Protein AF-A0A357F029-F1 (afdb_monomer_lite)

Sequence (571 aa):
MIVSGANAVKAGKRVIILIFTFCTLTFNIIPQITDLTTQAQLWRLRAETITDNLIKETVKLSELDRALLFAELGDSWWKADPRQSDIWFEKSVDAIFFFSSDDTESGLSDLFQTSRKILRLIGSRNRKLASRLVGILSDMKKPSESDKDANANALVEYALLIVKQEPTRSLQMGELALSVGLPRELYRLVWELNRNNPKLAILLFNAALAKARNHPSYNTLQVIQISAFPEILDSNFPANLILGQGERVAALSFFAEFIIQAQVSLERQNTKCSNEASLVDALKNQFTAMLPTQAGIVQRAVNICLSGQSLQQQSLQATIKASTVEELLKLADEQNDESPLRTAYLYRAALLAYEEKRFALAIVILDGMDEKEKHDDLEFWEDIRASAAGFLAFGLYKEGDHQGWRKVLQDTPSPIRPFAQYGFIKQIPIEDISSYSSRVEILRDASKNLVNSEKSYSRKSGYWFRLIKLLAAHELYGDASDVLKDIATAFNNEAAEKSNSNLEISGAIISDSFTPELLNAQDSRLFEIVNLISKPRSRININLEFLKVVLQKYEKLNIDFSEPISAGNRS

pLDDT: mean 87.69, std 13.8, range [38.19, 98.56]

Radius of gyration: 31.07 Å; chains: 1; bounding box: 120×78×69 Å

Structure (mmCIF, N/CA/C/O backbone):
data_AF-A0A357F029-F1
#
_entry.id   AF-A0A357F029-F1
#
loop_
_atom_site.group_PDB
_atom_site.id
_atom_site.type_symbol
_atom_site.label_atom_id
_atom_site.label_alt_id
_atom_site.label_comp_id
_atom_site.label_asym_id
_atom_site.label_entity_id
_atom_site.label_seq_id
_atom_site.pdbx_PDB_ins_code
_atom_site.Cartn_x
_atom_site.Cartn_y
_atom_site.Cartn_z
_atom_site.occupancy
_atom_site.B_iso_or_equiv
_atom_site.auth_seq_id
_atom_site.auth_comp_id
_atom_site.auth_asym_id
_atom_site.auth_atom_id
_atom_site.pdbx_PDB_model_num
ATOM 1 N N . MET A 1 1 ? 82.568 -46.032 6.767 1.00 40.47 1 MET A N 1
ATOM 2 C CA . MET A 1 1 ? 82.619 -44.855 5.877 1.00 40.47 1 MET A CA 1
ATOM 3 C C . MET A 1 1 ? 81.651 -45.073 4.731 1.00 40.47 1 MET A C 1
ATOM 5 O O . MET A 1 1 ? 81.767 -46.088 4.065 1.00 40.47 1 MET A O 1
ATOM 9 N N . ILE A 1 2 ? 80.742 -44.114 4.560 1.00 38.19 2 ILE A N 1
ATOM 10 C CA . ILE A 1 2 ? 80.023 -43.668 3.351 1.00 38.19 2 ILE A CA 1
ATOM 11 C C . ILE A 1 2 ? 78.553 -43.436 3.714 1.00 38.19 2 ILE A C 1
ATOM 13 O O . ILE A 1 2 ? 77.776 -44.351 3.965 1.00 38.19 2 ILE A O 1
ATOM 17 N N . VAL A 1 3 ? 78.253 -42.144 3.804 1.00 43.50 3 VAL A N 1
ATOM 18 C CA . VAL A 1 3 ? 76.957 -41.499 4.000 1.00 43.50 3 VAL A CA 1
ATOM 19 C C . VAL A 1 3 ? 76.477 -41.008 2.630 1.00 43.50 3 VAL A C 1
ATOM 21 O O . VAL A 1 3 ? 77.305 -40.668 1.788 1.00 43.50 3 VAL A O 1
ATOM 24 N N . SER A 1 4 ? 75.157 -40.837 2.508 1.00 42.25 4 SER A N 1
ATOM 25 C CA . SER A 1 4 ? 74.458 -39.857 1.653 1.00 42.25 4 SER A CA 1
ATOM 26 C C . SER A 1 4 ? 73.818 -40.376 0.366 1.00 42.25 4 SER A C 1
ATOM 28 O O . SER A 1 4 ? 74.463 -41.022 -0.452 1.00 42.25 4 SER A O 1
ATOM 30 N N . GLY A 1 5 ? 72.560 -39.957 0.155 1.00 43.62 5 GLY A N 1
ATOM 31 C CA . GLY A 1 5 ? 72.055 -39.714 -1.197 1.00 43.62 5 GLY A CA 1
ATOM 32 C C . GLY A 1 5 ? 70.639 -40.181 -1.541 1.00 43.62 5 GLY A C 1
ATOM 33 O O . GLY A 1 5 ? 70.466 -40.729 -2.621 1.00 43.62 5 GLY A O 1
ATOM 34 N N . ALA A 1 6 ? 69.610 -39.970 -0.709 1.00 43.72 6 ALA A N 1
ATOM 35 C CA . ALA A 1 6 ? 68.229 -40.248 -1.142 1.00 43.72 6 ALA A CA 1
ATOM 36 C C . ALA A 1 6 ? 67.166 -39.376 -0.448 1.00 43.72 6 ALA A C 1
ATOM 38 O O . ALA A 1 6 ? 66.348 -39.892 0.300 1.00 43.72 6 ALA A O 1
ATOM 39 N N . ASN A 1 7 ? 67.149 -38.056 -0.686 1.00 46.25 7 ASN A N 1
ATOM 40 C CA . ASN A 1 7 ? 66.026 -37.200 -0.248 1.00 46.25 7 ASN A CA 1
ATOM 41 C C . ASN A 1 7 ? 65.617 -36.066 -1.218 1.00 46.25 7 ASN A C 1
ATOM 43 O O . ASN A 1 7 ? 64.769 -35.252 -0.873 1.00 46.25 7 ASN A O 1
ATOM 47 N N . ALA A 1 8 ? 66.125 -36.019 -2.457 1.00 46.84 8 ALA A N 1
ATOM 48 C CA . ALA A 1 8 ? 65.849 -34.892 -3.365 1.00 46.84 8 ALA A CA 1
ATOM 49 C C . ALA A 1 8 ? 64.664 -35.085 -4.345 1.00 46.84 8 ALA A C 1
ATOM 51 O O . ALA A 1 8 ? 64.169 -34.112 -4.903 1.00 46.84 8 ALA A O 1
ATOM 52 N N . VAL A 1 9 ? 64.152 -36.306 -4.562 1.00 49.03 9 VAL A N 1
ATOM 53 C CA . VAL A 1 9 ? 63.227 -36.571 -5.695 1.00 49.03 9 VAL A CA 1
ATOM 54 C C . VAL A 1 9 ? 61.732 -36.490 -5.325 1.00 49.03 9 VAL A C 1
ATOM 56 O O . VAL A 1 9 ? 60.882 -36.301 -6.195 1.00 49.03 9 VAL A O 1
ATOM 59 N N . LYS A 1 10 ? 61.363 -36.550 -4.036 1.00 46.75 10 LYS A N 1
ATOM 60 C CA . LYS A 1 10 ? 59.946 -36.488 -3.606 1.00 46.75 10 LYS A CA 1
ATOM 61 C C . LYS A 1 10 ? 59.370 -35.068 -3.493 1.00 46.75 10 LYS A C 1
ATOM 63 O O . LYS A 1 10 ? 58.149 -34.926 -3.514 1.00 46.75 10 LYS A O 1
ATOM 68 N N . ALA A 1 11 ? 60.209 -34.031 -3.437 1.00 46.12 11 ALA A N 1
ATOM 69 C CA . ALA A 1 11 ? 59.757 -32.637 -3.386 1.00 46.12 11 ALA A CA 1
ATOM 70 C C . ALA A 1 11 ? 59.294 -32.114 -4.763 1.00 46.12 11 ALA A C 1
ATOM 72 O O . ALA A 1 11 ? 58.274 -31.435 -4.849 1.00 46.12 11 ALA A O 1
ATOM 73 N N . GLY A 1 12 ? 59.956 -32.510 -5.859 1.00 44.69 12 GLY A N 1
ATOM 74 C CA . GLY A 1 12 ? 59.639 -32.018 -7.210 1.00 44.69 12 GLY A CA 1
ATOM 75 C C . GLY A 1 12 ? 58.268 -32.450 -7.752 1.00 44.69 12 GLY A C 1
ATOM 76 O O . GLY A 1 12 ? 57.574 -31.654 -8.379 1.00 44.69 12 GLY A O 1
ATOM 77 N N . LYS A 1 13 ? 57.812 -33.677 -7.457 1.00 46.00 13 LYS A N 1
ATOM 78 C CA . LYS A 1 13 ? 56.496 -34.165 -7.925 1.00 46.00 13 LYS A CA 1
ATOM 79 C C . LYS A 1 13 ? 55.305 -33.505 -7.220 1.00 46.00 13 LYS A C 1
ATOM 81 O O . LYS A 1 13 ? 54.256 -33.363 -7.837 1.00 46.00 13 LYS A O 1
ATOM 86 N N . ARG A 1 14 ? 55.451 -33.073 -5.959 1.00 48.12 14 ARG A N 1
ATOM 87 C CA . ARG A 1 14 ? 54.382 -32.352 -5.238 1.00 48.12 14 ARG A CA 1
ATOM 88 C C . ARG A 1 14 ? 54.259 -30.895 -5.691 1.00 48.12 14 ARG A C 1
ATOM 90 O O . ARG A 1 14 ? 53.146 -30.392 -5.770 1.00 48.12 14 ARG A O 1
ATOM 97 N N . VAL A 1 15 ? 55.371 -30.257 -6.063 1.00 52.41 15 VAL A N 1
ATOM 98 C CA . VAL A 1 15 ? 55.381 -28.881 -6.590 1.00 52.41 15 VAL A CA 1
ATOM 99 C C . VAL A 1 15 ? 54.768 -28.808 -7.993 1.00 52.41 15 VAL A C 1
ATOM 101 O O . VAL A 1 15 ? 53.983 -27.907 -8.259 1.00 52.41 15 VAL A O 1
ATOM 104 N N . ILE A 1 16 ? 55.031 -29.785 -8.867 1.00 54.03 16 ILE A N 1
ATOM 105 C CA . ILE A 1 16 ? 54.458 -29.798 -10.226 1.00 54.03 16 ILE A CA 1
ATOM 106 C C . ILE A 1 16 ? 52.939 -30.021 -10.201 1.00 54.03 16 ILE A C 1
ATOM 108 O O . ILE A 1 16 ? 52.228 -29.357 -10.946 1.00 54.03 16 ILE A O 1
ATOM 112 N N . ILE A 1 17 ? 52.422 -30.884 -9.316 1.00 54.75 17 ILE A N 1
ATOM 113 C CA . ILE A 1 17 ? 50.969 -31.079 -9.164 1.00 54.75 17 ILE A CA 1
ATOM 114 C C . ILE A 1 17 ? 50.311 -29.817 -8.587 1.00 54.75 17 ILE A C 1
ATOM 116 O O . ILE A 1 17 ? 49.279 -29.402 -9.094 1.00 54.75 17 ILE A O 1
ATOM 120 N N . LEU A 1 18 ? 50.924 -29.148 -7.603 1.00 52.22 18 LEU A N 1
ATOM 121 C CA . LEU A 1 18 ? 50.410 -27.875 -7.078 1.00 52.22 18 LEU A CA 1
ATOM 122 C C . LEU A 1 18 ? 50.396 -26.762 -8.135 1.00 52.22 18 LEU A C 1
ATOM 124 O O . LEU A 1 18 ? 49.409 -26.042 -8.217 1.00 52.22 18 LEU A O 1
ATOM 128 N N . ILE A 1 19 ? 51.429 -26.650 -8.975 1.00 55.50 19 ILE A N 1
ATOM 129 C CA . ILE A 1 19 ? 51.473 -25.662 -10.066 1.00 55.50 19 ILE A CA 1
ATOM 130 C C . ILE A 1 19 ? 50.432 -25.987 -11.145 1.00 55.50 19 ILE A C 1
ATOM 132 O O . ILE A 1 19 ? 49.762 -25.078 -11.624 1.00 55.50 19 ILE A O 1
ATOM 136 N N . PHE A 1 20 ? 50.234 -27.264 -11.494 1.00 50.28 20 PHE A N 1
ATOM 137 C CA . PHE A 1 20 ? 49.232 -27.651 -12.491 1.00 50.28 20 PHE A CA 1
ATOM 138 C C . PHE A 1 20 ? 47.803 -27.407 -11.988 1.00 50.28 20 PHE A C 1
ATOM 140 O O . PHE A 1 20 ? 47.001 -26.831 -12.716 1.00 50.28 20 PHE A O 1
ATOM 147 N N . THR A 1 21 ? 47.507 -27.741 -10.728 1.00 53.47 21 THR A N 1
ATOM 148 C CA . THR A 1 21 ? 46.200 -27.470 -10.111 1.00 53.47 21 THR A CA 1
ATOM 149 C C . THR A 1 21 ? 45.956 -25.964 -9.957 1.00 53.47 21 THR A C 1
ATOM 151 O O . THR A 1 21 ? 44.859 -25.494 -10.255 1.00 53.47 21 THR A O 1
ATOM 154 N N . PHE A 1 22 ? 46.981 -25.186 -9.581 1.00 49.62 22 PHE A N 1
ATOM 155 C CA . PHE A 1 22 ? 46.901 -23.724 -9.484 1.00 49.62 22 PHE A CA 1
ATOM 156 C C . PHE A 1 22 ? 46.698 -23.068 -10.859 1.00 49.62 22 PHE A C 1
ATOM 158 O O . PHE A 1 22 ? 45.872 -22.171 -10.979 1.00 49.62 22 PHE A O 1
ATOM 165 N N . CYS A 1 23 ? 47.352 -23.562 -11.918 1.00 49.16 23 CYS A N 1
ATOM 166 C CA . CYS A 1 23 ? 47.114 -23.105 -13.290 1.00 49.16 23 CYS A CA 1
ATOM 167 C C . CYS A 1 23 ? 45.718 -23.490 -13.809 1.00 49.16 23 CYS A C 1
ATOM 169 O O . CYS A 1 23 ? 45.066 -22.671 -14.444 1.00 49.16 23 CYS A O 1
ATOM 171 N N . THR A 1 24 ? 45.194 -24.687 -13.527 1.00 48.69 24 THR A N 1
ATOM 172 C CA . THR A 1 24 ? 43.831 -25.051 -13.969 1.00 48.69 24 THR A CA 1
ATOM 173 C C . THR A 1 24 ? 42.726 -24.317 -13.202 1.00 48.69 24 THR A C 1
ATOM 175 O O . THR A 1 24 ? 41.654 -24.080 -13.758 1.00 48.69 24 THR A O 1
ATOM 178 N N . LEU A 1 25 ? 42.975 -23.926 -11.947 1.00 48.34 25 LEU A N 1
ATOM 179 C CA . LEU A 1 25 ? 42.065 -23.076 -11.172 1.00 48.34 25 LEU A CA 1
ATOM 180 C C . LEU A 1 25 ? 42.081 -21.631 -11.686 1.00 48.34 25 LEU A C 1
ATOM 182 O O . LEU A 1 25 ? 41.014 -21.062 -11.899 1.00 48.34 25 LEU A O 1
ATOM 186 N N . THR A 1 26 ? 43.249 -21.047 -11.977 1.00 49.59 26 THR A N 1
ATOM 187 C CA . THR A 1 26 ? 43.310 -19.683 -12.529 1.00 49.59 26 THR A CA 1
ATOM 188 C C . THR A 1 26 ? 42.721 -19.592 -13.940 1.00 49.59 26 THR A C 1
ATOM 190 O O . THR A 1 26 ? 42.013 -18.630 -14.230 1.00 49.59 26 THR A O 1
ATOM 193 N N . PHE A 1 27 ? 42.907 -20.605 -14.796 1.00 49.25 27 PHE A N 1
ATOM 194 C CA . PHE A 1 27 ? 42.355 -20.601 -16.160 1.00 49.25 27 PHE A CA 1
ATOM 195 C C . PHE A 1 27 ? 40.826 -20.749 -16.241 1.00 49.25 27 PHE A C 1
ATOM 197 O O . PHE A 1 27 ? 40.251 -20.291 -17.221 1.00 49.25 27 PHE A O 1
ATOM 204 N N . ASN A 1 28 ? 40.157 -21.333 -15.239 1.00 49.38 28 ASN A N 1
ATOM 205 C CA . ASN A 1 28 ? 38.687 -21.401 -15.211 1.00 49.38 28 ASN A CA 1
ATOM 206 C C . ASN A 1 28 ? 38.040 -20.201 -14.500 1.00 49.38 28 ASN A C 1
ATOM 208 O O . ASN A 1 28 ? 36.922 -19.821 -14.840 1.00 49.38 28 ASN A O 1
ATOM 212 N N . ILE A 1 29 ? 38.744 -19.573 -13.553 1.00 53.53 29 ILE A N 1
ATOM 213 C CA . ILE A 1 29 ? 38.227 -18.433 -12.781 1.00 53.53 29 ILE A CA 1
ATOM 214 C C . ILE A 1 29 ? 38.334 -17.117 -13.576 1.00 53.53 29 ILE A C 1
ATOM 216 O O . ILE A 1 29 ? 37.422 -16.295 -13.534 1.00 53.53 29 ILE A O 1
ATOM 220 N N . ILE A 1 30 ? 39.408 -16.914 -14.350 1.00 51.94 30 ILE A N 1
ATOM 221 C CA . ILE A 1 30 ? 39.621 -15.664 -15.107 1.00 51.94 30 ILE A CA 1
ATOM 222 C C . ILE A 1 30 ? 38.521 -15.401 -16.166 1.00 51.94 30 ILE A C 1
ATOM 224 O O . ILE A 1 30 ? 38.012 -14.279 -16.184 1.00 51.94 30 ILE A O 1
ATOM 228 N N . PRO A 1 31 ? 38.082 -16.376 -16.995 1.00 56.84 31 PRO A N 1
ATOM 229 C CA . PRO A 1 31 ? 37.019 -16.157 -17.983 1.00 56.84 31 PRO A CA 1
ATOM 230 C C . PRO A 1 31 ? 35.666 -15.809 -17.347 1.00 56.84 31 PRO A C 1
ATOM 232 O O . PRO A 1 31 ? 34.953 -14.940 -17.847 1.00 56.84 31 PRO A O 1
ATOM 235 N N . GLN A 1 32 ? 35.334 -16.443 -16.217 1.00 58.41 32 GLN A N 1
ATOM 236 C CA . GLN A 1 32 ? 34.095 -16.179 -15.478 1.00 58.41 32 GLN A CA 1
ATOM 237 C C . GLN A 1 32 ? 34.078 -14.764 -14.878 1.00 58.41 32 GLN A C 1
ATOM 239 O O . GLN A 1 32 ? 33.066 -14.074 -14.960 1.00 58.41 32 GLN A O 1
ATOM 244 N N . ILE A 1 33 ? 35.211 -14.287 -14.346 1.00 59.78 33 ILE A N 1
ATOM 245 C CA . ILE A 1 33 ? 35.334 -12.918 -13.816 1.00 59.78 33 ILE A CA 1
ATOM 246 C C . ILE A 1 33 ? 35.223 -11.869 -14.937 1.00 59.78 33 ILE A C 1
ATOM 248 O O . ILE A 1 33 ? 34.578 -10.831 -14.752 1.00 59.78 33 ILE A O 1
ATOM 252 N N . THR A 1 34 ? 35.810 -12.127 -16.113 1.00 63.38 34 THR A N 1
ATOM 253 C CA . THR A 1 34 ? 35.687 -11.219 -17.268 1.00 63.38 34 THR A CA 1
ATOM 254 C C . THR A 1 34 ? 34.260 -11.151 -17.814 1.00 63.38 34 THR A C 1
ATOM 256 O O . THR A 1 34 ? 33.811 -10.071 -18.200 1.00 63.38 34 THR A O 1
ATOM 259 N N . ASP A 1 35 ? 33.523 -12.264 -17.793 1.00 74.06 35 ASP A N 1
ATOM 260 C CA . ASP A 1 35 ? 32.123 -12.319 -18.223 1.00 74.06 35 ASP A CA 1
ATOM 261 C C . ASP A 1 35 ? 31.208 -11.535 -17.263 1.00 74.06 35 ASP A C 1
ATOM 263 O O . ASP A 1 35 ? 30.483 -10.637 -17.690 1.00 74.06 35 ASP A O 1
ATOM 267 N N . LEU A 1 36 ? 31.335 -11.749 -15.947 1.00 73.75 36 LEU A N 1
ATOM 268 C CA . LEU A 1 36 ? 30.534 -11.038 -14.938 1.00 73.75 36 LEU A CA 1
ATOM 269 C C . LEU A 1 36 ? 30.763 -9.519 -14.948 1.00 73.75 36 LEU A C 1
ATOM 271 O O . LEU A 1 36 ? 29.804 -8.750 -14.866 1.00 73.75 36 LEU A O 1
ATOM 275 N N . THR A 1 37 ? 32.014 -9.075 -15.104 1.00 76.31 37 THR A N 1
ATOM 276 C CA . THR A 1 37 ? 32.345 -7.639 -15.186 1.00 76.31 37 THR A CA 1
ATOM 277 C C . THR A 1 37 ? 31.717 -6.997 -16.424 1.00 76.31 37 THR A C 1
ATOM 279 O O . THR A 1 37 ? 31.144 -5.909 -16.348 1.00 76.31 37 THR A O 1
ATOM 282 N N . THR A 1 38 ? 31.776 -7.694 -17.561 1.00 85.38 38 THR A N 1
ATOM 283 C CA . THR A 1 38 ? 31.184 -7.232 -18.824 1.00 85.38 38 THR A CA 1
ATOM 284 C C . THR A 1 38 ? 29.660 -7.160 -18.719 1.00 85.38 38 THR A C 1
ATOM 286 O O . THR A 1 38 ? 29.048 -6.181 -19.149 1.00 85.38 38 THR A O 1
ATOM 289 N N . GLN A 1 39 ? 29.034 -8.154 -18.082 1.00 87.88 39 GLN A N 1
ATOM 290 C CA . GLN A 1 39 ? 27.593 -8.160 -17.837 1.00 87.88 39 GLN A CA 1
ATOM 291 C C . GLN A 1 39 ? 27.171 -7.025 -16.897 1.00 87.88 39 GLN A C 1
ATOM 293 O O . GLN A 1 39 ? 26.223 -6.307 -17.208 1.00 87.88 39 GLN A O 1
ATOM 298 N N . ALA A 1 40 ? 27.874 -6.806 -15.781 1.00 89.94 40 ALA A N 1
ATOM 299 C CA . ALA A 1 40 ? 27.572 -5.704 -14.867 1.00 89.94 40 ALA A CA 1
ATOM 300 C C . ALA A 1 40 ? 27.651 -4.341 -15.580 1.00 89.94 40 ALA A C 1
ATOM 302 O O . ALA A 1 40 ? 26.745 -3.518 -15.449 1.00 89.94 40 ALA A O 1
ATOM 303 N N . GLN A 1 41 ? 28.678 -4.120 -16.407 1.00 90.94 41 GLN A N 1
ATOM 304 C CA . GLN A 1 41 ? 28.802 -2.899 -17.211 1.00 90.94 41 GLN A CA 1
ATOM 305 C C . GLN A 1 41 ? 27.654 -2.728 -18.214 1.00 90.94 41 GLN A C 1
ATOM 307 O O . GLN A 1 41 ? 27.141 -1.619 -18.360 1.00 90.94 41 GLN A O 1
ATOM 312 N N . LEU A 1 42 ? 27.202 -3.809 -18.857 1.00 91.50 42 LEU A N 1
ATOM 313 C CA . LEU A 1 42 ? 26.046 -3.771 -19.755 1.00 91.50 42 LEU A CA 1
ATOM 314 C C . LEU A 1 42 ? 24.770 -3.330 -19.021 1.00 91.50 42 LEU A C 1
ATOM 316 O O . LEU A 1 42 ? 24.049 -2.459 -19.507 1.00 91.50 42 LEU A O 1
ATOM 320 N N . TRP A 1 43 ? 24.492 -3.897 -17.842 1.00 94.38 43 TRP A N 1
ATOM 321 C CA . TRP A 1 43 ? 23.321 -3.518 -17.041 1.00 94.38 43 TRP A CA 1
ATOM 322 C C . TRP A 1 43 ? 23.413 -2.077 -16.531 1.00 94.38 43 TRP A C 1
ATOM 324 O O . TRP A 1 43 ? 22.413 -1.362 -16.554 1.00 94.38 43 TRP A O 1
ATOM 334 N N . ARG A 1 44 ? 24.608 -1.603 -16.167 1.00 95.00 44 ARG A N 1
ATOM 335 C CA . ARG A 1 44 ? 24.824 -0.188 -15.840 1.00 95.00 44 ARG A CA 1
ATOM 336 C C . ARG A 1 44 ? 24.530 0.729 -17.030 1.00 95.00 44 ARG A C 1
ATOM 338 O O . ARG A 1 44 ? 23.781 1.688 -16.874 1.00 95.00 44 ARG A O 1
ATOM 345 N N . LEU A 1 45 ? 25.055 0.418 -18.217 1.00 94.00 45 LEU A N 1
ATOM 346 C CA . LEU A 1 45 ? 24.817 1.212 -19.427 1.00 94.00 45 LEU A CA 1
ATOM 347 C C . LEU A 1 45 ? 23.325 1.261 -19.791 1.00 94.00 45 LEU A C 1
ATOM 349 O O . LEU A 1 45 ? 22.809 2.308 -20.189 1.00 94.00 45 LEU A O 1
ATOM 353 N N . ARG A 1 46 ? 22.604 0.145 -19.612 1.00 94.69 46 ARG A N 1
ATOM 354 C CA . ARG A 1 46 ? 21.140 0.109 -19.746 1.00 94.69 46 ARG A CA 1
ATOM 355 C C . ARG A 1 46 ? 20.470 1.062 -18.752 1.00 94.69 46 ARG A C 1
ATOM 357 O O . ARG A 1 46 ? 19.610 1.837 -19.158 1.00 94.69 46 ARG A O 1
ATOM 364 N N . ALA A 1 47 ? 20.882 1.061 -17.482 1.00 96.81 47 ALA A N 1
ATOM 365 C CA . ALA A 1 47 ? 20.316 1.952 -16.463 1.00 96.81 47 ALA A CA 1
ATOM 366 C C . ALA A 1 47 ? 20.543 3.432 -16.803 1.00 96.81 47 ALA A C 1
ATOM 368 O O . ALA A 1 47 ? 19.628 4.249 -16.679 1.00 96.81 47 ALA A O 1
ATOM 369 N N . GLU A 1 48 ? 21.745 3.772 -17.269 1.00 96.12 48 GLU A N 1
ATOM 370 C CA . GLU A 1 48 ? 22.104 5.120 -17.725 1.00 96.12 48 GLU A CA 1
ATOM 371 C C . GLU A 1 48 ? 21.246 5.531 -18.933 1.00 96.12 48 GLU A C 1
ATOM 373 O O . GLU A 1 48 ? 20.622 6.589 -18.913 1.00 96.12 48 GLU A O 1
ATOM 378 N N . THR A 1 49 ? 21.081 4.644 -19.920 1.00 95.06 49 THR A N 1
ATOM 379 C CA . THR A 1 49 ? 20.238 4.891 -21.105 1.00 95.06 49 THR A CA 1
ATOM 380 C C . THR A 1 49 ? 18.770 5.140 -20.737 1.00 95.06 49 THR A C 1
ATOM 382 O O . THR A 1 49 ? 18.135 6.058 -21.262 1.00 95.06 49 THR A O 1
ATOM 385 N N . ILE A 1 50 ? 18.212 4.347 -19.816 1.00 95.94 50 ILE A N 1
ATOM 386 C CA . ILE A 1 50 ? 16.835 4.531 -19.330 1.00 95.94 50 ILE A CA 1
ATOM 387 C C . ILE A 1 50 ? 16.707 5.856 -18.580 1.00 95.94 50 ILE A C 1
ATOM 389 O O . ILE A 1 50 ? 15.742 6.592 -18.790 1.00 95.94 50 ILE A O 1
ATOM 393 N N . THR A 1 51 ? 17.692 6.181 -17.742 1.00 97.38 51 THR A N 1
ATOM 394 C CA . THR A 1 51 ? 17.744 7.448 -17.004 1.00 97.38 51 THR A CA 1
ATOM 395 C C . THR A 1 51 ? 17.757 8.638 -17.965 1.00 97.38 51 THR A C 1
ATOM 397 O O . THR A 1 51 ? 16.961 9.561 -17.803 1.00 97.38 51 THR A O 1
ATOM 400 N N . ASP A 1 52 ? 18.568 8.594 -19.022 1.00 95.56 52 ASP A N 1
ATOM 401 C CA . ASP A 1 52 ? 18.618 9.641 -20.048 1.00 95.56 52 ASP A CA 1
ATOM 402 C C . ASP A 1 52 ? 17.288 9.794 -20.794 1.00 95.56 52 ASP A C 1
ATOM 404 O O . ASP A 1 52 ? 16.845 10.912 -21.074 1.00 95.56 52 ASP A O 1
ATOM 408 N N . ASN A 1 53 ? 16.611 8.685 -21.097 1.00 92.94 53 ASN A N 1
ATOM 409 C CA . ASN A 1 53 ? 15.292 8.715 -21.728 1.00 92.94 53 ASN A CA 1
ATOM 410 C C . ASN A 1 53 ? 14.223 9.311 -20.798 1.00 92.94 53 ASN A C 1
ATOM 412 O O . ASN A 1 53 ? 13.421 10.134 -21.241 1.00 92.94 53 ASN A O 1
ATOM 416 N N . LEU A 1 54 ? 14.251 8.973 -19.506 1.00 95.62 54 LEU A N 1
ATOM 417 C CA . LEU A 1 54 ? 13.393 9.588 -18.489 1.00 95.62 54 LEU A CA 1
ATOM 418 C C . LEU A 1 54 ? 13.645 11.098 -18.378 1.00 95.62 54 LEU A C 1
ATOM 420 O O . LEU A 1 54 ? 12.694 11.878 -18.333 1.00 95.62 54 LEU A O 1
ATOM 424 N N . ILE A 1 55 ? 14.909 11.531 -18.405 1.00 95.00 55 ILE A N 1
ATOM 425 C CA . ILE A 1 55 ? 15.269 12.955 -18.377 1.00 95.00 55 ILE A CA 1
ATOM 426 C C . ILE A 1 55 ? 14.722 13.680 -19.610 1.00 95.00 55 ILE A C 1
ATOM 428 O O . ILE A 1 55 ? 14.183 14.775 -19.473 1.00 95.00 55 ILE A O 1
ATOM 432 N N . LYS A 1 56 ? 14.786 13.088 -20.807 1.00 92.75 56 LYS A N 1
ATOM 433 C CA . LYS A 1 56 ? 14.211 13.695 -22.024 1.00 92.75 56 LYS A CA 1
ATOM 434 C C . LYS A 1 56 ? 12.693 13.889 -21.926 1.00 92.75 56 LYS A C 1
ATOM 436 O O . LYS A 1 56 ? 12.172 14.874 -22.446 1.00 92.75 56 LYS A O 1
ATOM 441 N N . GLU A 1 57 ? 11.980 13.001 -21.232 1.00 89.62 57 GLU A N 1
ATOM 442 C CA . GLU A 1 57 ? 10.531 13.130 -21.014 1.00 89.62 57 GLU A CA 1
ATOM 443 C C . GLU A 1 57 ? 10.163 14.274 -20.049 1.00 89.62 57 GLU A C 1
ATOM 445 O O . GLU A 1 57 ? 9.033 14.762 -20.096 1.00 89.62 57 GLU A O 1
ATOM 450 N N . THR A 1 58 ? 11.105 14.781 -19.238 1.00 91.06 58 THR A N 1
ATOM 451 C CA . THR A 1 58 ? 10.850 15.883 -18.282 1.00 91.06 58 THR A CA 1
ATOM 452 C C . THR A 1 58 ? 10.352 17.175 -18.933 1.00 91.06 58 THR A C 1
ATOM 454 O O . THR A 1 58 ? 9.686 17.972 -18.270 1.00 91.06 58 THR A O 1
ATOM 457 N N . VAL A 1 59 ? 10.640 17.384 -20.223 1.00 91.44 59 VAL A N 1
ATOM 458 C CA . VAL A 1 59 ? 10.193 18.557 -20.995 1.00 91.44 59 VAL A CA 1
ATOM 459 C C . VAL A 1 59 ? 8.666 18.598 -21.124 1.00 91.44 59 VAL A C 1
ATOM 461 O O . VAL A 1 59 ? 8.089 19.670 -21.263 1.00 91.44 59 VAL A O 1
ATOM 464 N N . LYS A 1 60 ? 8.000 17.439 -21.044 1.00 90.81 60 LYS A N 1
ATOM 465 C CA . LYS A 1 60 ? 6.538 17.313 -21.138 1.00 90.81 60 LYS A CA 1
ATOM 466 C C . LYS A 1 60 ? 5.840 17.352 -19.774 1.00 90.81 60 LYS A C 1
ATOM 468 O O . LYS A 1 60 ? 4.629 17.155 -19.717 1.00 90.81 60 LYS A O 1
ATOM 473 N N . LEU A 1 61 ? 6.594 17.531 -18.689 1.00 91.19 61 LEU A N 1
ATOM 474 C CA . LEU A 1 61 ? 6.090 17.517 -17.317 1.00 91.19 61 LEU A CA 1
ATOM 475 C C . LEU A 1 61 ? 5.966 18.926 -16.746 1.00 91.19 61 LEU A C 1
ATOM 477 O O . LEU A 1 61 ? 6.761 19.811 -17.081 1.00 91.19 61 LEU A O 1
ATOM 481 N N . SER A 1 62 ? 5.023 19.081 -15.812 1.00 91.38 62 SER A N 1
ATOM 482 C CA . SER A 1 62 ? 4.994 20.231 -14.911 1.00 91.38 62 SER A CA 1
ATOM 483 C C . SER A 1 62 ? 6.274 20.290 -14.066 1.00 91.38 62 SER A C 1
ATOM 485 O O . SER A 1 62 ? 7.010 19.304 -13.940 1.00 91.38 62 SER A O 1
ATOM 487 N N . GLU A 1 63 ? 6.561 21.445 -13.470 1.00 91.62 63 GLU A N 1
ATOM 488 C CA . GLU A 1 63 ? 7.747 21.608 -12.620 1.00 91.62 63 GLU A CA 1
ATOM 489 C C . GLU A 1 63 ? 7.708 20.694 -11.391 1.00 91.62 63 GLU A C 1
ATOM 491 O O . GLU A 1 63 ? 8.715 20.071 -11.052 1.00 91.62 63 GLU A O 1
ATOM 496 N N . LEU A 1 64 ? 6.530 20.534 -10.780 1.00 93.19 64 LEU A N 1
ATOM 497 C CA . LEU A 1 64 ? 6.326 19.643 -9.639 1.00 93.19 64 LEU A CA 1
ATOM 498 C C . LEU A 1 64 ? 6.469 18.164 -10.030 1.00 93.19 64 LEU A C 1
ATOM 500 O O . LEU A 1 64 ? 7.145 17.407 -9.332 1.00 93.19 64 LEU A O 1
ATOM 504 N N . ASP A 1 65 ? 5.928 17.750 -11.179 1.00 93.12 65 ASP A N 1
ATOM 505 C CA . ASP A 1 65 ? 6.105 16.380 -11.685 1.00 93.12 65 ASP A CA 1
ATOM 506 C C . ASP A 1 65 ? 7.567 16.082 -12.028 1.00 93.12 65 ASP A C 1
ATOM 508 O O . ASP A 1 65 ? 8.056 14.970 -11.812 1.00 93.12 65 ASP A O 1
ATOM 512 N N . ARG A 1 66 ? 8.289 17.080 -12.544 1.00 95.25 66 ARG A N 1
ATOM 513 C CA . ARG A 1 66 ? 9.726 16.986 -12.803 1.00 95.25 66 ARG A CA 1
ATOM 514 C C . ARG A 1 66 ? 10.516 16.848 -11.504 1.00 95.25 66 ARG A C 1
ATOM 516 O O . ARG A 1 66 ? 11.409 16.005 -11.431 1.00 95.25 66 ARG A O 1
ATOM 523 N N . ALA A 1 67 ? 10.176 17.630 -10.480 1.00 96.44 67 ALA A N 1
ATOM 524 C CA . ALA A 1 67 ? 10.780 17.513 -9.158 1.00 96.44 67 ALA A CA 1
ATOM 525 C C . ALA A 1 67 ? 10.552 16.115 -8.564 1.00 96.44 67 ALA A C 1
ATOM 527 O O . ALA A 1 67 ? 11.494 15.502 -8.057 1.00 96.44 67 ALA A O 1
ATOM 528 N N . LEU A 1 68 ? 9.334 15.578 -8.680 1.00 96.31 68 LEU A N 1
ATOM 529 C CA . LEU A 1 68 ? 9.019 14.224 -8.230 1.00 96.31 68 LEU A CA 1
ATOM 530 C C . LEU A 1 68 ? 9.818 13.165 -8.997 1.00 96.31 68 LEU A C 1
ATOM 532 O O . LEU A 1 68 ? 10.406 12.293 -8.365 1.00 96.31 68 LEU A O 1
ATOM 536 N N . LEU A 1 69 ? 9.915 13.273 -10.326 1.00 96.62 69 LEU A N 1
ATOM 537 C CA . LEU A 1 69 ? 10.718 12.353 -11.136 1.00 96.62 69 LEU A CA 1
ATOM 538 C C . LEU A 1 69 ? 12.193 12.357 -10.713 1.00 96.62 69 LEU A C 1
ATOM 540 O O . LEU A 1 69 ? 12.802 11.297 -10.605 1.00 96.62 69 LEU A O 1
ATOM 544 N N . PHE A 1 70 ? 12.780 13.518 -10.415 1.00 98.00 70 PHE A N 1
ATOM 545 C CA . PHE A 1 70 ? 14.149 13.556 -9.895 1.00 98.00 70 PHE A CA 1
ATOM 546 C C . PHE A 1 70 ? 14.280 12.854 -8.537 1.00 98.00 70 PHE A C 1
ATOM 548 O O . PHE A 1 70 ? 15.263 12.149 -8.318 1.00 98.00 70 PHE A O 1
ATOM 555 N N . ALA A 1 71 ? 13.287 12.956 -7.650 1.00 97.75 71 ALA A N 1
ATOM 556 C CA . ALA A 1 71 ? 13.297 12.171 -6.418 1.00 97.75 71 ALA A CA 1
ATOM 557 C C . ALA A 1 71 ? 13.172 10.666 -6.693 1.00 97.75 71 ALA A C 1
ATOM 559 O O . ALA A 1 71 ? 13.881 9.886 -6.072 1.00 97.75 71 ALA A O 1
ATOM 560 N N . GLU A 1 72 ? 12.322 10.249 -7.633 1.00 96.94 72 GLU A N 1
ATOM 561 C CA . GLU A 1 72 ? 12.150 8.840 -8.026 1.00 96.94 72 GLU A CA 1
ATOM 562 C C . GLU A 1 72 ? 13.427 8.258 -8.666 1.00 96.94 72 GLU A C 1
ATOM 564 O O . GLU A 1 72 ? 13.794 7.109 -8.400 1.00 96.94 72 GLU A O 1
ATOM 569 N N . LEU A 1 73 ? 14.149 9.058 -9.459 1.00 97.56 73 LEU A N 1
ATOM 570 C CA . LEU A 1 73 ? 15.463 8.704 -10.004 1.00 97.56 73 LEU A CA 1
ATOM 571 C C . LEU A 1 73 ? 16.508 8.562 -8.898 1.00 97.56 73 LEU A C 1
ATOM 573 O O . LEU A 1 73 ? 17.219 7.559 -8.860 1.00 97.56 73 LEU A O 1
ATOM 577 N N . GLY A 1 74 ? 16.582 9.528 -7.978 1.00 97.31 74 GLY A N 1
ATOM 578 C CA . GLY A 1 74 ? 17.453 9.420 -6.810 1.00 97.31 74 GLY A CA 1
ATOM 579 C C . GLY A 1 74 ? 17.123 8.177 -5.987 1.00 97.31 74 GLY A C 1
ATOM 580 O O . GLY A 1 74 ? 18.014 7.415 -5.622 1.00 97.31 74 GLY A O 1
ATOM 581 N N . ASP A 1 75 ? 15.834 7.904 -5.780 1.00 96.06 75 ASP A N 1
ATOM 582 C CA . ASP A 1 75 ? 15.384 6.745 -5.021 1.00 96.06 75 ASP A CA 1
ATOM 583 C C . ASP A 1 75 ? 15.863 5.427 -5.646 1.00 96.06 75 ASP A C 1
ATOM 585 O O . ASP A 1 75 ? 16.395 4.563 -4.942 1.00 96.06 75 ASP A O 1
ATOM 589 N N . SER A 1 76 ? 15.744 5.330 -6.972 1.00 95.81 76 SER A N 1
ATOM 590 C CA . SER A 1 76 ? 16.135 4.158 -7.756 1.00 95.81 76 SER A CA 1
ATOM 591 C C . SER A 1 76 ? 17.650 3.934 -7.739 1.00 95.81 76 SER A C 1
ATOM 593 O O . SER A 1 76 ? 18.097 2.809 -7.539 1.00 95.81 76 SER A O 1
ATOM 595 N N . TRP A 1 77 ? 18.447 4.997 -7.894 1.00 96.75 77 TRP A N 1
ATOM 596 C CA . TRP A 1 77 ? 19.911 4.910 -7.972 1.00 96.75 77 TRP A CA 1
ATOM 597 C C . TRP A 1 77 ? 20.615 4.721 -6.625 1.00 96.75 77 TRP A C 1
ATOM 599 O O . TRP A 1 77 ? 21.767 4.306 -6.608 1.00 96.75 77 TRP A O 1
ATOM 609 N N . TRP A 1 78 ? 19.959 4.996 -5.497 1.00 95.31 78 TRP A N 1
ATOM 610 C CA . TRP A 1 78 ? 20.600 5.073 -4.176 1.00 95.31 78 TRP A CA 1
ATOM 611 C C . TRP A 1 78 ? 21.486 3.889 -3.788 1.00 95.31 78 TRP A C 1
ATOM 613 O O . TRP A 1 78 ? 22.565 4.095 -3.241 1.00 95.31 78 TRP A O 1
ATOM 623 N N . LYS A 1 79 ? 21.039 2.655 -4.034 1.00 93.38 79 LYS A N 1
ATOM 624 C CA . LYS A 1 79 ? 21.810 1.458 -3.672 1.00 93.38 79 LYS A CA 1
ATOM 625 C C . LYS A 1 79 ? 22.967 1.206 -4.646 1.00 93.38 79 LYS A C 1
ATOM 627 O O . LYS A 1 79 ? 24.055 0.847 -4.203 1.00 93.38 79 LYS A O 1
ATOM 632 N N . ALA A 1 80 ? 22.742 1.428 -5.940 1.00 93.81 80 ALA A N 1
ATOM 633 C CA . ALA A 1 80 ? 23.723 1.219 -7.001 1.00 93.81 80 ALA A CA 1
ATOM 634 C C . ALA A 1 80 ? 24.819 2.302 -7.054 1.00 93.81 80 ALA A C 1
ATOM 636 O O . ALA A 1 80 ? 25.991 1.979 -7.252 1.00 93.81 80 ALA A O 1
ATOM 637 N N . ASP A 1 81 ? 24.448 3.575 -6.893 1.00 94.75 81 ASP A N 1
ATOM 638 C CA . ASP A 1 81 ? 25.343 4.737 -6.883 1.00 94.75 81 ASP A CA 1
ATOM 639 C C . ASP A 1 81 ? 24.768 5.867 -5.992 1.00 94.75 81 ASP A C 1
ATOM 641 O O . ASP A 1 81 ? 24.018 6.735 -6.461 1.00 94.75 81 ASP A O 1
ATOM 645 N N . PRO A 1 82 ? 25.133 5.901 -4.693 1.00 94.50 82 PRO A N 1
ATOM 646 C CA . PRO A 1 82 ? 24.676 6.938 -3.768 1.00 94.50 82 PRO A CA 1
ATOM 647 C C . PRO A 1 82 ? 25.041 8.364 -4.203 1.00 94.50 82 PRO A C 1
ATOM 649 O O . PRO A 1 82 ? 24.288 9.298 -3.939 1.00 94.50 82 PRO A O 1
ATOM 652 N N . ARG A 1 83 ? 26.176 8.554 -4.896 1.00 95.19 83 ARG A N 1
ATOM 653 C CA . ARG A 1 83 ? 26.615 9.890 -5.335 1.00 95.19 83 ARG A CA 1
ATOM 654 C C . ARG A 1 83 ? 25.715 10.412 -6.444 1.00 95.19 83 ARG A C 1
ATOM 656 O O . ARG A 1 83 ? 25.304 11.569 -6.408 1.00 95.19 83 ARG A O 1
ATOM 663 N N . GLN A 1 84 ? 25.395 9.563 -7.417 1.00 94.12 84 GLN A N 1
ATOM 664 C CA . GLN A 1 84 ? 24.444 9.911 -8.468 1.00 94.12 84 GLN A CA 1
ATOM 665 C C . GLN A 1 84 ? 23.043 10.148 -7.893 1.00 94.12 84 GLN A C 1
ATOM 667 O O . GLN A 1 84 ? 22.363 11.094 -8.293 1.00 94.12 84 GLN A O 1
ATOM 672 N N . SER A 1 85 ? 22.632 9.337 -6.917 1.00 96.00 85 SER A N 1
ATOM 673 C CA . SER A 1 85 ? 21.375 9.530 -6.195 1.00 96.00 85 SER A CA 1
ATOM 674 C C . SER A 1 85 ? 21.284 10.892 -5.505 1.00 96.00 8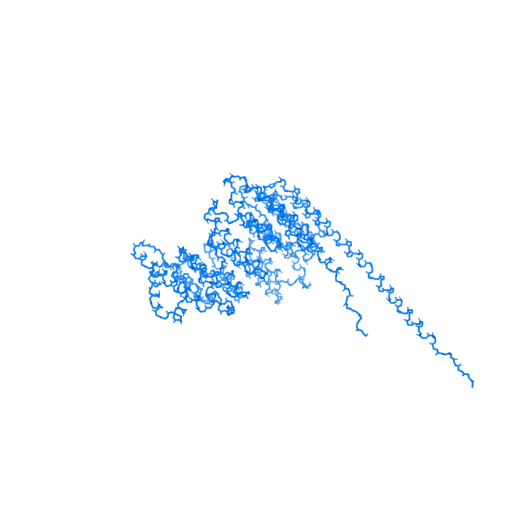5 SER A C 1
ATOM 676 O O . SER A 1 85 ? 20.248 11.547 -5.626 1.00 96.00 85 SER A O 1
ATOM 678 N N . ASP A 1 86 ? 22.344 11.340 -4.827 1.00 96.31 86 ASP A N 1
ATOM 679 C CA . ASP A 1 86 ? 22.369 12.645 -4.158 1.00 96.31 86 ASP A CA 1
ATOM 680 C C . ASP A 1 86 ? 22.197 13.808 -5.147 1.00 96.31 86 ASP A C 1
ATOM 682 O O . ASP A 1 86 ? 21.452 14.744 -4.860 1.00 96.31 86 ASP A O 1
ATOM 686 N N . ILE A 1 87 ? 22.798 13.723 -6.341 1.00 97.12 87 ILE A N 1
ATOM 687 C CA . ILE A 1 87 ? 22.631 14.735 -7.402 1.00 97.12 87 ILE A CA 1
ATOM 688 C C . ILE A 1 87 ? 21.158 14.846 -7.824 1.00 97.12 87 ILE A C 1
ATOM 690 O O . ILE A 1 87 ? 20.645 15.948 -8.032 1.00 97.12 87 ILE A O 1
ATOM 694 N N . TRP A 1 88 ? 20.460 13.717 -7.965 1.00 97.75 88 TRP A N 1
ATOM 695 C CA . TRP A 1 88 ? 19.042 13.719 -8.331 1.00 97.75 88 TRP A CA 1
ATOM 696 C C . TRP A 1 88 ? 18.150 14.237 -7.204 1.00 97.75 88 TRP A C 1
ATOM 698 O O . TRP A 1 88 ? 17.241 15.031 -7.452 1.00 97.75 88 TRP A O 1
ATOM 708 N N . PHE A 1 89 ? 18.442 13.866 -5.959 1.00 97.94 89 PHE A N 1
ATOM 709 C CA . PHE A 1 89 ? 17.739 14.405 -4.799 1.00 97.94 89 PHE A CA 1
ATOM 710 C C . PHE A 1 89 ? 17.922 15.917 -4.651 1.00 97.94 89 PHE A C 1
ATOM 712 O O . PHE A 1 89 ? 16.950 16.616 -4.365 1.00 97.94 89 PHE A O 1
ATOM 719 N N . GLU A 1 90 ? 19.126 16.441 -4.881 1.00 97.88 90 GLU A N 1
ATOM 720 C CA . GLU A 1 90 ? 19.390 17.881 -4.835 1.00 97.88 90 GLU A CA 1
ATOM 721 C C . GLU A 1 90 ? 18.573 18.625 -5.898 1.00 97.88 90 GLU A C 1
ATOM 723 O O . GLU A 1 90 ? 17.820 19.536 -5.552 1.00 97.88 90 GLU A O 1
ATOM 728 N N . LYS A 1 91 ? 18.590 18.152 -7.154 1.00 97.06 91 LYS A N 1
ATOM 729 C CA . LYS A 1 91 ? 17.757 18.708 -8.238 1.00 97.06 91 LYS A CA 1
ATOM 730 C C . LYS A 1 91 ? 16.264 18.699 -7.909 1.00 97.06 91 LYS A C 1
ATOM 732 O O . LYS A 1 91 ? 15.561 19.653 -8.231 1.00 97.06 91 LYS A O 1
ATOM 737 N N . SER A 1 92 ? 15.778 17.626 -7.285 1.00 97.50 92 SER A N 1
ATOM 738 C CA . SER A 1 92 ? 14.381 17.506 -6.862 1.00 97.50 92 SER A CA 1
ATOM 739 C C . SER A 1 92 ? 14.002 18.584 -5.845 1.00 97.50 92 SER A C 1
ATOM 741 O O . SER A 1 92 ? 13.032 19.316 -6.039 1.00 97.50 92 SER A O 1
ATOM 743 N N . VAL A 1 93 ? 14.788 18.717 -4.773 1.00 96.50 93 VAL A N 1
ATOM 744 C CA . VAL A 1 93 ? 14.493 19.677 -3.704 1.00 96.50 93 VAL A CA 1
ATOM 745 C C . VAL A 1 93 ? 14.693 21.113 -4.175 1.00 96.50 93 VAL A C 1
ATOM 747 O O . VAL A 1 93 ? 13.892 21.971 -3.820 1.00 96.50 93 VAL A O 1
ATOM 750 N N . ASP A 1 94 ? 15.697 21.394 -5.002 1.00 95.25 94 ASP A N 1
ATOM 751 C CA . ASP A 1 94 ? 15.896 22.737 -5.552 1.00 95.25 94 ASP A CA 1
ATOM 752 C C . ASP A 1 94 ? 14.729 23.181 -6.437 1.00 95.25 94 ASP A C 1
ATOM 754 O O . ASP A 1 94 ? 14.290 24.324 -6.318 1.00 95.25 94 ASP A O 1
ATOM 758 N N . ALA A 1 95 ? 14.157 22.273 -7.236 1.00 92.94 95 ALA A N 1
ATOM 759 C CA . ALA A 1 95 ? 12.962 22.562 -8.026 1.00 92.94 95 ALA A CA 1
ATOM 760 C C . ALA A 1 95 ? 11.747 22.902 -7.142 1.00 92.94 95 ALA A C 1
ATOM 762 O O . ALA A 1 95 ? 11.052 23.880 -7.406 1.00 92.94 95 ALA A O 1
ATOM 763 N N . ILE A 1 96 ? 11.526 22.154 -6.053 1.00 93.50 96 ILE A N 1
ATOM 764 C CA . ILE A 1 96 ? 10.467 22.461 -5.075 1.00 93.50 96 ILE A CA 1
ATOM 765 C C . ILE A 1 96 ? 10.682 23.828 -4.424 1.00 93.50 96 ILE A C 1
ATOM 767 O O . ILE A 1 96 ? 9.732 24.589 -4.255 1.00 93.50 96 ILE A O 1
ATOM 771 N N . PHE A 1 97 ? 11.922 24.148 -4.050 1.00 88.81 97 PHE A N 1
ATOM 772 C CA . PHE A 1 97 ? 12.237 25.422 -3.411 1.00 88.81 97 PHE A CA 1
ATOM 773 C C . PHE A 1 97 ? 12.014 26.606 -4.346 1.00 88.81 97 PHE A C 1
ATOM 775 O O . PHE A 1 97 ? 11.420 27.594 -3.922 1.00 88.81 97 PHE A O 1
ATOM 782 N N . PHE A 1 98 ? 12.446 26.485 -5.600 1.00 87.00 98 PHE A N 1
ATOM 783 C CA . PHE A 1 98 ? 12.212 27.500 -6.618 1.00 87.00 98 PHE A CA 1
ATOM 784 C C . PHE A 1 98 ? 10.710 27.726 -6.844 1.00 87.00 98 PHE A C 1
ATOM 786 O O . PHE A 1 98 ? 10.241 28.857 -6.765 1.00 87.00 98 PHE A O 1
ATOM 793 N N . PHE A 1 99 ? 9.930 26.649 -6.979 1.00 85.38 99 PHE A N 1
ATOM 794 C CA . PHE A 1 99 ? 8.475 26.752 -7.109 1.00 85.38 99 PHE A CA 1
ATOM 795 C C . PHE A 1 99 ? 7.823 27.392 -5.871 1.00 85.38 99 PHE A C 1
ATOM 797 O O . PHE A 1 99 ? 6.914 28.202 -5.983 1.00 85.38 99 PHE A O 1
ATOM 804 N N . SER A 1 100 ? 8.299 27.067 -4.663 1.00 79.88 100 SER A N 1
ATOM 805 C CA . SER A 1 100 ? 7.739 27.613 -3.416 1.00 79.88 100 SER A CA 1
ATOM 806 C C . SER A 1 100 ? 7.976 29.116 -3.218 1.00 79.88 100 SER A C 1
ATOM 808 O O . SER A 1 100 ? 7.273 29.734 -2.412 1.00 79.88 100 SER A O 1
ATOM 810 N N . SER A 1 101 ? 8.968 29.692 -3.911 1.00 74.88 101 SER A N 1
ATOM 811 C CA . SER A 1 101 ? 9.243 31.134 -3.892 1.00 74.88 101 SER A CA 1
ATOM 812 C C . SER A 1 101 ? 8.370 31.940 -4.850 1.00 74.88 101 SER A C 1
ATOM 814 O O . SER A 1 101 ? 8.260 33.152 -4.672 1.00 74.88 101 SER A O 1
ATOM 816 N N . ASP A 1 102 ? 7.724 31.289 -5.815 1.00 69.31 102 ASP A N 1
ATOM 817 C CA . ASP A 1 102 ? 6.744 31.934 -6.677 1.00 69.31 102 ASP A CA 1
ATOM 818 C C . ASP A 1 102 ? 5.417 32.023 -5.903 1.00 69.31 102 ASP A C 1
ATOM 820 O O . ASP A 1 102 ? 4.719 31.027 -5.722 1.00 69.31 102 ASP A O 1
ATOM 824 N N . ASP A 1 103 ? 5.086 33.213 -5.381 1.00 59.47 103 ASP A N 1
ATOM 825 C CA . ASP A 1 103 ? 3.905 33.506 -4.539 1.00 59.47 103 ASP A CA 1
ATOM 826 C C . ASP A 1 103 ? 2.566 33.398 -5.311 1.00 59.47 103 ASP A C 1
ATOM 828 O O . ASP A 1 103 ? 1.757 34.326 -5.371 1.00 59.47 103 ASP A O 1
ATOM 832 N N . THR A 1 104 ? 2.305 32.245 -5.919 1.00 64.50 104 THR A N 1
ATOM 833 C CA . THR A 1 104 ? 1.033 31.916 -6.562 1.00 64.50 104 THR A CA 1
ATOM 834 C C . THR A 1 104 ? 0.199 31.046 -5.623 1.00 64.50 104 THR A C 1
ATOM 836 O O . THR A 1 104 ? 0.573 29.932 -5.269 1.00 64.50 104 THR A O 1
ATOM 839 N N . GLU A 1 105 ? -0.956 31.557 -5.180 1.00 66.50 105 GLU A N 1
ATOM 840 C CA . GLU A 1 105 ? -1.893 30.785 -4.344 1.00 66.50 105 GLU A CA 1
ATOM 841 C C . GLU A 1 105 ? -2.434 29.551 -5.092 1.00 66.50 105 GLU A C 1
ATOM 843 O O . GLU A 1 105 ? -2.721 28.513 -4.490 1.00 66.50 105 GLU A O 1
ATOM 848 N N . SER A 1 106 ? -2.522 29.635 -6.424 1.00 65.25 106 SER A N 1
ATOM 849 C CA . SER A 1 106 ? -2.854 28.513 -7.298 1.00 65.25 106 SER A CA 1
ATOM 850 C C . SER A 1 106 ? -1.683 27.526 -7.381 1.00 65.25 106 SER A C 1
ATOM 852 O O . SER A 1 106 ? -0.666 27.835 -7.992 1.00 65.25 106 SER A O 1
ATOM 854 N N . GLY A 1 107 ? -1.835 26.330 -6.807 1.00 78.38 107 GLY A N 1
ATOM 855 C CA . GLY A 1 107 ? -0.832 25.253 -6.871 1.00 78.38 107 GLY A CA 1
ATOM 856 C C . GLY A 1 107 ? -0.179 24.899 -5.532 1.00 78.38 107 GLY A C 1
ATOM 857 O O . GLY A 1 107 ? 0.588 23.941 -5.461 1.00 78.38 107 GLY A O 1
ATOM 858 N N . LEU A 1 108 ? -0.522 25.598 -4.441 1.00 85.44 108 LEU A N 1
ATOM 859 C CA . LEU A 1 108 ? -0.006 25.287 -3.099 1.00 85.44 108 LEU A CA 1
ATOM 860 C C . LEU A 1 108 ? -0.342 23.859 -2.642 1.00 85.44 108 LEU A C 1
ATOM 862 O O . LEU A 1 108 ? 0.499 23.192 -2.041 1.00 85.44 108 LEU A O 1
ATOM 866 N N . SER A 1 109 ? -1.545 23.362 -2.944 1.00 88.12 109 SER A N 1
ATOM 867 C CA . SER A 1 109 ? -1.931 21.993 -2.574 1.00 88.12 109 SER A CA 1
ATOM 868 C C . SER A 1 109 ? -1.082 20.946 -3.309 1.00 88.12 109 SER A C 1
ATOM 870 O O . SER A 1 109 ? -0.574 20.015 -2.680 1.00 88.12 109 SER A O 1
ATOM 872 N N . ASP A 1 110 ? -0.825 21.150 -4.607 1.00 89.62 110 ASP A N 1
ATOM 873 C CA . ASP A 1 110 ? 0.040 20.278 -5.411 1.00 89.62 110 ASP A CA 1
ATOM 874 C C . ASP A 1 110 ? 1.499 20.348 -4.943 1.00 89.62 110 ASP A C 1
ATOM 876 O O . ASP A 1 110 ? 2.177 19.319 -4.854 1.00 89.62 110 ASP A O 1
ATOM 880 N N . LEU A 1 111 ? 1.979 21.541 -4.571 1.00 91.81 111 LEU A N 1
ATOM 881 C CA . LEU A 1 111 ? 3.298 21.743 -3.971 1.00 91.81 111 LEU A CA 1
ATOM 882 C C . LEU A 1 111 ? 3.435 20.945 -2.671 1.00 91.81 111 LEU A C 1
ATOM 884 O O . LEU A 1 111 ? 4.412 20.208 -2.503 1.00 91.81 111 LEU A O 1
ATOM 888 N N . PHE A 1 112 ? 2.461 21.045 -1.760 1.00 93.00 112 PHE A N 1
ATOM 889 C CA . PHE A 1 112 ? 2.474 20.273 -0.519 1.00 93.00 112 PHE A CA 1
ATOM 890 C C . PHE A 1 112 ? 2.383 18.775 -0.804 1.00 93.00 112 PHE A C 1
ATOM 892 O O . PHE A 1 112 ? 3.177 18.004 -0.268 1.00 93.00 112 PHE A O 1
ATOM 899 N N . GLN A 1 113 ? 1.488 18.339 -1.693 1.00 93.25 113 GLN A N 1
ATOM 900 C CA . GLN A 1 113 ? 1.370 16.930 -2.067 1.00 93.25 113 GLN A CA 1
ATOM 901 C C . GLN A 1 113 ? 2.683 16.372 -2.623 1.00 93.25 113 GLN A C 1
ATOM 903 O O . GLN A 1 113 ? 3.106 15.283 -2.226 1.00 93.25 113 GLN A O 1
ATOM 908 N N . THR A 1 114 ? 3.341 17.119 -3.502 1.00 95.19 114 THR A N 1
ATOM 909 C CA . THR A 1 114 ? 4.613 16.732 -4.113 1.00 95.19 114 THR A CA 1
ATOM 910 C C . THR A 1 114 ? 5.735 16.721 -3.077 1.00 95.19 114 THR A C 1
ATOM 912 O O . THR A 1 114 ? 6.470 15.739 -2.982 1.00 95.19 114 THR A O 1
ATOM 915 N N . SER A 1 115 ? 5.804 17.732 -2.210 1.00 96.25 115 SER A N 1
ATOM 916 C CA . SER A 1 115 ? 6.775 17.802 -1.110 1.00 96.25 115 SER A CA 1
ATOM 917 C C . SER A 1 115 ? 6.634 16.626 -0.136 1.00 96.25 115 SER A C 1
ATOM 919 O O . SER A 1 115 ? 7.638 16.031 0.255 1.00 96.25 115 SER A O 1
ATOM 921 N N . ARG A 1 116 ? 5.397 16.228 0.204 1.00 96.50 116 ARG A N 1
ATOM 922 C CA . ARG A 1 116 ? 5.109 15.037 1.025 1.00 96.50 116 ARG A CA 1
ATOM 923 C C . ARG A 1 116 ? 5.643 13.762 0.361 1.00 96.50 116 ARG A C 1
ATOM 925 O O . ARG A 1 116 ? 6.308 12.964 1.019 1.00 96.50 116 ARG A O 1
ATOM 932 N N . LYS A 1 117 ? 5.396 13.577 -0.944 1.00 96.00 117 LYS A N 1
ATOM 933 C CA . LYS A 1 117 ? 5.906 12.423 -1.712 1.00 96.00 117 LYS A CA 1
ATOM 934 C C . LYS A 1 117 ? 7.438 12.393 -1.739 1.00 96.00 117 LYS A C 1
ATOM 936 O O . LYS A 1 117 ? 8.023 11.354 -1.453 1.00 96.00 117 LYS A O 1
ATOM 941 N N . ILE A 1 118 ? 8.084 13.525 -2.019 1.00 97.56 118 ILE A N 1
ATOM 942 C CA . ILE A 1 118 ? 9.549 13.629 -2.075 1.00 97.56 118 ILE A CA 1
ATOM 943 C C . ILE A 1 118 ? 10.172 13.364 -0.696 1.00 97.56 118 ILE A C 1
ATOM 945 O O . ILE A 1 118 ? 11.157 12.630 -0.600 1.00 97.56 118 ILE A O 1
ATOM 949 N N . LEU A 1 119 ? 9.589 13.890 0.387 1.00 97.25 119 LEU A N 1
ATOM 950 C CA . LEU A 1 119 ? 10.099 13.665 1.743 1.00 97.25 119 LEU A CA 1
ATOM 951 C C . LEU A 1 119 ? 10.120 12.174 2.113 1.00 97.25 119 LEU A C 1
ATOM 953 O O . LEU A 1 119 ? 11.076 11.727 2.745 1.00 97.25 119 LEU A O 1
ATOM 957 N N . ARG A 1 120 ? 9.124 11.390 1.677 1.00 95.50 120 ARG A N 1
ATOM 958 C CA . ARG A 1 120 ? 9.103 9.930 1.885 1.00 95.50 120 ARG A CA 1
ATOM 959 C C . ARG A 1 120 ? 10.275 9.216 1.204 1.00 95.50 120 ARG A C 1
ATOM 961 O O . ARG A 1 120 ? 10.787 8.253 1.763 1.00 95.50 120 ARG A O 1
ATOM 968 N N . LEU A 1 121 ? 10.700 9.685 0.029 1.00 95.25 121 LEU A N 1
ATOM 969 C CA . LEU A 1 121 ? 11.804 9.091 -0.739 1.00 95.25 121 LEU A CA 1
ATOM 970 C C . LEU A 1 121 ? 13.175 9.485 -0.161 1.00 95.25 121 LEU A C 1
ATOM 972 O O . LEU A 1 121 ? 14.069 8.652 -0.016 1.00 95.25 121 LEU A O 1
ATOM 976 N N . ILE A 1 122 ? 13.336 10.758 0.216 1.00 95.31 122 ILE A N 1
ATOM 977 C CA . ILE A 1 122 ? 14.630 11.331 0.629 1.00 95.31 122 ILE A CA 1
ATOM 978 C C . ILE A 1 122 ? 14.897 11.170 2.131 1.00 95.31 122 ILE A C 1
ATOM 980 O O . ILE A 1 122 ? 16.055 11.139 2.553 1.00 95.31 122 ILE A O 1
ATOM 984 N N . GLY A 1 123 ? 13.844 11.070 2.948 1.00 92.00 123 GLY A N 1
ATOM 985 C CA . GLY A 1 123 ? 13.888 11.256 4.400 1.00 92.00 123 GLY A CA 1
ATOM 986 C C . GLY A 1 123 ? 15.008 10.497 5.114 1.00 92.00 123 GLY A C 1
ATOM 987 O O . GLY A 1 123 ? 15.796 11.097 5.844 1.00 92.00 123 GLY A O 1
ATOM 988 N N . SER A 1 124 ? 15.122 9.191 4.875 1.00 90.94 124 SER A N 1
ATOM 989 C CA . SER A 1 124 ? 16.129 8.339 5.525 1.00 90.94 124 SER A CA 1
ATOM 990 C C . SER A 1 124 ? 17.521 8.394 4.882 1.00 90.94 124 SER A C 1
ATOM 992 O O . SER A 1 124 ? 18.456 7.801 5.416 1.00 90.94 124 SER A O 1
ATOM 994 N N . ARG A 1 125 ? 17.673 9.086 3.746 1.00 92.38 125 ARG A N 1
ATOM 995 C CA . ARG A 1 125 ? 18.871 9.039 2.888 1.00 92.38 125 ARG A CA 1
ATOM 996 C C . ARG A 1 125 ? 19.684 10.323 2.967 1.00 92.38 125 ARG A C 1
ATOM 998 O O . ARG A 1 125 ? 20.898 10.271 3.131 1.00 92.38 125 ARG A O 1
ATOM 1005 N N . ASN A 1 126 ? 19.017 11.479 2.921 1.00 93.81 126 ASN A N 1
ATOM 1006 C CA . ASN A 1 126 ? 19.687 12.777 2.940 1.00 93.81 126 ASN A CA 1
ATOM 1007 C C . ASN A 1 126 ? 19.038 13.744 3.941 1.00 93.81 126 ASN A C 1
ATOM 1009 O O . ASN A 1 126 ? 18.070 14.452 3.656 1.00 93.81 126 ASN A O 1
ATOM 1013 N N . ARG A 1 127 ? 19.632 13.817 5.139 1.00 92.88 127 ARG A N 1
ATOM 1014 C CA . ARG A 1 127 ? 19.157 14.646 6.259 1.00 92.88 127 ARG A CA 1
ATOM 1015 C C . ARG A 1 127 ? 19.036 16.131 5.912 1.00 92.88 127 ARG A C 1
ATOM 1017 O O . ARG A 1 127 ? 18.105 16.790 6.389 1.00 92.88 127 ARG A O 1
ATOM 1024 N N . LYS A 1 128 ? 19.990 16.674 5.151 1.00 95.44 128 LYS A N 1
ATOM 1025 C CA . LYS A 1 128 ? 20.042 18.106 4.818 1.00 95.44 128 LYS A CA 1
ATOM 1026 C C . LYS A 1 128 ? 18.873 18.477 3.907 1.00 95.44 128 LYS A C 1
ATOM 1028 O O . LYS A 1 128 ? 18.150 19.426 4.203 1.00 95.44 128 LYS A O 1
ATOM 1033 N N . LEU A 1 129 ? 18.652 17.689 2.858 1.00 95.94 129 LEU A N 1
ATOM 1034 C CA . LEU A 1 129 ? 17.553 17.877 1.913 1.00 95.94 129 LEU A CA 1
ATOM 1035 C C . LEU A 1 129 ? 16.181 17.599 2.549 1.00 95.94 129 LEU A C 1
ATOM 1037 O O . LEU A 1 129 ? 15.251 18.378 2.361 1.00 95.94 129 LEU A O 1
ATOM 1041 N N . ALA A 1 130 ? 16.064 16.573 3.396 1.00 95.94 130 ALA A N 1
ATOM 1042 C CA . ALA A 1 130 ? 14.828 16.304 4.132 1.00 95.94 130 ALA A CA 1
ATOM 1043 C C . ALA A 1 130 ? 14.431 17.472 5.054 1.00 95.94 130 ALA A C 1
ATOM 1045 O O . ALA A 1 130 ? 13.269 17.862 5.104 1.00 95.94 130 ALA A O 1
ATOM 1046 N N . SER A 1 131 ? 15.400 18.088 5.744 1.00 95.44 131 SER A N 1
ATOM 1047 C CA . SER A 1 131 ? 15.136 19.226 6.645 1.00 95.44 131 SER A CA 1
ATOM 1048 C C . SER A 1 131 ? 14.614 20.456 5.899 1.00 95.44 131 SER A C 1
ATOM 1050 O O . SER A 1 131 ? 13.777 21.186 6.421 1.00 95.44 131 SER A O 1
ATOM 1052 N N . ARG A 1 132 ? 15.083 20.662 4.664 1.00 95.06 132 ARG A N 1
ATOM 1053 C CA . ARG A 1 132 ? 14.575 21.701 3.765 1.00 95.06 132 ARG A CA 1
ATOM 1054 C C . ARG A 1 132 ? 13.085 21.479 3.455 1.00 95.06 132 ARG A C 1
ATOM 1056 O O . ARG A 1 132 ? 12.289 22.393 3.639 1.00 95.06 132 ARG A O 1
ATOM 1063 N N . LEU A 1 133 ? 12.689 20.260 3.084 1.00 95.56 133 LEU A N 1
ATOM 1064 C CA . LEU A 1 133 ? 11.282 19.918 2.814 1.00 95.56 133 LEU A CA 1
ATOM 1065 C C . LEU A 1 133 ? 10.392 20.010 4.060 1.00 95.56 133 LEU A C 1
ATOM 1067 O O . LEU A 1 133 ? 9.263 20.482 3.966 1.00 95.56 133 LEU A O 1
ATOM 1071 N N . VAL A 1 134 ? 10.899 19.611 5.231 1.00 96.06 134 VAL A N 1
ATOM 1072 C CA . VAL A 1 134 ? 10.186 19.782 6.510 1.00 96.06 134 VAL A CA 1
ATOM 1073 C C . VAL A 1 134 ? 9.825 21.249 6.739 1.00 96.06 134 VAL A C 1
ATOM 1075 O O . VAL A 1 134 ? 8.694 21.524 7.123 1.00 96.06 134 VAL A O 1
ATOM 1078 N N . GLY A 1 135 ? 10.740 22.178 6.440 1.00 93.50 135 GLY A N 1
ATOM 1079 C CA . GLY A 1 135 ? 10.482 23.615 6.560 1.00 93.50 135 GLY A CA 1
ATOM 1080 C C . GLY A 1 135 ? 9.319 24.103 5.690 1.00 93.50 135 GLY A C 1
ATOM 1081 O O . GLY A 1 135 ? 8.557 24.954 6.135 1.00 93.50 135 GLY A O 1
ATOM 1082 N N . ILE A 1 136 ? 9.140 23.524 4.496 1.00 91.38 136 ILE A N 1
ATOM 1083 C CA . ILE A 1 136 ? 7.996 23.819 3.618 1.00 91.38 136 ILE A CA 1
ATOM 1084 C C . ILE A 1 136 ? 6.706 23.252 4.220 1.00 91.38 136 ILE A C 1
ATOM 1086 O O . ILE A 1 136 ? 5.711 23.960 4.334 1.00 91.38 136 ILE A O 1
ATOM 1090 N N . LEU A 1 137 ? 6.713 21.981 4.636 1.00 93.12 137 LEU A N 1
ATOM 1091 C CA . LEU A 1 137 ? 5.513 21.305 5.148 1.00 93.12 137 LEU A CA 1
ATOM 1092 C C . LEU A 1 137 ? 5.018 21.862 6.491 1.00 93.12 137 LEU A C 1
ATOM 1094 O O . LEU A 1 137 ? 3.836 21.720 6.806 1.00 93.12 137 LEU A O 1
ATOM 1098 N N . SER A 1 138 ? 5.907 22.468 7.278 1.00 92.12 138 SER A N 1
ATOM 1099 C CA . SER A 1 138 ? 5.580 23.076 8.566 1.00 92.12 138 SER A CA 1
ATOM 1100 C C . SER A 1 138 ? 5.238 24.565 8.491 1.00 92.12 138 SER A C 1
ATOM 1102 O O . SER A 1 138 ? 4.997 25.170 9.536 1.00 92.12 138 SER A O 1
ATOM 1104 N N . ASP A 1 139 ? 5.252 25.188 7.308 1.00 86.44 139 ASP A N 1
ATOM 1105 C CA . ASP A 1 139 ? 4.840 26.587 7.184 1.00 86.44 139 ASP A CA 1
ATOM 1106 C C . ASP A 1 139 ? 3.320 26.698 7.367 1.00 86.44 139 ASP A C 1
ATOM 1108 O O . ASP A 1 139 ? 2.529 26.309 6.511 1.00 86.44 139 ASP A O 1
ATOM 1112 N N . MET A 1 140 ? 2.911 27.244 8.512 1.00 69.69 140 MET A N 1
ATOM 1113 C CA . MET A 1 140 ? 1.511 27.355 8.926 1.00 69.69 140 MET A CA 1
ATOM 1114 C C . MET A 1 140 ? 0.762 28.524 8.283 1.00 69.69 140 MET A C 1
ATOM 1116 O O . MET A 1 140 ? -0.445 28.650 8.491 1.00 69.69 140 MET A O 1
ATOM 1120 N N . LYS A 1 141 ? 1.446 29.398 7.533 1.00 72.94 141 LYS A N 1
ATOM 1121 C CA . LYS A 1 141 ? 0.835 30.617 6.977 1.00 72.94 141 LYS A CA 1
ATOM 1122 C C . LYS A 1 141 ? 0.045 30.380 5.691 1.00 72.94 141 LYS A C 1
ATOM 1124 O O . LYS A 1 141 ? -0.778 31.217 5.340 1.00 72.94 141 LYS A O 1
ATOM 1129 N N . LYS A 1 142 ? 0.308 29.272 4.996 1.00 70.56 142 LYS A N 1
ATOM 1130 C CA . LYS A 1 142 ? -0.173 28.997 3.633 1.00 70.56 142 LYS A CA 1
ATOM 1131 C C . LYS A 1 142 ? -1.168 27.812 3.461 1.00 70.56 142 LYS A C 1
ATOM 1133 O O . LYS A 1 142 ? -1.869 27.823 2.454 1.00 70.56 142 LYS A O 1
ATOM 1138 N N . PRO A 1 143 ? -1.284 26.793 4.348 1.00 78.19 143 PRO A N 1
ATOM 1139 C CA . PRO A 1 143 ? -2.054 25.579 4.045 1.00 78.19 143 PRO A CA 1
ATOM 1140 C C . PRO A 1 143 ? -3.539 25.643 4.438 1.00 78.19 143 PRO A C 1
ATOM 1142 O O . PRO A 1 143 ? -3.911 26.198 5.476 1.00 78.19 143 PRO A O 1
ATOM 1145 N N . SER A 1 144 ? -4.378 24.966 3.644 1.00 83.25 144 SER A N 1
ATOM 1146 C CA . SER A 1 144 ? -5.756 24.608 4.013 1.00 83.25 144 SER A CA 1
ATOM 1147 C C . SER A 1 144 ? -5.779 23.660 5.226 1.00 83.25 144 SER A C 1
ATOM 1149 O O . SER A 1 144 ? -4.791 22.978 5.493 1.00 83.25 144 SER A O 1
ATOM 1151 N N . GLU A 1 145 ? -6.900 23.548 5.952 1.00 83.25 145 GLU A N 1
ATOM 1152 C CA . GLU A 1 145 ? -7.011 22.577 7.066 1.00 83.25 145 GLU A CA 1
ATOM 1153 C C . GLU A 1 145 ? -6.757 21.128 6.612 1.00 83.25 145 GLU A C 1
ATOM 1155 O O . GLU A 1 145 ? -6.064 20.371 7.288 1.00 83.25 145 GLU A O 1
ATOM 1160 N N . SER A 1 146 ? -7.229 20.756 5.416 1.00 85.25 146 SER A N 1
ATOM 1161 C CA . SER A 1 146 ? -6.950 19.433 4.841 1.00 85.25 146 SER A CA 1
ATOM 1162 C C . SER A 1 146 ? -5.454 19.220 4.582 1.00 85.25 146 SER A C 1
ATOM 1164 O O . SER A 1 146 ? -4.936 18.123 4.799 1.00 85.25 146 SER A O 1
ATOM 1166 N N . ASP A 1 147 ? -4.745 20.253 4.119 1.00 89.25 147 ASP A N 1
ATOM 1167 C CA . ASP A 1 147 ? -3.302 20.175 3.895 1.00 89.25 147 ASP A CA 1
ATOM 1168 C C . ASP A 1 147 ? -2.511 20.140 5.199 1.00 89.25 147 ASP A C 1
ATOM 1170 O O . ASP A 1 147 ? -1.500 19.444 5.255 1.00 89.25 147 ASP A O 1
ATOM 1174 N N . LYS A 1 148 ? -2.976 20.813 6.259 1.00 91.50 148 LYS A N 1
ATOM 1175 C CA . LYS A 1 148 ? -2.360 20.743 7.592 1.00 91.50 148 LYS A CA 1
ATOM 1176 C C . LYS A 1 148 ? -2.332 19.312 8.117 1.00 91.50 148 LYS A C 1
ATOM 1178 O O . LYS A 1 148 ? -1.265 18.815 8.475 1.00 91.50 148 LYS A O 1
ATOM 1183 N N . ASP A 1 149 ? -3.464 18.612 8.092 1.00 91.12 149 ASP A N 1
ATOM 1184 C CA . ASP A 1 149 ? -3.527 17.219 8.548 1.00 91.12 149 ASP A CA 1
ATOM 1185 C C . ASP A 1 149 ? -2.684 16.286 7.666 1.00 91.12 149 ASP A C 1
ATOM 1187 O O . ASP A 1 149 ? -1.972 15.412 8.168 1.00 91.12 149 ASP A O 1
ATOM 1191 N N . ALA A 1 150 ? -2.705 16.478 6.344 1.00 92.88 150 ALA A N 1
ATOM 1192 C CA . ALA A 1 150 ? -1.875 15.698 5.428 1.00 92.88 150 ALA A CA 1
ATOM 1193 C C . ALA A 1 150 ? -0.368 15.962 5.624 1.00 92.88 150 ALA A C 1
ATOM 1195 O O . ALA A 1 150 ? 0.431 15.022 5.583 1.00 92.88 150 ALA A O 1
ATOM 1196 N N . ASN A 1 151 ? 0.032 17.210 5.880 1.00 95.50 151 ASN A N 1
ATOM 1197 C CA . ASN A 1 151 ? 1.411 17.587 6.198 1.00 95.50 151 ASN A CA 1
ATOM 1198 C C . ASN A 1 151 ? 1.844 16.990 7.539 1.00 95.50 151 ASN A C 1
ATOM 1200 O O . ASN A 1 151 ? 2.915 16.390 7.616 1.00 95.50 151 ASN A O 1
ATOM 1204 N N . ALA A 1 152 ? 0.997 17.072 8.567 1.00 95.94 152 ALA A N 1
ATOM 1205 C CA . ALA A 1 152 ? 1.250 16.453 9.862 1.00 95.94 152 ALA A CA 1
ATOM 1206 C C . ALA A 1 152 ? 1.459 14.934 9.734 1.00 95.94 152 ALA A C 1
ATOM 1208 O O . ALA A 1 152 ? 2.410 14.392 10.297 1.00 95.94 152 ALA A O 1
ATOM 1209 N N . ASN A 1 153 ? 0.634 14.243 8.941 1.00 96.00 153 ASN A N 1
ATOM 1210 C CA . ASN A 1 153 ? 0.817 12.814 8.673 1.00 96.00 153 ASN A CA 1
ATOM 1211 C C . ASN A 1 153 ? 2.155 12.518 7.976 1.00 96.00 153 ASN A C 1
ATOM 1213 O O . ASN A 1 153 ? 2.862 11.603 8.390 1.00 96.00 153 ASN A O 1
ATOM 1217 N N . ALA A 1 154 ? 2.546 13.308 6.972 1.00 96.62 154 ALA A N 1
ATOM 1218 C CA . ALA A 1 154 ? 3.833 13.128 6.296 1.00 96.62 154 ALA A CA 1
ATOM 1219 C C . ALA A 1 154 ? 5.035 13.358 7.233 1.00 96.62 154 ALA A C 1
ATOM 1221 O O . ALA A 1 154 ? 6.042 12.658 7.129 1.00 96.62 154 ALA A O 1
ATOM 1222 N N . LEU A 1 155 ? 4.930 14.299 8.178 1.00 98.00 155 LEU A N 1
ATOM 1223 C CA . LEU A 1 155 ? 5.945 14.508 9.215 1.00 98.00 155 LEU A CA 1
ATOM 1224 C C . LEU A 1 155 ? 6.046 13.307 10.169 1.00 98.00 155 LEU A C 1
ATOM 1226 O O . LEU A 1 155 ? 7.155 12.912 10.529 1.00 98.00 155 LEU A O 1
ATOM 1230 N N . VAL A 1 156 ? 4.918 12.687 10.533 1.00 98.06 156 VAL A N 1
ATOM 1231 C CA . VAL A 1 156 ? 4.902 11.446 11.329 1.00 98.06 156 VAL A CA 1
ATOM 1232 C C . VAL A 1 156 ? 5.508 10.273 10.558 1.00 98.06 156 VAL A C 1
ATOM 1234 O O . VAL A 1 156 ? 6.314 9.530 11.113 1.00 98.06 156 VAL A O 1
ATOM 1237 N N . GLU A 1 157 ? 5.181 10.107 9.278 1.00 97.25 157 GLU A N 1
ATOM 1238 C CA . GLU A 1 157 ? 5.788 9.070 8.433 1.00 97.25 157 GLU A CA 1
ATOM 1239 C C . GLU A 1 157 ? 7.300 9.260 8.301 1.00 97.25 157 GLU A C 1
ATOM 1241 O O . GLU A 1 157 ? 8.060 8.300 8.420 1.00 97.25 157 GLU A O 1
ATOM 1246 N N . TYR A 1 158 ? 7.758 10.500 8.125 1.00 97.56 158 TYR A N 1
ATOM 1247 C CA . TYR A 1 158 ? 9.183 10.805 8.126 1.00 97.56 158 TYR A CA 1
ATOM 1248 C C . TYR A 1 158 ? 9.839 10.479 9.475 1.00 97.56 158 TYR A C 1
ATOM 1250 O O . TYR A 1 158 ? 10.907 9.867 9.502 1.00 97.56 158 TYR A O 1
ATOM 1258 N N . ALA A 1 159 ? 9.191 10.819 10.592 1.00 97.88 159 ALA A N 1
ATOM 1259 C CA . ALA A 1 159 ? 9.660 10.457 11.927 1.00 97.88 159 ALA A CA 1
ATOM 1260 C C . ALA A 1 159 ? 9.835 8.932 12.064 1.00 97.88 159 ALA A C 1
ATOM 1262 O O . ALA A 1 159 ? 10.893 8.460 12.478 1.00 97.88 159 ALA A O 1
ATOM 1263 N N . LEU A 1 160 ? 8.841 8.155 11.620 1.00 97.44 160 LEU A N 1
ATOM 1264 C CA . LEU A 1 160 ? 8.884 6.690 11.617 1.00 97.44 160 LEU A CA 1
ATOM 1265 C C . LEU A 1 160 ? 10.062 6.127 10.806 1.00 97.44 160 LEU A C 1
ATOM 1267 O O . LEU A 1 160 ? 10.651 5.128 11.215 1.00 97.44 160 LEU A O 1
ATOM 1271 N N . LEU A 1 161 ? 10.446 6.766 9.695 1.00 95.69 161 LEU A N 1
ATOM 1272 C CA . LEU A 1 161 ? 11.592 6.334 8.883 1.00 95.69 161 LEU A CA 1
ATOM 1273 C C . LEU A 1 161 ? 12.939 6.488 9.603 1.00 95.69 161 LEU A C 1
ATOM 1275 O O . LEU A 1 161 ? 13.869 5.742 9.298 1.00 95.69 161 LEU A O 1
ATOM 1279 N N . ILE A 1 162 ? 13.052 7.439 10.536 1.00 96.38 162 ILE A N 1
ATOM 1280 C CA . ILE A 1 162 ? 14.312 7.765 11.225 1.00 96.38 162 ILE A CA 1
ATOM 1281 C C . ILE A 1 162 ? 14.337 7.329 12.694 1.00 96.38 162 ILE A C 1
ATOM 1283 O O . ILE A 1 162 ? 15.377 7.442 13.335 1.00 96.38 162 ILE A O 1
ATOM 1287 N N . VAL A 1 163 ? 13.228 6.833 13.253 1.00 97.12 163 VAL A N 1
ATOM 1288 C CA . VAL A 1 163 ? 13.076 6.555 14.695 1.00 97.12 163 VAL A CA 1
ATOM 1289 C C . VAL A 1 163 ? 14.132 5.601 15.257 1.00 97.12 163 VAL A C 1
ATOM 1291 O O . VAL A 1 163 ? 14.574 5.775 16.390 1.00 97.12 163 VAL A O 1
ATOM 1294 N N . LYS A 1 164 ? 14.576 4.619 14.462 1.00 95.81 164 LYS A N 1
ATOM 1295 C CA . LYS A 1 164 ? 15.590 3.642 14.886 1.00 95.81 164 LYS A CA 1
ATOM 1296 C C . LYS A 1 164 ? 16.984 4.265 14.983 1.00 95.81 164 LYS A C 1
ATOM 1298 O O . LYS A 1 164 ? 17.746 3.908 15.873 1.00 95.81 164 LYS A O 1
ATOM 1303 N N . GLN A 1 165 ? 17.325 5.171 14.067 1.00 95.44 165 GLN A N 1
ATOM 1304 C CA . GLN A 1 165 ? 18.650 5.792 13.981 1.00 95.44 165 GLN A CA 1
ATOM 1305 C C . GLN A 1 165 ? 18.739 7.098 14.788 1.00 95.44 165 GLN A C 1
ATOM 1307 O O . GLN A 1 165 ? 19.778 7.396 15.370 1.00 95.44 165 GLN A O 1
ATOM 1312 N N . GLU A 1 166 ? 17.658 7.879 14.834 1.00 96.31 166 GLU A N 1
ATOM 1313 C CA . GLU A 1 166 ? 17.587 9.212 15.439 1.00 96.31 166 GLU A CA 1
ATOM 1314 C C . GLU A 1 166 ? 16.291 9.402 16.274 1.00 96.31 166 GLU A C 1
ATOM 1316 O O . GLU A 1 166 ? 15.468 10.269 15.957 1.00 96.31 166 GLU A O 1
ATOM 1321 N N . PRO A 1 167 ? 16.078 8.651 17.373 1.00 97.44 167 PRO A N 1
ATOM 1322 C CA . PRO A 1 167 ? 14.814 8.671 18.123 1.00 97.44 167 PRO A CA 1
ATOM 1323 C C . PRO A 1 167 ? 14.459 10.054 18.701 1.00 97.44 167 PRO A C 1
ATOM 1325 O O . PRO A 1 167 ? 13.298 10.454 18.685 1.00 97.44 167 PRO A O 1
ATOM 1328 N N . THR A 1 168 ? 15.446 10.841 19.142 1.00 98.00 168 THR A N 1
ATOM 1329 C CA . THR A 1 168 ? 15.216 12.221 19.616 1.00 98.00 168 THR A CA 1
ATOM 1330 C C . THR A 1 168 ? 14.707 13.132 18.501 1.00 98.00 168 THR A C 1
ATOM 1332 O O . THR A 1 168 ? 13.806 13.938 18.713 1.00 98.00 168 THR A O 1
ATOM 1335 N N . ARG A 1 169 ? 15.256 12.999 17.291 1.00 96.50 169 ARG A N 1
ATOM 1336 C CA . ARG A 1 169 ? 14.808 13.779 16.133 1.00 96.50 169 ARG A CA 1
ATOM 1337 C C . ARG A 1 169 ? 13.426 13.328 15.671 1.00 96.50 169 ARG A C 1
ATOM 1339 O O . ARG A 1 169 ? 12.608 14.153 15.284 1.00 96.50 169 ARG A O 1
ATOM 1346 N N . SER A 1 170 ? 13.150 12.032 15.766 1.00 97.75 170 SER A N 1
ATOM 1347 C CA . SER A 1 170 ? 11.825 11.470 15.525 1.00 97.75 170 SER A CA 1
ATOM 1348 C C . SER A 1 170 ? 10.769 12.050 16.475 1.00 97.75 170 SER A C 1
ATOM 1350 O O . SER A 1 170 ? 9.684 12.399 16.018 1.00 97.75 170 SER A O 1
ATOM 1352 N N . LEU A 1 171 ? 11.085 12.217 17.768 1.00 98.38 171 LEU A N 1
ATOM 1353 C CA . LEU A 1 171 ? 10.212 12.929 18.713 1.00 98.38 171 LEU A CA 1
ATOM 1354 C C . LEU A 1 171 ? 9.942 14.366 18.243 1.00 98.38 171 LEU A C 1
ATOM 1356 O O . LEU A 1 171 ? 8.783 14.753 18.142 1.00 98.38 171 LEU A O 1
ATOM 1360 N N . GLN A 1 172 ? 10.988 15.120 17.885 1.00 97.94 172 GLN A N 1
ATOM 1361 C CA . GLN A 1 172 ? 10.848 16.505 17.407 1.00 97.94 172 GLN A CA 1
ATOM 1362 C C . GLN A 1 172 ? 9.932 16.609 16.181 1.00 97.94 172 GLN A C 1
ATOM 1364 O O . GLN A 1 172 ? 9.142 17.541 16.079 1.00 97.94 172 GLN A O 1
ATOM 1369 N N . MET A 1 173 ? 10.013 15.653 15.248 1.00 98.06 173 MET A N 1
ATOM 1370 C CA . MET A 1 173 ? 9.116 15.610 14.088 1.00 98.06 173 MET A CA 1
ATOM 1371 C C . MET A 1 173 ? 7.670 15.281 14.486 1.00 98.06 173 MET A C 1
ATOM 1373 O O . MET A 1 173 ? 6.746 15.852 13.914 1.00 98.06 173 MET A O 1
ATOM 1377 N N . GLY A 1 174 ? 7.460 14.415 15.483 1.00 98.06 174 GLY A N 1
ATOM 1378 C CA . GLY A 1 174 ? 6.134 14.132 16.041 1.00 98.06 174 GLY A CA 1
ATOM 1379 C C . GLY A 1 174 ? 5.506 15.341 16.745 1.00 98.06 174 GLY A C 1
ATOM 1380 O O . GLY A 1 174 ? 4.333 15.643 16.534 1.00 98.06 174 GLY A O 1
ATOM 1381 N N . GLU A 1 175 ? 6.290 16.079 17.532 1.00 98.06 175 GLU A N 1
ATOM 1382 C CA . GLU A 1 175 ? 5.855 17.331 18.165 1.00 98.06 175 GLU A CA 1
ATOM 1383 C C . GLU A 1 175 ? 5.557 18.414 17.121 1.00 98.06 175 GLU A C 1
ATOM 1385 O O . GLU A 1 175 ? 4.529 19.091 17.196 1.00 98.06 175 GLU A O 1
ATOM 1390 N N . LEU A 1 176 ? 6.407 18.531 16.095 1.00 97.56 176 LEU A N 1
ATOM 1391 C CA . LEU A 1 176 ? 6.165 19.424 14.967 1.00 97.56 176 LEU A CA 1
ATOM 1392 C C . LEU A 1 176 ? 4.864 19.050 14.245 1.00 97.56 176 LEU A C 1
ATOM 1394 O O . LEU A 1 176 ? 4.043 19.927 13.988 1.00 97.56 176 LEU A O 1
ATOM 1398 N N . ALA A 1 177 ? 4.617 17.764 13.992 1.00 97.44 177 ALA A N 1
ATOM 1399 C CA . ALA A 1 177 ? 3.377 17.298 13.376 1.00 97.44 177 ALA A CA 1
ATOM 1400 C C . ALA A 1 177 ? 2.127 17.695 14.183 1.00 97.44 177 ALA A C 1
ATOM 1402 O O . ALA A 1 177 ? 1.159 18.174 13.599 1.00 97.44 177 ALA A O 1
ATOM 1403 N N . LEU A 1 178 ? 2.165 17.573 15.516 1.00 96.38 178 LEU A N 1
ATOM 1404 C CA . LEU A 1 178 ? 1.089 18.013 16.421 1.00 96.38 178 LEU A CA 1
ATOM 1405 C C . LEU A 1 178 ? 0.867 19.536 16.415 1.00 96.38 178 LEU A C 1
ATOM 1407 O O . LEU A 1 178 ? -0.239 20.021 16.696 1.00 96.38 178 LEU A O 1
ATOM 1411 N N . SER A 1 179 ? 1.918 20.308 16.132 1.00 94.50 179 SER A N 1
ATOM 1412 C CA . SER A 1 179 ? 1.803 21.757 15.958 1.00 94.50 179 SER A CA 1
ATOM 1413 C C . SER A 1 179 ? 1.169 22.125 14.613 1.00 94.50 179 SER A C 1
ATOM 1415 O O . SER A 1 179 ? 0.425 23.102 14.551 1.00 94.50 179 SER A O 1
ATOM 1417 N N . VAL A 1 180 ? 1.407 21.308 13.578 1.00 94.44 180 VAL A N 1
ATOM 1418 C CA . VAL A 1 180 ? 0.891 21.516 12.220 1.00 94.44 180 VAL A CA 1
ATOM 1419 C C . VAL A 1 180 ? -0.576 21.103 12.088 1.00 94.44 180 VAL A C 1
ATOM 1421 O O . VAL A 1 180 ? -1.371 21.861 11.543 1.00 94.44 180 VAL A O 1
ATOM 1424 N N . GLY A 1 181 ? -0.959 19.937 12.610 1.00 92.69 181 GLY A N 1
ATOM 1425 C CA . GLY A 1 181 ? -2.308 19.386 12.456 1.00 92.69 181 GLY A CA 1
ATOM 1426 C C . GLY A 1 181 ? -2.608 18.253 13.437 1.00 92.69 181 GLY A C 1
ATOM 1427 O O . GLY A 1 181 ? -1.994 18.156 14.503 1.00 92.69 181 GLY A O 1
ATOM 1428 N N . LEU A 1 182 ? -3.568 17.396 13.087 1.00 89.94 182 LEU A N 1
ATOM 1429 C CA . LEU A 1 182 ? -3.999 16.242 13.880 1.00 89.94 182 LEU A CA 1
ATOM 1430 C C . LEU A 1 182 ? -3.639 14.930 13.153 1.00 89.94 182 LEU A C 1
ATOM 1432 O O . LEU A 1 182 ? -4.489 14.319 12.498 1.00 89.94 182 LEU A O 1
ATOM 1436 N N . PRO A 1 183 ? -2.372 14.477 13.237 1.00 93.94 183 PRO A N 1
ATOM 1437 C CA . PRO A 1 183 ? -1.913 13.310 12.494 1.00 93.94 183 PRO A CA 1
ATOM 1438 C C . PRO A 1 183 ? -2.586 12.021 12.984 1.00 93.94 183 PRO A C 1
ATOM 1440 O O . PRO A 1 183 ? -2.492 11.658 14.158 1.00 93.94 183 PRO A O 1
ATOM 1443 N N . ARG A 1 184 ? -3.219 11.288 12.064 1.00 92.31 184 ARG A N 1
ATOM 1444 C CA . ARG A 1 184 ? -3.947 10.039 12.346 1.00 92.31 184 ARG A CA 1
ATOM 1445 C C . ARG A 1 184 ? -3.011 8.890 12.701 1.00 92.31 184 ARG A C 1
ATOM 1447 O O . ARG A 1 184 ? -3.369 8.044 13.505 1.00 92.31 184 ARG A O 1
ATOM 1454 N N . GLU A 1 185 ? -1.803 8.878 12.143 1.00 92.62 185 GLU A N 1
ATOM 1455 C CA . GLU A 1 185 ? -0.829 7.791 12.331 1.00 92.62 185 GLU A CA 1
ATOM 1456 C C . GLU A 1 185 ? 0.116 8.009 13.524 1.00 92.62 185 GLU A C 1
ATOM 1458 O O . GLU A 1 185 ? 1.073 7.258 13.717 1.00 92.62 185 GLU A O 1
ATOM 1463 N N . LEU A 1 186 ? -0.133 9.027 14.356 1.00 97.31 186 LEU A N 1
ATOM 1464 C CA . LEU A 1 186 ? 0.747 9.377 15.474 1.00 97.31 186 LEU A CA 1
ATOM 1465 C C . LEU A 1 186 ? 0.932 8.235 16.479 1.00 97.31 186 LEU A C 1
ATOM 1467 O O . LEU A 1 186 ? 2.016 8.081 17.039 1.00 97.31 186 LEU A O 1
ATOM 1471 N N . TYR A 1 187 ? -0.097 7.407 16.676 1.00 96.31 187 TYR A N 1
ATOM 1472 C CA . TYR A 1 187 ? -0.036 6.254 17.575 1.00 96.31 187 TYR A CA 1
ATOM 1473 C C . TYR A 1 187 ? 1.081 5.275 17.184 1.00 96.31 187 TYR A C 1
ATOM 1475 O O . TYR A 1 187 ? 1.774 4.754 18.056 1.00 96.31 187 TYR A O 1
ATOM 1483 N N . ARG A 1 188 ? 1.342 5.090 15.879 1.00 96.69 188 ARG A N 1
ATOM 1484 C CA . ARG A 1 188 ? 2.445 4.242 15.399 1.00 96.69 188 ARG A CA 1
ATOM 1485 C C . ARG A 1 188 ? 3.790 4.798 15.831 1.00 96.69 188 ARG A C 1
ATOM 1487 O O . ARG A 1 188 ? 4.665 4.042 16.245 1.00 96.69 188 ARG A O 1
ATOM 1494 N N . LEU A 1 189 ? 3.950 6.119 15.759 1.00 98.12 189 LEU A N 1
ATOM 1495 C CA . LEU A 1 189 ? 5.172 6.782 16.194 1.00 98.12 189 LEU A CA 1
ATOM 1496 C C . LEU A 1 189 ? 5.359 6.672 17.709 1.00 98.12 189 LEU A C 1
ATOM 1498 O O . LEU A 1 189 ? 6.478 6.429 18.152 1.00 98.12 189 LEU A O 1
ATOM 1502 N N . VAL A 1 190 ? 4.285 6.775 18.497 1.00 98.12 190 VAL A N 1
ATOM 1503 C CA . VAL A 1 190 ? 4.335 6.515 19.945 1.00 98.12 190 VAL A CA 1
ATOM 1504 C C . VAL A 1 190 ? 4.822 5.089 20.216 1.00 98.12 190 VAL A C 1
ATOM 1506 O O . VAL A 1 190 ? 5.736 4.909 21.017 1.00 98.12 190 VAL A O 1
ATOM 1509 N N . TRP A 1 191 ? 4.289 4.079 19.524 1.00 97.00 191 TRP A N 1
ATOM 1510 C CA . TRP A 1 191 ? 4.709 2.686 19.713 1.00 97.00 191 TRP A CA 1
ATOM 1511 C C . TRP A 1 191 ? 6.154 2.423 19.282 1.00 97.00 191 TRP A C 1
ATOM 1513 O O . TRP A 1 191 ? 6.901 1.767 20.009 1.00 97.00 191 TRP A O 1
ATOM 1523 N N . GLU A 1 192 ? 6.583 2.942 18.128 1.00 97.00 192 GLU A N 1
ATOM 1524 C CA . GLU A 1 192 ? 7.968 2.783 17.671 1.00 97.00 192 GLU A CA 1
ATOM 1525 C C . GLU A 1 192 ? 8.947 3.556 18.559 1.00 97.00 192 GLU A C 1
ATOM 1527 O O . GLU A 1 192 ? 10.022 3.042 18.876 1.00 97.00 192 GLU A O 1
ATOM 1532 N N . LEU A 1 193 ? 8.583 4.746 19.046 1.00 97.81 193 LEU A N 1
ATOM 1533 C CA . LEU A 1 193 ? 9.361 5.415 20.084 1.00 97.81 193 LEU A CA 1
ATOM 1534 C C . LEU A 1 193 ? 9.390 4.576 21.356 1.00 97.81 193 LEU A C 1
ATOM 1536 O O . LEU A 1 193 ? 10.450 4.478 21.949 1.00 97.81 193 LEU A O 1
ATOM 1540 N N . ASN A 1 194 ? 8.298 3.921 21.758 1.00 96.94 194 ASN A N 1
ATOM 1541 C CA . ASN A 1 194 ? 8.285 3.127 22.988 1.00 96.94 194 ASN A CA 1
ATOM 1542 C C . ASN A 1 194 ? 9.220 1.918 22.867 1.00 96.94 194 ASN A C 1
ATOM 1544 O O . ASN A 1 194 ? 9.973 1.612 23.787 1.00 96.94 194 ASN A O 1
ATOM 1548 N N . ARG A 1 195 ? 9.259 1.300 21.679 1.00 95.75 195 ARG A N 1
ATOM 1549 C CA . ARG A 1 195 ? 10.195 0.220 21.351 1.00 95.75 195 ARG A CA 1
ATOM 1550 C C . ARG A 1 195 ? 11.660 0.640 21.489 1.00 95.75 195 ARG A C 1
ATOM 1552 O O . ARG A 1 195 ? 12.470 -0.150 21.962 1.00 95.75 195 ARG A O 1
ATOM 1559 N N . ASN A 1 196 ? 12.008 1.842 21.027 1.00 95.69 196 ASN A N 1
ATOM 1560 C CA . ASN A 1 196 ? 13.400 2.300 20.946 1.00 95.69 196 ASN A CA 1
ATOM 1561 C C . ASN A 1 196 ? 13.841 3.111 22.182 1.00 95.69 196 ASN A C 1
ATOM 1563 O O . ASN A 1 196 ? 14.997 3.049 22.592 1.00 95.69 196 ASN A O 1
ATOM 1567 N N . ASN A 1 197 ? 12.936 3.892 22.771 1.00 97.00 197 ASN A N 1
ATOM 1568 C CA . ASN A 1 197 ? 13.139 4.744 23.940 1.00 97.00 197 ASN A CA 1
ATOM 1569 C C . ASN A 1 197 ? 11.789 5.118 24.614 1.00 97.00 197 ASN A C 1
ATOM 1571 O O . ASN A 1 197 ? 11.180 6.139 24.263 1.00 97.00 197 ASN A O 1
ATOM 1575 N N . PRO A 1 198 ? 11.354 4.366 25.646 1.00 96.56 198 PRO A N 1
ATOM 1576 C CA . PRO A 1 198 ? 10.077 4.584 26.335 1.00 96.56 198 PRO A CA 1
ATOM 1577 C C . PRO A 1 198 ? 9.845 6.007 26.850 1.00 96.56 198 PRO A C 1
ATOM 1579 O O . PRO A 1 198 ? 8.727 6.515 26.815 1.00 96.56 198 PRO A O 1
ATOM 1582 N N . LYS A 1 199 ? 10.906 6.699 27.288 1.00 97.88 199 LYS A N 1
ATOM 1583 C CA . LYS A 1 199 ? 10.782 8.070 27.806 1.00 97.88 199 LYS A CA 1
ATOM 1584 C C . LYS A 1 199 ? 10.325 9.045 26.722 1.00 97.88 199 LYS A C 1
ATOM 1586 O O . LYS A 1 199 ? 9.513 9.919 27.001 1.00 97.88 199 LYS A O 1
ATOM 1591 N N . LEU A 1 200 ? 10.819 8.891 25.492 1.00 98.31 200 LEU A N 1
ATOM 1592 C CA . LEU A 1 200 ? 10.429 9.758 24.376 1.00 98.31 200 LEU A CA 1
ATOM 1593 C C . LEU A 1 200 ? 8.992 9.480 23.921 1.00 98.31 200 LEU A C 1
ATOM 1595 O O . LEU A 1 200 ? 8.279 10.412 23.562 1.00 98.31 200 LEU A O 1
ATOM 1599 N N . ALA A 1 201 ? 8.545 8.224 23.987 1.00 98.00 201 ALA A N 1
ATOM 1600 C CA . ALA A 1 201 ? 7.157 7.870 23.698 1.00 98.00 201 ALA A CA 1
ATOM 1601 C C . ALA A 1 201 ? 6.180 8.530 24.672 1.00 98.00 201 ALA A C 1
ATOM 1603 O O . ALA A 1 201 ? 5.179 9.095 24.241 1.00 98.00 201 ALA A O 1
ATOM 1604 N N . ILE A 1 202 ? 6.506 8.513 25.969 1.00 98.38 202 ILE A N 1
ATOM 1605 C CA . ILE A 1 202 ? 5.714 9.177 27.012 1.00 98.38 202 ILE A CA 1
ATOM 1606 C C . ILE A 1 202 ? 5.628 10.686 26.749 1.00 98.38 202 ILE A C 1
ATOM 1608 O O . ILE A 1 202 ? 4.547 11.264 26.854 1.00 98.38 202 ILE A O 1
ATOM 1612 N N . LEU A 1 203 ? 6.739 11.329 26.367 1.00 98.50 203 LEU A N 1
ATOM 1613 C CA . LEU A 1 203 ? 6.740 12.754 26.014 1.00 98.50 203 LEU A CA 1
ATOM 1614 C C . LEU A 1 203 ? 5.801 13.048 24.838 1.00 98.50 203 LEU A C 1
ATOM 1616 O O . LEU A 1 203 ? 4.933 13.914 24.958 1.00 98.50 203 LEU A O 1
ATOM 1620 N N . LEU A 1 204 ? 5.916 12.289 23.742 1.00 98.56 204 LEU A N 1
ATOM 1621 C CA . LEU A 1 204 ? 5.055 12.475 22.573 1.00 98.56 204 LEU A CA 1
ATOM 1622 C C . LEU A 1 204 ? 3.580 12.214 22.898 1.00 98.56 204 LEU A C 1
ATOM 1624 O O . LEU A 1 204 ? 2.708 12.981 22.492 1.00 98.56 204 LEU A O 1
ATOM 1628 N N . PHE A 1 205 ? 3.295 11.144 23.642 1.00 98.56 205 PHE A N 1
ATOM 1629 C CA . PHE A 1 205 ? 1.942 10.793 24.056 1.00 98.56 205 PHE A CA 1
ATOM 1630 C C . PHE A 1 205 ? 1.308 11.902 24.901 1.00 98.56 205 PHE A C 1
ATOM 1632 O O . PHE A 1 205 ? 0.173 12.299 24.649 1.00 98.56 205 PHE A O 1
ATOM 1639 N N . ASN A 1 206 ? 2.048 12.459 25.861 1.00 98.38 206 ASN A N 1
ATOM 1640 C CA . ASN A 1 206 ? 1.552 13.552 26.695 1.00 98.38 206 ASN A CA 1
ATOM 1641 C C . ASN A 1 206 ? 1.302 14.831 25.884 1.00 98.38 206 ASN A C 1
ATOM 1643 O O . ASN A 1 206 ? 0.302 15.512 26.119 1.00 98.38 206 ASN A O 1
ATOM 1647 N N . ALA A 1 207 ? 2.152 15.134 24.897 1.00 98.06 207 ALA A N 1
ATOM 1648 C CA . ALA A 1 207 ? 1.915 16.232 23.962 1.00 98.06 207 ALA A CA 1
ATOM 1649 C C . ALA A 1 207 ? 0.637 16.004 23.131 1.00 98.06 207 ALA A C 1
ATOM 1651 O O . ALA A 1 207 ? -0.188 16.912 22.994 1.00 98.06 207 ALA A O 1
ATOM 1652 N N . ALA A 1 208 ? 0.425 14.778 22.640 1.00 98.06 208 ALA A N 1
ATOM 1653 C CA . ALA A 1 208 ? -0.781 14.397 21.910 1.00 98.06 208 ALA A CA 1
ATOM 1654 C C . ALA A 1 208 ? -2.039 14.507 22.784 1.00 98.06 208 ALA A C 1
ATOM 1656 O O . ALA A 1 208 ? -3.048 15.062 22.352 1.00 98.06 208 ALA A O 1
ATOM 1657 N N . LEU A 1 209 ? -1.972 14.038 24.033 1.00 98.06 209 LEU A N 1
ATOM 1658 C CA . LEU A 1 209 ? -3.075 14.103 24.990 1.00 98.06 209 LEU A CA 1
ATOM 1659 C C . LEU A 1 209 ? -3.432 15.554 25.337 1.00 98.06 209 LEU A C 1
ATOM 1661 O O . LEU A 1 209 ? -4.609 15.910 25.383 1.00 98.06 209 LEU A O 1
ATOM 1665 N N . ALA A 1 210 ? -2.430 16.415 25.532 1.00 97.50 210 ALA A N 1
ATOM 1666 C CA . ALA A 1 210 ? -2.644 17.842 25.752 1.00 97.50 210 ALA A CA 1
ATOM 1667 C C . ALA A 1 210 ? -3.322 18.511 24.544 1.00 97.50 210 ALA A C 1
ATOM 1669 O O . ALA A 1 210 ? -4.271 19.278 24.714 1.00 97.50 210 ALA A O 1
ATOM 1670 N N . LYS A 1 211 ? -2.896 18.178 23.318 1.00 95.62 211 LYS A N 1
ATOM 1671 C CA . LYS A 1 211 ? -3.547 18.648 22.086 1.00 95.62 211 LYS A CA 1
ATOM 1672 C C . LYS A 1 211 ? -4.996 18.156 21.995 1.00 95.62 211 LYS A C 1
ATOM 1674 O O . LYS A 1 211 ? -5.878 18.958 21.697 1.00 95.62 211 LYS A O 1
ATOM 1679 N N . ALA A 1 212 ? -5.249 16.881 22.295 1.00 95.88 212 ALA A N 1
ATOM 1680 C CA . ALA A 1 212 ? -6.578 16.272 22.253 1.00 95.88 212 ALA A CA 1
ATOM 1681 C C . ALA A 1 212 ? -7.553 16.901 23.261 1.00 95.88 212 ALA A C 1
ATOM 1683 O O . ALA A 1 212 ? -8.721 17.083 22.934 1.00 95.88 212 ALA A O 1
ATOM 1684 N N . ARG A 1 213 ? -7.078 17.300 24.449 1.00 95.81 213 ARG A N 1
ATOM 1685 C CA . ARG A 1 213 ? -7.885 18.049 25.429 1.00 95.81 213 ARG A CA 1
ATOM 1686 C C . ARG A 1 213 ? -8.334 19.416 24.914 1.00 95.81 213 ARG A C 1
ATOM 1688 O O . ARG A 1 213 ? -9.459 19.820 25.177 1.00 95.81 213 ARG A O 1
ATOM 1695 N N . ASN A 1 214 ? -7.470 20.112 24.177 1.00 94.00 214 ASN A N 1
ATOM 1696 C CA . ASN A 1 214 ? -7.770 21.447 23.651 1.00 94.00 214 ASN A CA 1
ATOM 1697 C C . ASN A 1 214 ? -8.589 21.406 22.351 1.00 94.00 214 ASN A C 1
ATOM 1699 O O . ASN A 1 214 ? -9.349 22.328 22.070 1.00 94.00 214 ASN A O 1
ATOM 1703 N N . HIS A 1 215 ? -8.428 20.344 21.559 1.00 91.50 215 HIS A N 1
ATOM 1704 C CA . HIS A 1 215 ? -9.094 20.154 20.271 1.00 91.50 215 HIS A CA 1
ATOM 1705 C C . HIS A 1 215 ? -9.628 18.717 20.150 1.00 91.50 215 HIS A C 1
ATOM 1707 O O . HIS A 1 215 ? -9.082 17.903 19.390 1.00 91.50 215 HIS A O 1
ATOM 1713 N N . PRO A 1 216 ? -10.665 18.360 20.925 1.00 90.69 216 PRO A N 1
ATOM 1714 C CA . PRO A 1 216 ? -11.211 17.017 20.877 1.00 90.69 216 PRO A CA 1
ATOM 1715 C C . PRO A 1 216 ? -11.961 16.794 19.559 1.00 90.69 216 PRO A C 1
ATOM 1717 O O . PRO A 1 216 ? -12.732 17.630 19.096 1.00 90.69 216 PRO A O 1
ATOM 1720 N N . SER A 1 217 ? -11.716 15.644 18.945 1.00 89.19 217 SER A N 1
ATOM 1721 C CA . SER A 1 217 ? -12.351 15.175 17.717 1.00 89.19 217 SER A CA 1
ATOM 1722 C C . SER A 1 217 ? -12.360 13.650 17.736 1.00 89.19 217 SER A C 1
ATOM 1724 O O . SER A 1 217 ? -11.546 13.039 18.431 1.00 89.19 217 SER A O 1
ATOM 1726 N N . TYR A 1 218 ? -13.216 13.020 16.934 1.00 89.44 218 TYR A N 1
ATOM 1727 C CA . TYR A 1 218 ? -13.200 11.563 16.784 1.00 89.44 218 TYR A CA 1
ATOM 1728 C C . TYR A 1 218 ? -11.796 11.022 16.448 1.00 89.44 218 TYR A C 1
ATOM 1730 O O . TYR A 1 218 ? -11.340 10.056 17.056 1.00 89.44 218 TYR A O 1
ATOM 1738 N N . ASN A 1 219 ? -11.065 11.695 15.550 1.00 89.25 219 ASN A N 1
ATOM 1739 C CA . ASN A 1 219 ? -9.711 11.289 15.160 1.00 89.25 219 ASN A CA 1
ATOM 1740 C C . ASN A 1 219 ? -8.718 11.385 16.327 1.00 89.25 219 ASN A C 1
ATOM 1742 O O . ASN A 1 219 ? -7.933 10.466 16.538 1.00 89.25 219 ASN A O 1
ATOM 1746 N N . THR A 1 220 ? -8.745 12.471 17.108 1.00 92.88 220 THR A N 1
ATOM 1747 C CA . THR A 1 220 ? -7.835 12.616 18.259 1.00 92.88 220 THR A CA 1
ATOM 1748 C C . THR A 1 220 ? -8.171 11.629 19.368 1.00 92.88 220 THR A C 1
ATOM 1750 O O . THR A 1 220 ? -7.260 11.043 19.945 1.00 92.88 220 THR A O 1
ATOM 1753 N N . LEU A 1 221 ? -9.457 11.367 19.612 1.00 95.06 221 LEU A N 1
ATOM 1754 C CA . LEU A 1 221 ? -9.910 10.309 20.516 1.00 95.06 221 LEU A CA 1
ATOM 1755 C C . LEU A 1 221 ? -9.375 8.943 20.076 1.00 95.06 221 LEU A C 1
ATOM 1757 O O . LEU A 1 221 ? -8.761 8.242 20.876 1.00 95.06 221 LEU A O 1
ATOM 1761 N N . GLN A 1 222 ? -9.533 8.590 18.801 1.00 94.69 222 GLN A N 1
ATOM 1762 C CA . GLN A 1 222 ? -9.040 7.326 18.260 1.00 94.69 222 GLN A CA 1
ATOM 1763 C C . GLN A 1 222 ? -7.512 7.199 18.392 1.00 94.69 222 GLN A C 1
ATOM 1765 O O . GLN A 1 222 ? -7.022 6.167 18.849 1.00 94.69 222 GLN A O 1
ATOM 1770 N N . VAL A 1 223 ? -6.752 8.253 18.072 1.00 95.94 223 VAL A N 1
ATOM 1771 C CA . VAL A 1 223 ? -5.286 8.268 18.229 1.00 95.94 223 VAL A CA 1
ATOM 1772 C C . VAL A 1 223 ? -4.878 8.032 19.684 1.00 95.94 223 VAL A C 1
ATOM 1774 O O . VAL A 1 223 ? -3.989 7.218 19.934 1.00 95.94 223 VAL A O 1
ATOM 1777 N N . ILE A 1 224 ? -5.520 8.698 20.650 1.00 98.06 224 ILE A N 1
ATOM 1778 C CA . ILE A 1 224 ? -5.222 8.511 22.080 1.00 98.06 224 ILE A CA 1
ATOM 1779 C C . ILE A 1 224 ? -5.598 7.102 22.546 1.00 98.06 224 ILE A C 1
ATOM 1781 O O . ILE A 1 224 ? -4.807 6.473 23.251 1.00 98.06 224 ILE A O 1
ATOM 1785 N N . GLN A 1 225 ? -6.758 6.587 22.127 1.00 97.06 225 GLN A N 1
ATOM 1786 C CA . GLN A 1 225 ? -7.204 5.236 22.468 1.00 97.06 225 GLN A CA 1
ATOM 1787 C C . GLN A 1 225 ? -6.192 4.201 21.994 1.00 97.06 225 GLN A C 1
ATOM 1789 O O . GLN A 1 225 ? -5.709 3.414 22.797 1.00 97.06 225 GLN A O 1
ATOM 1794 N N . ILE A 1 226 ? -5.857 4.225 20.705 1.00 96.00 226 ILE A N 1
ATOM 1795 C CA . ILE A 1 226 ? -4.963 3.244 20.094 1.00 96.00 226 ILE A CA 1
ATOM 1796 C C . ILE A 1 226 ? -3.549 3.377 20.681 1.00 96.00 226 ILE A C 1
ATOM 1798 O O . ILE A 1 226 ? -2.908 2.373 20.975 1.00 96.00 226 ILE A O 1
ATOM 1802 N N . SER A 1 227 ? -3.072 4.599 20.939 1.00 96.56 227 SER A N 1
ATOM 1803 C CA . SER A 1 227 ? -1.753 4.811 21.556 1.00 96.56 227 SER A CA 1
ATOM 1804 C C . SER A 1 227 ? -1.646 4.181 22.950 1.00 96.56 227 SER A C 1
ATOM 1806 O O . SER A 1 227 ? -0.633 3.555 23.256 1.00 96.56 227 SER A O 1
ATOM 1808 N N . ALA A 1 228 ? -2.673 4.349 23.791 1.00 97.44 228 ALA A N 1
ATOM 1809 C CA . ALA A 1 228 ? -2.670 3.889 25.181 1.00 97.44 228 ALA A CA 1
ATOM 1810 C C . ALA A 1 228 ? -3.146 2.436 25.361 1.00 97.44 228 ALA A C 1
ATOM 1812 O O . ALA A 1 228 ? -2.686 1.760 26.284 1.00 97.44 228 ALA A O 1
ATOM 1813 N N . PHE A 1 229 ? -4.042 1.966 24.489 1.00 96.62 229 PHE A N 1
ATOM 1814 C CA . PHE A 1 229 ? -4.716 0.664 24.560 1.00 96.62 229 PHE A CA 1
ATOM 1815 C C . PHE A 1 229 ? -4.660 -0.085 23.216 1.00 96.62 229 PHE A C 1
ATOM 1817 O O . PHE A 1 229 ? -5.703 -0.397 22.630 1.00 96.62 229 PHE A O 1
ATOM 1824 N N . PRO A 1 230 ? -3.455 -0.369 22.693 1.00 94.06 230 PRO A N 1
ATOM 1825 C CA . PRO A 1 230 ? -3.289 -1.072 21.422 1.00 94.06 230 PRO A CA 1
ATOM 1826 C C . PRO A 1 230 ? -3.937 -2.465 21.403 1.00 94.06 230 PRO A C 1
ATOM 1828 O O . PRO A 1 230 ? -4.339 -2.943 20.343 1.00 94.06 230 PRO A O 1
ATOM 1831 N N . GLU A 1 231 ? -4.097 -3.097 22.568 1.00 89.56 231 GLU A N 1
ATOM 1832 C CA . GLU A 1 231 ? -4.702 -4.422 22.726 1.00 89.56 231 GLU A CA 1
ATOM 1833 C C . GLU A 1 231 ? -6.174 -4.513 22.282 1.00 89.56 231 GLU A C 1
ATOM 1835 O O . GLU A 1 231 ? -6.712 -5.607 22.141 1.00 89.56 231 GLU A O 1
ATOM 1840 N N . ILE A 1 232 ? -6.836 -3.373 22.057 1.00 86.69 232 ILE A N 1
ATOM 1841 C CA . ILE A 1 232 ? -8.198 -3.319 21.501 1.00 86.69 232 ILE A CA 1
ATOM 1842 C C . ILE A 1 232 ? -8.203 -3.715 20.023 1.00 86.69 232 ILE A C 1
ATOM 1844 O O . ILE A 1 232 ? -9.203 -4.233 19.532 1.00 86.69 232 ILE A O 1
ATOM 1848 N N . LEU A 1 233 ? -7.101 -3.463 19.312 1.00 83.19 233 LEU A N 1
ATOM 1849 C CA . LEU A 1 233 ? -6.950 -3.836 17.907 1.00 83.19 233 LEU A CA 1
ATOM 1850 C C . LEU A 1 233 ? -6.491 -5.288 17.753 1.00 83.19 233 LEU A C 1
ATOM 1852 O O . LEU A 1 233 ? -6.908 -5.966 16.819 1.00 83.19 233 LEU A O 1
ATOM 1856 N N . ASP A 1 234 ? -5.627 -5.751 18.657 1.00 82.38 234 ASP A N 1
ATOM 1857 C CA . ASP A 1 234 ? -5.063 -7.099 18.642 1.00 82.38 234 ASP A CA 1
ATOM 1858 C C . ASP A 1 234 ? -4.821 -7.582 20.075 1.00 82.38 234 ASP A C 1
ATOM 1860 O O . ASP A 1 234 ? -3.977 -7.045 20.794 1.00 82.38 234 ASP A O 1
ATOM 1864 N N . SER A 1 235 ? -5.520 -8.640 20.490 1.00 83.06 235 SER A N 1
ATOM 1865 C CA . SER A 1 235 ? -5.363 -9.225 21.826 1.00 83.06 235 SER A CA 1
ATOM 1866 C C . SER A 1 235 ? -3.949 -9.753 22.102 1.00 83.06 235 SER A C 1
ATOM 1868 O O . SER A 1 235 ? -3.587 -9.932 23.262 1.00 83.06 235 SER A O 1
ATOM 1870 N N . ASN A 1 236 ? -3.150 -10.003 21.059 1.00 85.12 236 ASN A N 1
ATOM 1871 C CA . ASN A 1 236 ? -1.768 -10.476 21.153 1.00 85.12 236 ASN A CA 1
ATOM 1872 C C . ASN A 1 236 ? -0.737 -9.343 21.017 1.00 85.12 236 ASN A C 1
ATOM 1874 O O . ASN A 1 236 ? 0.437 -9.608 20.740 1.00 85.12 236 ASN A O 1
ATOM 1878 N N . PHE A 1 237 ? -1.149 -8.083 21.203 1.00 88.88 237 PHE A N 1
ATOM 1879 C CA . PHE A 1 237 ? -0.241 -6.951 21.067 1.00 88.88 237 PHE A CA 1
ATOM 1880 C C . PHE A 1 237 ? 0.966 -7.068 22.024 1.00 88.88 237 PHE A C 1
ATOM 1882 O O . PHE A 1 237 ? 0.788 -7.367 23.210 1.00 88.88 237 PHE A O 1
ATOM 1889 N N . PRO A 1 238 ? 2.209 -6.821 21.559 1.00 90.44 238 PRO A N 1
ATOM 1890 C CA . PRO A 1 238 ? 3.398 -7.022 22.381 1.00 90.44 238 PRO A CA 1
ATOM 1891 C C . PRO A 1 238 ? 3.397 -6.160 23.650 1.00 90.44 238 PRO A C 1
ATOM 1893 O O . PRO A 1 238 ? 3.404 -4.929 23.583 1.00 90.44 238 PRO A O 1
ATOM 1896 N N . ALA A 1 239 ? 3.465 -6.807 24.818 1.00 88.62 239 ALA A N 1
ATOM 1897 C CA . ALA A 1 239 ? 3.381 -6.135 26.117 1.00 88.62 239 ALA A CA 1
ATOM 1898 C C . ALA A 1 239 ? 4.456 -5.051 26.326 1.00 88.62 239 ALA A C 1
ATOM 1900 O O . ALA A 1 239 ? 4.216 -4.058 27.005 1.00 88.62 239 ALA A O 1
ATOM 1901 N N . ASN A 1 240 ? 5.630 -5.206 25.708 1.00 86.56 240 ASN A N 1
ATOM 1902 C CA . ASN A 1 240 ? 6.730 -4.243 25.783 1.00 86.56 240 ASN A CA 1
ATOM 1903 C C . ASN A 1 240 ? 6.490 -2.945 24.989 1.00 86.56 240 ASN A C 1
ATOM 1905 O O . ASN A 1 240 ? 7.289 -2.021 25.100 1.00 86.56 240 ASN A O 1
ATOM 1909 N N . LEU A 1 241 ? 5.438 -2.883 24.169 1.00 91.06 241 LEU A N 1
ATOM 1910 C CA . LEU A 1 241 ? 5.053 -1.694 23.403 1.00 91.06 241 LEU A CA 1
ATOM 1911 C C . LEU A 1 241 ? 3.893 -0.931 24.045 1.00 91.06 241 LEU A C 1
ATOM 1913 O O . LEU A 1 241 ? 3.608 0.194 23.635 1.00 91.06 241 LEU A O 1
ATOM 1917 N N . ILE A 1 242 ? 3.263 -1.512 25.064 1.00 93.81 242 ILE A N 1
ATOM 1918 C CA . ILE A 1 242 ? 2.183 -0.894 25.824 1.00 93.81 242 ILE A CA 1
ATOM 1919 C C . ILE A 1 242 ? 2.763 0.222 26.706 1.00 93.81 242 ILE A C 1
ATOM 1921 O O . ILE A 1 242 ? 3.825 0.068 27.314 1.00 93.81 242 ILE A O 1
ATOM 1925 N N . LEU A 1 243 ? 2.076 1.366 26.758 1.00 95.50 243 LEU A N 1
ATOM 1926 C CA . LEU A 1 243 ? 2.456 2.478 27.630 1.00 95.50 243 LEU A CA 1
ATOM 1927 C C . LEU A 1 243 ? 2.279 2.127 29.116 1.00 95.50 243 LEU A C 1
ATOM 1929 O O . LEU A 1 243 ? 1.527 1.223 29.488 1.00 95.50 243 LEU A O 1
ATOM 1933 N N . GLY A 1 244 ? 2.969 2.877 29.975 1.00 95.31 244 GLY A N 1
ATOM 1934 C CA . GLY A 1 244 ? 2.890 2.715 31.420 1.00 95.31 244 GLY A CA 1
ATOM 1935 C C . GLY A 1 244 ? 1.483 2.943 31.980 1.00 95.31 244 GLY A C 1
ATOM 1936 O O . GLY A 1 244 ? 0.604 3.548 31.361 1.00 95.31 244 GLY A O 1
ATOM 1937 N N . GLN A 1 245 ? 1.263 2.460 33.206 1.00 95.69 245 GLN A N 1
ATOM 1938 C CA . GLN A 1 245 ? -0.022 2.608 33.895 1.00 95.69 245 GLN A CA 1
ATOM 1939 C C . GLN A 1 245 ? -0.430 4.083 34.057 1.00 95.69 245 GLN A C 1
ATOM 1941 O O . GLN A 1 245 ? -1.615 4.394 33.958 1.00 95.69 245 GLN A O 1
ATOM 1946 N N . GLY A 1 246 ? 0.531 4.991 34.269 1.00 97.44 246 GLY A N 1
ATOM 1947 C CA . GLY A 1 246 ? 0.265 6.424 34.422 1.00 97.44 246 GLY A CA 1
ATOM 1948 C C . GLY A 1 246 ? -0.374 7.041 33.176 1.00 97.44 246 GLY A C 1
ATOM 1949 O O . GLY A 1 246 ? -1.399 7.713 33.273 1.00 97.44 246 GLY A O 1
ATOM 1950 N N . GLU A 1 247 ? 0.177 6.752 32.000 1.00 97.94 247 GLU A N 1
ATOM 1951 C CA . GLU A 1 247 ? -0.313 7.243 30.709 1.00 97.94 247 GLU A CA 1
ATOM 1952 C C . GLU A 1 247 ? -1.691 6.658 30.371 1.00 97.94 247 GLU A C 1
ATOM 1954 O O . GLU A 1 247 ? -2.579 7.374 29.903 1.00 97.94 247 GLU A O 1
ATOM 1959 N N . ARG A 1 248 ? -1.907 5.373 30.676 1.00 98.06 248 ARG A N 1
ATOM 1960 C CA . ARG A 1 248 ? -3.204 4.699 30.497 1.00 98.06 248 ARG A CA 1
ATOM 1961 C C . ARG A 1 248 ? -4.288 5.310 31.380 1.00 98.06 248 ARG A C 1
ATOM 1963 O O . ARG A 1 248 ? -5.382 5.597 30.901 1.00 98.06 248 ARG A O 1
ATOM 1970 N N . VAL A 1 249 ? -3.981 5.568 32.651 1.00 98.38 249 VAL A N 1
ATOM 1971 C CA . VAL A 1 249 ? -4.898 6.266 33.563 1.00 98.38 249 VAL A CA 1
ATOM 1972 C C . VAL A 1 249 ? -5.187 7.683 33.061 1.00 98.38 249 VAL A C 1
ATOM 1974 O O . VAL A 1 249 ? -6.343 8.100 33.058 1.00 98.38 249 VAL A O 1
ATOM 1977 N N . ALA A 1 250 ? -4.177 8.408 32.570 1.00 98.25 250 ALA A N 1
ATOM 1978 C CA . ALA A 1 250 ? -4.365 9.746 32.013 1.00 98.25 250 ALA A CA 1
ATOM 1979 C C . ALA A 1 250 ? -5.282 9.753 30.773 1.00 98.25 250 ALA A C 1
ATOM 1981 O O . ALA A 1 250 ? -6.132 10.641 30.659 1.00 98.25 250 ALA A O 1
ATOM 1982 N N . ALA A 1 251 ? -5.158 8.758 29.884 1.00 98.19 251 ALA A N 1
ATOM 1983 C CA . ALA A 1 251 ? -6.074 8.565 28.759 1.00 98.19 251 ALA A CA 1
ATOM 1984 C C . ALA A 1 251 ? -7.505 8.271 29.216 1.00 98.19 251 ALA A C 1
ATOM 1986 O O . ALA A 1 251 ? -8.434 8.909 28.729 1.00 98.19 251 ALA A O 1
ATOM 1987 N N . LEU A 1 252 ? -7.701 7.335 30.151 1.00 98.38 252 LEU A N 1
ATOM 1988 C CA . LEU A 1 252 ? -9.044 6.993 30.638 1.00 98.38 252 LEU A CA 1
ATOM 1989 C C . LEU A 1 252 ? -9.727 8.192 31.297 1.00 98.38 252 LEU A C 1
ATOM 1991 O O . LEU A 1 252 ? -10.896 8.441 31.019 1.00 98.38 252 LEU A O 1
ATOM 1995 N N . SER A 1 253 ? -8.998 8.972 32.098 1.00 98.06 253 SER A N 1
ATOM 1996 C CA . SER A 1 253 ? -9.526 10.210 32.682 1.00 98.06 253 SER A CA 1
ATOM 1997 C C . SER A 1 253 ? -9.959 11.204 31.602 1.00 98.06 253 SER A C 1
ATOM 1999 O O . SER A 1 253 ? -11.039 11.777 31.697 1.00 98.06 253 SER A O 1
ATOM 2001 N N . PHE A 1 254 ? -9.169 11.359 30.533 1.00 97.88 254 PHE A N 1
ATOM 2002 C CA . PHE A 1 254 ? -9.552 12.188 29.387 1.00 97.88 254 PHE A CA 1
ATOM 2003 C C . PHE A 1 254 ? -10.825 11.679 28.691 1.00 97.88 254 PHE A C 1
ATOM 2005 O O . PHE A 1 254 ? -11.724 12.474 28.424 1.00 97.88 254 PHE A O 1
ATOM 2012 N N . PHE A 1 255 ? -10.951 10.371 28.440 1.00 97.88 255 PHE A N 1
ATOM 2013 C CA . PHE A 1 255 ? -12.168 9.797 27.853 1.00 97.88 255 PHE A CA 1
ATOM 2014 C C . PHE A 1 255 ? -13.395 9.975 28.750 1.00 97.88 255 PHE A C 1
ATOM 2016 O O . PHE A 1 255 ? -14.474 10.277 28.241 1.00 97.88 255 PHE A O 1
ATOM 2023 N N . ALA A 1 256 ? -13.235 9.814 30.067 1.00 97.25 256 ALA A N 1
ATOM 2024 C CA . ALA A 1 256 ? -14.306 10.032 31.032 1.00 97.25 256 ALA A CA 1
ATOM 2025 C C . ALA A 1 256 ? -14.785 11.486 31.014 1.00 97.25 256 ALA A C 1
ATOM 2027 O O . ALA A 1 256 ? -15.979 11.737 30.865 1.00 97.25 256 ALA A O 1
ATOM 2028 N N . GLU A 1 257 ? -13.857 12.441 31.112 1.00 95.69 257 GLU A N 1
ATOM 2029 C CA . GLU A 1 257 ? -14.159 13.873 31.030 1.00 95.69 257 GLU A CA 1
ATOM 2030 C C . GLU A 1 257 ? -14.873 14.212 29.716 1.00 95.69 257 GLU A C 1
ATOM 2032 O O . GLU A 1 257 ? -15.915 14.872 29.732 1.00 95.69 257 GLU A O 1
ATOM 2037 N N . PHE A 1 258 ? -14.358 13.707 28.592 1.00 95.69 258 PHE A N 1
ATOM 2038 C CA . PHE A 1 258 ? -14.920 13.959 27.272 1.00 95.69 258 PHE A CA 1
ATOM 2039 C C . PHE A 1 258 ? -16.355 13.431 27.139 1.00 95.69 258 PHE A C 1
ATOM 2041 O O . PHE A 1 258 ? -17.251 14.189 26.769 1.00 95.69 258 PHE A O 1
ATOM 2048 N N . ILE A 1 259 ? -16.607 12.152 27.450 1.00 95.19 259 ILE A N 1
ATOM 2049 C CA . ILE A 1 259 ? -17.928 11.551 27.209 1.00 95.19 259 ILE A CA 1
ATOM 2050 C C . ILE A 1 259 ? -19.004 12.120 28.139 1.00 95.19 259 ILE A C 1
ATOM 2052 O O . ILE A 1 259 ? -20.147 12.294 27.721 1.00 95.19 259 ILE A O 1
ATOM 2056 N N . ILE A 1 260 ? -18.639 12.478 29.375 1.00 94.06 260 ILE A N 1
ATOM 2057 C CA . ILE A 1 260 ? -19.549 13.136 30.319 1.00 94.06 260 ILE A CA 1
ATOM 2058 C C . ILE A 1 260 ? -19.947 14.521 29.787 1.00 94.06 260 ILE A C 1
ATOM 2060 O O . ILE A 1 260 ? -21.123 14.883 29.818 1.00 94.06 260 ILE A O 1
ATOM 2064 N N . GLN A 1 261 ? -18.997 15.290 29.244 1.00 91.75 261 GLN A N 1
ATOM 2065 C CA . GLN A 1 261 ? -19.294 16.585 28.620 1.00 91.75 261 GLN A CA 1
ATOM 2066 C C . GLN A 1 261 ? -20.113 16.440 27.328 1.00 91.75 261 GLN A C 1
ATOM 2068 O O . GLN A 1 261 ? -21.030 17.232 27.084 1.00 91.75 261 GLN A O 1
ATOM 2073 N N . ALA A 1 262 ? -19.816 15.423 26.515 1.00 89.00 262 ALA A N 1
ATOM 2074 C CA . ALA A 1 262 ? -20.553 15.129 25.290 1.00 89.00 262 ALA A CA 1
ATOM 2075 C C . ALA A 1 262 ? -22.019 14.777 25.585 1.00 89.00 262 ALA A C 1
ATOM 2077 O O . ALA A 1 262 ? -22.911 15.303 24.924 1.00 89.00 262 ALA A O 1
ATOM 2078 N N . GLN A 1 263 ? -22.280 13.982 26.629 1.00 87.38 263 GLN A N 1
ATOM 2079 C CA . GLN A 1 263 ? -23.636 13.667 27.089 1.00 87.38 263 GLN A CA 1
ATOM 2080 C C . GLN A 1 263 ? -24.415 14.935 27.476 1.00 87.38 263 GLN A C 1
ATOM 2082 O O . GLN A 1 263 ? -25.535 15.144 27.014 1.00 87.38 263 GLN A O 1
ATOM 2087 N N . VAL A 1 264 ? -23.817 15.819 28.283 1.00 86.81 264 VAL A N 1
ATOM 2088 C CA . VAL A 1 264 ? -24.461 17.087 28.680 1.00 86.81 264 VAL A CA 1
ATOM 2089 C C . VAL A 1 264 ? -24.751 17.967 27.458 1.00 86.81 264 VAL A C 1
ATOM 2091 O O . VAL A 1 264 ? -25.743 18.695 27.425 1.00 86.81 264 VAL A O 1
ATOM 2094 N N . SER A 1 265 ? -23.894 17.909 26.439 1.00 83.62 265 SER A N 1
ATOM 2095 C CA . SER A 1 265 ? -24.079 18.654 25.191 1.00 83.62 265 SER A CA 1
ATOM 2096 C C . SER A 1 265 ? -25.192 18.065 24.323 1.00 83.62 265 SER A C 1
ATOM 2098 O O . SER A 1 265 ? -25.986 18.836 23.791 1.00 83.62 265 SER A O 1
ATOM 2100 N N . LEU A 1 266 ? -25.325 16.735 24.242 1.00 79.06 266 LEU A N 1
ATOM 2101 C CA . LEU A 1 266 ? -26.451 16.060 23.582 1.00 79.06 266 LEU A CA 1
ATOM 2102 C C . LEU A 1 266 ? -27.787 16.533 24.175 1.00 79.06 266 LEU A C 1
ATOM 2104 O O . LEU A 1 266 ? -28.683 16.933 23.432 1.00 79.06 266 LEU A O 1
ATOM 2108 N N . GLU A 1 267 ? -27.887 16.573 25.506 1.00 73.25 267 GLU A N 1
ATOM 2109 C CA . GLU A 1 267 ? -29.089 17.018 26.227 1.00 73.25 267 GLU A CA 1
ATOM 2110 C C . GLU A 1 267 ? -29.440 18.495 25.962 1.00 73.25 267 GLU A C 1
ATOM 2112 O O . GLU A 1 267 ? -30.609 18.875 26.020 1.00 73.25 267 GLU A O 1
ATOM 2117 N N . ARG A 1 268 ? -28.443 19.341 25.662 1.00 74.12 268 ARG A N 1
ATOM 2118 C CA . ARG A 1 268 ? -28.618 20.796 25.485 1.00 74.12 268 ARG A CA 1
ATOM 2119 C C . ARG A 1 268 ? -28.707 21.255 24.031 1.00 74.12 268 ARG A C 1
ATOM 2121 O O . ARG A 1 268 ? -29.324 22.282 23.767 1.00 74.12 268 ARG A O 1
ATOM 2128 N N . GLN A 1 269 ? -28.038 20.562 23.114 1.00 70.38 269 GLN A N 1
ATOM 2129 C CA . GLN A 1 269 ? -27.762 21.031 21.749 1.00 70.38 269 GLN A CA 1
ATOM 2130 C C . GLN A 1 269 ? -28.138 20.011 20.664 1.00 70.38 269 GLN A C 1
ATOM 2132 O O . GLN A 1 269 ? -27.946 20.297 19.484 1.00 70.38 269 GLN A O 1
ATOM 2137 N N . ASN A 1 270 ? -28.683 18.843 21.030 1.00 66.50 270 ASN A N 1
ATOM 2138 C CA . ASN A 1 270 ? -29.064 17.777 20.095 1.00 66.50 270 ASN A CA 1
ATOM 2139 C C . ASN A 1 270 ? -27.902 17.316 19.181 1.00 66.50 270 ASN A C 1
ATOM 2141 O O . ASN A 1 270 ? -28.094 16.982 18.010 1.00 66.50 270 ASN A O 1
ATOM 2145 N N . THR A 1 271 ? -26.672 17.335 19.703 1.00 74.31 271 THR A N 1
ATOM 2146 C CA . THR A 1 271 ? -25.467 16.856 19.012 1.00 74.31 271 THR A CA 1
ATOM 2147 C C . THR A 1 271 ? -25.341 15.338 19.126 1.00 74.31 271 THR A C 1
ATOM 2149 O O . THR A 1 271 ? -25.617 14.764 20.172 1.00 74.31 271 THR A O 1
ATOM 2152 N N . LYS A 1 272 ? -24.897 14.651 18.066 1.00 82.12 272 LYS A N 1
ATOM 2153 C CA . LYS A 1 272 ? -24.664 13.195 18.112 1.00 82.12 272 LYS A CA 1
ATOM 2154 C C . LYS A 1 272 ? -23.329 12.892 18.804 1.00 82.12 272 LYS A C 1
ATOM 2156 O O . LYS A 1 272 ? -22.327 13.497 18.445 1.00 82.12 272 LYS A O 1
ATOM 2161 N N . CYS A 1 273 ? -23.320 11.934 19.733 1.00 87.25 273 CYS A N 1
ATOM 2162 C CA . CYS A 1 273 ? -22.114 11.434 20.419 1.00 87.25 273 CYS A CA 1
ATOM 2163 C C . CYS A 1 273 ? -21.939 9.906 20.310 1.00 87.25 273 CYS A C 1
ATOM 2165 O O . CYS A 1 273 ? -21.173 9.298 21.056 1.00 87.25 273 CYS A O 1
ATOM 2167 N N . SER A 1 274 ? -22.672 9.253 19.402 1.00 86.25 274 SER A N 1
ATOM 2168 C CA . SER A 1 274 ? -22.709 7.788 19.285 1.00 86.25 274 SER A CA 1
ATOM 2169 C C . SER A 1 274 ? -21.372 7.180 18.848 1.00 86.25 274 SER A C 1
ATOM 2171 O O . SER A 1 274 ? -21.029 6.073 19.269 1.00 86.25 274 SER A O 1
ATOM 2173 N N . ASN A 1 275 ? -20.619 7.884 18.000 1.00 84.88 275 ASN A N 1
ATOM 2174 C CA . ASN A 1 275 ? -19.350 7.394 17.462 1.00 84.88 275 ASN A CA 1
ATOM 2175 C C . ASN A 1 275 ? -18.269 7.424 18.543 1.00 84.88 275 ASN A C 1
ATOM 2177 O O . ASN A 1 275 ? -17.564 6.441 18.757 1.00 84.88 275 ASN A O 1
ATOM 2181 N N . GLU A 1 276 ? -18.187 8.530 19.274 1.00 90.31 276 GLU A N 1
ATOM 2182 C CA . GLU A 1 276 ? -17.279 8.713 20.396 1.00 90.31 276 GLU A CA 1
ATOM 2183 C C . GLU A 1 276 ? -17.633 7.767 21.547 1.00 90.31 276 GLU A C 1
ATOM 2185 O O . GLU A 1 276 ? -16.744 7.143 22.121 1.00 90.31 276 GLU A O 1
ATOM 2190 N N . ALA A 1 277 ? -18.925 7.577 21.834 1.00 91.50 277 ALA A N 1
ATOM 2191 C CA . ALA A 1 277 ? -19.381 6.604 22.824 1.00 91.50 277 ALA A CA 1
ATOM 2192 C C . ALA A 1 277 ? -18.969 5.171 22.471 1.00 91.50 277 ALA A C 1
ATOM 2194 O O . ALA A 1 277 ? -18.591 4.420 23.363 1.00 91.50 277 ALA A O 1
ATOM 2195 N N . SER A 1 278 ? -18.982 4.806 21.185 1.00 89.81 278 SER A N 1
ATOM 2196 C CA . SER A 1 278 ? -18.532 3.482 20.734 1.00 89.81 278 SER A CA 1
ATOM 2197 C C . SER A 1 278 ? -17.032 3.271 20.980 1.00 89.81 278 SER A C 1
ATOM 2199 O O . SER A 1 278 ? -16.629 2.181 21.383 1.00 89.81 278 SER A O 1
ATOM 2201 N N . LEU A 1 279 ? -16.205 4.314 20.808 1.00 91.12 279 LEU A N 1
ATOM 2202 C CA . LEU A 1 279 ? -14.785 4.253 21.177 1.00 91.12 279 LEU A CA 1
ATOM 2203 C C . LEU A 1 279 ? -14.626 4.054 22.690 1.00 91.12 279 LEU A C 1
ATOM 2205 O O . LEU A 1 279 ? -13.859 3.199 23.122 1.00 91.12 279 LEU A O 1
ATOM 2209 N N . VAL A 1 280 ? -15.369 4.805 23.504 1.00 95.12 280 VAL A N 1
ATOM 2210 C CA . VAL A 1 280 ? -15.275 4.715 24.969 1.00 95.12 280 VAL A CA 1
ATOM 2211 C C . VAL A 1 280 ? -15.815 3.380 25.503 1.00 95.12 280 VAL A C 1
ATOM 2213 O O . VAL A 1 280 ? -15.228 2.828 26.432 1.00 95.12 280 VAL A O 1
ATOM 2216 N N . ASP A 1 281 ? -16.865 2.807 24.906 1.00 93.38 281 ASP A N 1
ATOM 2217 C CA . ASP A 1 281 ? -17.420 1.505 25.317 1.00 93.38 281 ASP A CA 1
ATOM 2218 C C . ASP A 1 281 ? -16.406 0.362 25.154 1.00 93.38 281 ASP A C 1
ATOM 2220 O O . ASP A 1 281 ? -16.303 -0.517 26.014 1.00 93.38 281 ASP A O 1
ATOM 2224 N N . ALA A 1 282 ? -15.565 0.419 24.113 1.00 92.25 282 ALA A N 1
ATOM 2225 C CA . ALA A 1 282 ? -14.473 -0.538 23.922 1.00 92.25 282 ALA A CA 1
ATOM 2226 C C . ALA A 1 282 ? -13.459 -0.535 25.090 1.00 92.25 282 ALA A C 1
ATOM 2228 O O . ALA A 1 282 ? -12.744 -1.516 25.297 1.00 92.25 282 ALA A O 1
ATOM 2229 N N . LEU A 1 283 ? -13.423 0.534 25.899 1.00 95.50 283 LEU A N 1
ATOM 2230 C CA . LEU A 1 283 ? -12.564 0.681 27.078 1.00 95.50 283 LEU A CA 1
ATOM 2231 C C . LEU A 1 283 ? -13.237 0.275 28.397 1.00 95.50 283 LEU A C 1
ATOM 2233 O O . LEU A 1 283 ? -12.607 0.403 29.448 1.00 95.50 283 LEU A O 1
ATOM 2237 N N . LYS A 1 284 ? -14.477 -0.233 28.399 1.00 94.06 284 LYS A N 1
ATOM 2238 C CA . LYS A 1 284 ? -15.234 -0.504 29.642 1.00 94.06 284 LYS A CA 1
ATOM 2239 C C . LYS A 1 284 ? -14.471 -1.352 30.666 1.00 94.06 284 LYS A C 1
ATOM 2241 O O . LYS A 1 284 ? -14.420 -1.008 31.845 1.00 94.06 284 LYS A O 1
ATOM 2246 N N . ASN A 1 285 ? -13.790 -2.405 30.209 1.00 93.25 285 ASN A N 1
ATOM 2247 C CA . ASN A 1 285 ? -13.013 -3.288 31.082 1.00 93.25 285 ASN A CA 1
ATOM 2248 C C . ASN A 1 285 ? -11.803 -2.556 31.687 1.00 93.25 285 ASN A C 1
ATOM 2250 O O . ASN A 1 285 ? -11.437 -2.804 32.834 1.00 93.25 285 ASN A O 1
ATOM 2254 N N . GLN A 1 286 ? -11.213 -1.619 30.938 1.00 96.06 286 GLN A N 1
ATOM 2255 C CA . GLN A 1 286 ? -10.095 -0.795 31.398 1.00 96.06 286 GLN A CA 1
ATOM 2256 C C . GLN A 1 286 ? -10.550 0.214 32.456 1.00 96.06 286 GLN A C 1
ATOM 2258 O O . GLN A 1 286 ? -9.867 0.390 33.463 1.00 96.06 286 GLN A O 1
ATOM 2263 N N . PHE A 1 287 ? -11.735 0.814 32.294 1.00 97.25 287 PHE A N 1
ATOM 2264 C CA . PHE A 1 287 ? -12.336 1.660 33.327 1.00 97.25 287 PHE A CA 1
ATOM 2265 C C . PHE A 1 287 ? -12.585 0.892 34.623 1.00 97.25 287 PHE A C 1
ATOM 2267 O O . PHE A 1 287 ? -12.193 1.365 35.685 1.00 97.25 287 PHE A O 1
ATOM 2274 N N . THR A 1 288 ? -13.179 -0.301 34.559 1.00 95.56 288 THR A N 1
ATOM 2275 C CA . THR A 1 288 ? -13.405 -1.123 35.758 1.00 95.56 288 THR A CA 1
ATOM 22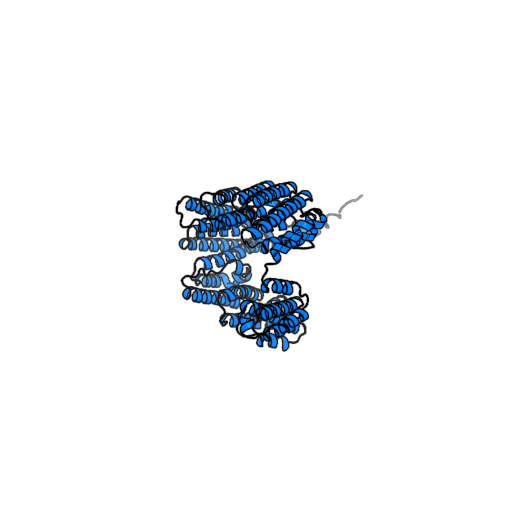76 C C . THR A 1 288 ? -12.095 -1.490 36.456 1.00 95.56 288 THR A C 1
ATOM 2278 O O . THR A 1 288 ? -12.029 -1.449 37.682 1.00 95.56 288 THR A O 1
ATOM 2281 N N . ALA A 1 289 ? -11.051 -1.818 35.691 1.00 95.25 289 ALA A N 1
ATOM 2282 C CA . ALA A 1 289 ? -9.765 -2.226 36.244 1.00 95.25 289 ALA A CA 1
ATOM 2283 C C . ALA A 1 289 ? -8.942 -1.056 36.817 1.00 95.25 289 ALA A C 1
ATOM 2285 O O . ALA A 1 289 ? -8.305 -1.215 37.856 1.00 95.25 289 ALA A O 1
ATOM 2286 N N . MET A 1 290 ? -8.926 0.105 36.150 1.00 97.06 290 MET A N 1
ATOM 2287 C CA . MET A 1 290 ? -7.982 1.195 36.449 1.00 97.06 290 MET A CA 1
ATOM 2288 C C . MET A 1 290 ? -8.631 2.441 37.066 1.00 97.06 290 MET A C 1
ATOM 2290 O O . MET A 1 290 ? -7.957 3.169 37.789 1.00 97.06 290 MET A O 1
ATOM 2294 N N . LEU A 1 291 ? -9.921 2.687 36.815 1.00 97.12 291 LEU A N 1
ATOM 2295 C CA . LEU A 1 291 ? -10.695 3.821 37.345 1.00 97.12 291 LEU A CA 1
ATOM 2296 C C . LEU A 1 291 ? -12.083 3.364 37.854 1.00 97.12 291 LEU A C 1
ATOM 2298 O O . LEU A 1 291 ? -13.117 3.860 37.388 1.00 97.12 291 LEU A O 1
ATOM 2302 N N . PRO A 1 292 ? -12.148 2.431 38.826 1.00 95.88 292 PRO A N 1
ATOM 2303 C CA . PRO A 1 292 ? -13.401 1.788 39.235 1.00 95.88 292 PRO A CA 1
ATOM 2304 C C . PRO A 1 292 ? -14.456 2.775 39.752 1.00 95.88 292 PRO A C 1
ATOM 2306 O O . PRO A 1 292 ? -15.651 2.560 39.563 1.00 95.88 292 PRO A O 1
ATOM 2309 N N . THR A 1 293 ? -14.034 3.887 40.359 1.00 95.31 293 THR A N 1
ATOM 2310 C CA . THR A 1 293 ? -14.935 4.938 40.860 1.00 95.31 293 THR A CA 1
ATOM 2311 C C . THR A 1 293 ? -15.632 5.720 39.743 1.00 95.31 293 THR A C 1
ATOM 2313 O O . THR A 1 293 ? -16.719 6.247 39.965 1.00 95.31 293 THR A O 1
ATOM 2316 N N . GLN A 1 294 ? -15.046 5.781 38.543 1.00 94.31 294 GLN A N 1
ATOM 2317 C CA . GLN A 1 294 ? -15.615 6.480 37.385 1.00 94.31 294 GLN A CA 1
ATOM 2318 C C . GLN A 1 294 ? -16.378 5.541 36.444 1.00 94.31 294 GLN A C 1
ATOM 2320 O O . GLN A 1 294 ? -17.265 6.000 35.726 1.00 94.31 294 GLN A O 1
ATOM 2325 N N . ALA A 1 295 ? -16.089 4.235 36.470 1.00 94.81 295 ALA A N 1
ATOM 2326 C CA . ALA A 1 295 ? -16.626 3.256 35.522 1.00 94.81 295 ALA A CA 1
ATOM 2327 C C . ALA A 1 295 ? -18.161 3.302 35.387 1.00 94.81 295 ALA A C 1
ATOM 2329 O O . ALA A 1 295 ? -18.686 3.348 34.276 1.00 94.81 295 ALA A O 1
ATOM 2330 N N . GLY A 1 296 ? -18.892 3.364 36.507 1.00 93.12 296 GLY A N 1
ATOM 2331 C CA . GLY A 1 296 ? -20.359 3.426 36.486 1.00 93.12 296 GLY A CA 1
ATOM 2332 C C . GLY A 1 296 ? -20.923 4.728 35.899 1.00 93.12 296 GLY A C 1
ATOM 2333 O O . GLY A 1 296 ? -21.974 4.712 35.258 1.00 93.12 296 GLY A O 1
ATOM 2334 N N . ILE A 1 297 ? -20.223 5.850 36.092 1.00 95.38 297 ILE A N 1
ATOM 2335 C CA . ILE A 1 297 ? -20.614 7.160 35.549 1.00 95.38 297 ILE A CA 1
ATOM 2336 C C . ILE A 1 297 ? -20.368 7.180 34.038 1.00 95.38 297 ILE A C 1
ATOM 2338 O O . ILE A 1 297 ? -21.258 7.550 33.275 1.00 95.38 297 ILE A O 1
ATOM 2342 N N . VAL A 1 298 ? -19.194 6.710 33.609 1.00 95.88 298 VAL A N 1
ATOM 2343 C CA . VAL A 1 298 ? -18.815 6.614 32.194 1.00 95.88 298 VAL A CA 1
ATOM 2344 C C . VAL A 1 298 ? -19.772 5.703 31.429 1.00 95.88 298 VAL A C 1
ATOM 2346 O O . VAL A 1 298 ? -20.294 6.111 30.396 1.00 95.88 298 VAL A O 1
ATOM 2349 N N . GLN A 1 299 ? -20.084 4.512 31.955 1.00 94.31 299 GLN A N 1
ATOM 2350 C CA . GLN A 1 299 ? -21.000 3.588 31.278 1.00 94.31 299 GLN A CA 1
ATOM 2351 C C . GLN A 1 299 ? -22.400 4.188 31.107 1.00 94.31 299 GLN A C 1
ATOM 2353 O O . GLN A 1 299 ? -23.050 3.974 30.086 1.00 94.31 299 GLN A O 1
ATOM 2358 N N . ARG A 1 300 ? -22.875 4.969 32.085 1.00 92.88 300 ARG A N 1
ATOM 2359 C CA . ARG A 1 300 ? -24.154 5.675 31.961 1.00 92.88 300 ARG A CA 1
ATOM 2360 C C . ARG A 1 300 ? -24.118 6.694 30.819 1.00 92.88 300 ARG A C 1
ATOM 2362 O O . ARG A 1 300 ? -25.045 6.704 30.015 1.00 92.88 300 ARG A O 1
ATOM 2369 N N . ALA A 1 301 ? -23.057 7.497 30.733 1.00 93.19 301 ALA A N 1
ATOM 2370 C CA . ALA A 1 301 ? -22.885 8.482 29.666 1.00 93.19 301 ALA A CA 1
ATOM 2371 C C . ALA A 1 301 ? -22.817 7.822 28.280 1.00 93.19 301 ALA A C 1
ATOM 2373 O O . ALA A 1 301 ? -23.513 8.242 27.356 1.00 93.19 301 ALA A O 1
ATOM 2374 N N . VAL A 1 302 ? -22.058 6.727 28.160 1.00 93.00 302 VAL A N 1
ATOM 2375 C CA . VAL A 1 302 ? -21.986 5.902 26.945 1.00 93.00 302 VAL A CA 1
ATOM 2376 C C . VAL A 1 302 ? -23.372 5.400 26.541 1.00 93.00 302 VAL A C 1
ATOM 2378 O O . VAL A 1 302 ? -23.793 5.618 25.408 1.00 93.00 302 VAL A O 1
ATOM 2381 N N . ASN A 1 303 ? -24.124 4.792 27.462 1.00 90.19 303 ASN A N 1
ATOM 2382 C CA . ASN A 1 303 ? -25.448 4.243 27.161 1.00 90.19 303 ASN A CA 1
ATOM 2383 C C . ASN A 1 303 ? -26.437 5.320 26.683 1.00 90.19 303 ASN A C 1
ATOM 2385 O O . ASN A 1 303 ? -27.241 5.053 25.793 1.00 90.19 303 ASN A O 1
ATOM 2389 N N . ILE A 1 304 ? -26.369 6.535 27.239 1.00 88.62 304 ILE A N 1
ATOM 2390 C CA . ILE A 1 304 ? -27.194 7.673 26.802 1.00 88.62 304 ILE A CA 1
ATOM 2391 C C . ILE A 1 304 ? -26.800 8.124 25.391 1.00 88.62 304 ILE A C 1
ATOM 2393 O O . ILE A 1 304 ? -27.665 8.371 24.558 1.00 88.62 304 ILE A O 1
ATOM 2397 N N . CYS A 1 305 ? -25.504 8.183 25.086 1.00 87.81 305 CYS A N 1
ATOM 2398 C CA . CYS A 1 305 ? -25.036 8.517 23.742 1.00 87.81 305 CYS A CA 1
ATOM 2399 C C . CYS A 1 305 ? -25.369 7.442 22.689 1.00 87.81 305 CYS A C 1
ATOM 2401 O O . CYS A 1 305 ? -25.506 7.760 21.507 1.00 87.81 305 CYS A O 1
ATOM 2403 N N . LEU A 1 306 ? -25.498 6.174 23.094 1.00 85.50 306 LEU A N 1
ATOM 2404 C CA . LEU A 1 306 ? -25.824 5.054 22.204 1.00 85.50 306 LEU A CA 1
ATOM 2405 C C . LEU A 1 306 ? -27.333 4.823 22.027 1.00 85.50 306 LEU A C 1
ATOM 2407 O O . LEU A 1 306 ? -27.740 4.265 21.009 1.00 85.50 306 LEU A O 1
ATOM 2411 N N . SER A 1 307 ? -28.179 5.260 22.964 1.00 76.00 307 SER A N 1
ATOM 2412 C CA . SER A 1 307 ? -29.632 5.022 22.916 1.00 76.00 307 SER A CA 1
ATOM 2413 C C . SER A 1 307 ? -30.355 5.742 21.765 1.00 76.00 307 SER A C 1
ATOM 2415 O O . SER A 1 307 ? -31.508 5.427 21.483 1.00 76.00 307 SER A O 1
ATOM 2417 N N . GLY A 1 308 ? -29.676 6.654 21.059 1.00 62.06 308 GLY A N 1
ATOM 2418 C CA . GLY A 1 308 ? -30.159 7.325 19.845 1.00 62.06 308 GLY A CA 1
ATOM 2419 C C . GLY A 1 308 ? -29.774 6.664 18.509 1.00 62.06 308 GLY A C 1
ATOM 2420 O O . GLY A 1 308 ? -29.931 7.302 17.468 1.00 62.06 308 GLY A O 1
ATOM 2421 N N . GLN A 1 309 ? -29.223 5.441 18.499 1.00 59.19 309 GLN A N 1
ATOM 2422 C CA . GLN A 1 309 ? -28.807 4.763 17.258 1.00 59.19 309 GLN A CA 1
ATOM 2423 C C . GLN A 1 309 ? -29.987 4.244 16.417 1.00 59.19 309 GLN A C 1
ATOM 2425 O O . GLN A 1 309 ? -30.981 3.742 16.936 1.00 59.19 309 GLN A O 1
ATOM 2430 N N . SER A 1 310 ? -29.850 4.326 15.089 1.00 57.06 310 SER A N 1
ATOM 2431 C CA . SER A 1 310 ? -30.823 3.774 14.129 1.00 57.06 310 SER A CA 1
ATOM 2432 C C . SER A 1 310 ? -30.781 2.236 14.072 1.00 57.06 310 SER A C 1
ATOM 2434 O O . SER A 1 310 ? -29.733 1.634 14.310 1.00 57.06 310 SER A O 1
ATOM 2436 N N . LEU A 1 311 ? -31.894 1.593 13.688 1.00 53.28 311 LEU A N 1
ATOM 2437 C CA . LEU A 1 311 ? -32.006 0.131 13.505 1.00 53.28 311 LEU A CA 1
ATOM 2438 C C . LEU A 1 311 ? -30.906 -0.456 12.593 1.00 53.28 311 LEU A C 1
ATOM 2440 O O . LEU A 1 311 ? -30.417 -1.550 12.857 1.00 53.28 311 LEU A O 1
ATOM 2444 N N . GLN A 1 312 ? -30.455 0.296 11.583 1.00 52.56 312 GLN A N 1
ATOM 2445 C CA . GLN A 1 312 ? -29.356 -0.093 10.686 1.00 52.56 312 GLN A CA 1
ATOM 2446 C C . GLN A 1 312 ? -27.991 -0.220 11.386 1.00 52.56 312 GLN A C 1
ATOM 2448 O O . GLN A 1 312 ? -27.165 -1.038 10.990 1.00 52.56 312 GLN A O 1
ATOM 2453 N N . GLN A 1 313 ? -27.723 0.572 12.428 1.00 56.34 313 GLN A N 1
ATOM 2454 C CA . GLN A 1 313 ? -26.466 0.479 13.185 1.00 56.34 313 GLN A CA 1
ATOM 2455 C C . GLN A 1 313 ? -26.480 -0.700 14.163 1.00 56.34 313 GLN A C 1
ATOM 2457 O O . GLN A 1 313 ? -25.453 -1.348 14.364 1.00 56.34 313 GLN A O 1
ATOM 2462 N N . GLN A 1 314 ? -27.650 -1.027 14.718 1.00 55.25 314 GLN A N 1
ATOM 2463 C CA . GLN A 1 314 ? -27.828 -2.206 15.569 1.00 55.25 314 GLN A CA 1
ATOM 2464 C C . GLN A 1 314 ? -27.703 -3.511 14.770 1.00 55.25 314 GLN A C 1
ATOM 2466 O O . GLN A 1 314 ? -27.088 -4.465 15.247 1.00 55.25 314 GLN A O 1
ATOM 2471 N N . SER A 1 315 ? -28.213 -3.550 13.536 1.00 53.38 315 SER A N 1
ATOM 2472 C CA . SER A 1 315 ? -28.084 -4.716 12.656 1.00 53.38 315 SER A CA 1
ATOM 2473 C C . SER A 1 315 ? -26.656 -4.910 12.133 1.00 53.38 315 SER A C 1
ATOM 2475 O O . SER A 1 315 ? -26.192 -6.046 12.089 1.00 53.38 315 SER A O 1
ATOM 2477 N N . LEU A 1 316 ? -25.910 -3.832 11.848 1.00 57.22 316 LEU A N 1
ATOM 2478 C CA . LEU A 1 316 ? -24.486 -3.917 11.487 1.00 57.22 316 LEU A CA 1
ATOM 2479 C C . LEU A 1 316 ? -23.648 -4.522 12.630 1.00 57.22 316 LEU A C 1
ATOM 2481 O O . LEU A 1 316 ? -22.763 -5.344 12.398 1.00 57.22 316 LEU A O 1
ATOM 2485 N N . GLN A 1 317 ? -23.970 -4.180 13.883 1.00 58.09 317 GLN A N 1
ATOM 2486 C CA . GLN A 1 317 ? -23.365 -4.821 15.055 1.00 58.09 317 GLN A CA 1
ATOM 2487 C C . GLN A 1 317 ? -23.764 -6.299 15.205 1.00 58.09 317 GLN A C 1
ATOM 2489 O O . GLN A 1 317 ? -22.970 -7.082 15.724 1.00 58.09 317 GLN A O 1
ATOM 2494 N N . ALA A 1 318 ? -24.960 -6.701 14.763 1.00 57.34 318 ALA A N 1
ATOM 2495 C CA . ALA A 1 318 ? -25.376 -8.105 14.753 1.00 57.34 318 ALA A CA 1
ATOM 2496 C C . ALA A 1 318 ? -24.606 -8.924 13.699 1.00 57.34 318 ALA A C 1
ATOM 2498 O O . ALA A 1 318 ? -24.163 -10.028 14.007 1.00 57.34 318 ALA A O 1
ATOM 2499 N N . THR A 1 319 ? -24.339 -8.359 12.515 1.00 58.72 319 THR A N 1
ATOM 2500 C CA . THR A 1 319 ? -23.473 -8.969 11.484 1.00 58.72 319 THR A CA 1
ATOM 2501 C C . THR A 1 319 ? -22.048 -9.209 11.991 1.00 58.72 319 THR A C 1
ATOM 2503 O O . THR A 1 319 ? -21.430 -10.209 11.642 1.00 58.72 319 THR A O 1
ATOM 2506 N N . ILE A 1 320 ? -21.534 -8.321 12.849 1.00 61.38 320 ILE A N 1
ATOM 2507 C CA . ILE A 1 320 ? -20.212 -8.463 13.485 1.00 61.38 320 ILE A CA 1
ATOM 2508 C C . ILE A 1 320 ? -20.210 -9.560 14.568 1.00 61.38 320 ILE A C 1
ATOM 2510 O O . ILE A 1 320 ? -19.165 -10.141 14.849 1.00 61.38 320 ILE A O 1
ATOM 2514 N N . LYS A 1 321 ? -21.364 -9.853 15.185 1.00 61.75 321 LYS A N 1
ATOM 2515 C CA . LYS A 1 321 ? -21.496 -10.849 16.263 1.00 61.75 321 LYS A CA 1
ATOM 2516 C C . LYS A 1 321 ? -21.784 -12.267 15.770 1.00 61.75 321 LYS A C 1
ATOM 2518 O O . LYS A 1 321 ? -21.446 -13.205 16.487 1.00 61.75 321 LYS A O 1
ATOM 2523 N N . ALA A 1 322 ? -22.416 -12.429 14.607 1.00 69.38 322 ALA A N 1
ATOM 2524 C CA . ALA A 1 322 ? -22.644 -13.745 14.014 1.00 69.38 322 ALA A CA 1
ATOM 2525 C C . ALA A 1 322 ? -21.303 -14.397 13.644 1.00 69.38 322 ALA A C 1
ATOM 2527 O O . ALA A 1 322 ? -20.443 -13.762 13.029 1.00 69.38 322 ALA A O 1
ATOM 2528 N N . SER A 1 323 ? -21.117 -15.652 14.055 1.00 75.56 323 SER A N 1
ATOM 2529 C CA . SER A 1 323 ? -19.803 -16.310 14.040 1.00 75.56 323 SER A CA 1
ATOM 2530 C C . SER A 1 323 ? -19.696 -17.464 13.046 1.00 75.56 323 SER A C 1
ATOM 2532 O O . SER A 1 323 ? -18.589 -17.936 12.799 1.00 75.56 323 SER A O 1
ATOM 2534 N N . THR A 1 324 ? -20.816 -17.901 12.460 1.00 91.06 324 THR A N 1
ATOM 2535 C CA . THR A 1 324 ? -20.862 -19.039 11.529 1.00 91.06 324 THR A CA 1
ATOM 2536 C C . THR A 1 324 ? -21.587 -18.694 10.230 1.00 91.06 324 THR A C 1
ATOM 2538 O O . THR A 1 324 ? -22.429 -17.792 10.186 1.00 91.06 324 THR A O 1
ATOM 2541 N N . VAL A 1 325 ? -21.271 -19.430 9.160 1.00 93.19 325 VAL A N 1
ATOM 2542 C CA . VAL A 1 325 ? -21.921 -19.273 7.849 1.00 93.19 325 VAL A CA 1
ATOM 2543 C C . VAL A 1 325 ? -23.420 -19.556 7.968 1.00 93.19 325 VAL A C 1
ATOM 2545 O O . VAL A 1 325 ? -24.238 -18.807 7.444 1.00 93.19 325 VAL A O 1
ATOM 2548 N N . GLU A 1 326 ? -23.793 -20.601 8.704 1.00 95.62 326 GLU A N 1
ATOM 2549 C CA . GLU A 1 326 ? -25.175 -21.045 8.870 1.00 95.62 326 GLU A CA 1
ATOM 2550 C C . GLU A 1 326 ? -26.031 -20.028 9.650 1.00 95.62 326 GLU A C 1
ATOM 2552 O O . GLU A 1 326 ? -27.184 -19.796 9.287 1.00 95.62 326 GLU A O 1
ATOM 2557 N N . GLU A 1 327 ? -25.475 -19.371 10.676 1.00 92.12 327 GLU A N 1
ATOM 2558 C CA . GLU A 1 327 ? -26.148 -18.266 11.380 1.00 92.12 327 GLU A CA 1
ATOM 2559 C C . GLU A 1 327 ? -26.428 -17.086 10.446 1.00 92.12 327 GLU A C 1
ATOM 2561 O O . GLU A 1 327 ? -27.521 -16.523 10.476 1.00 92.12 327 GLU A O 1
ATOM 2566 N N . LEU A 1 328 ? -25.458 -16.720 9.605 1.00 92.44 328 LEU A N 1
ATOM 2567 C CA . LEU A 1 328 ? -25.597 -15.608 8.664 1.00 92.44 328 LEU A CA 1
ATOM 2568 C C . LEU A 1 328 ? -26.634 -15.906 7.578 1.00 92.44 328 LEU A C 1
ATOM 2570 O O . LEU A 1 328 ? -27.452 -15.041 7.278 1.00 92.44 328 LEU A O 1
ATOM 2574 N N . LEU A 1 329 ? -26.643 -17.124 7.030 1.00 95.00 329 LEU A N 1
ATOM 2575 C CA . LEU A 1 329 ? -27.660 -17.540 6.060 1.00 95.00 329 LEU A CA 1
ATOM 2576 C C . LEU A 1 329 ? -29.058 -17.533 6.683 1.00 95.00 329 LEU A C 1
ATOM 2578 O O . LEU A 1 329 ? -29.986 -16.992 6.092 1.00 95.00 329 LEU A O 1
ATOM 2582 N N . LYS A 1 330 ? -29.196 -18.025 7.920 1.00 94.00 330 LYS A N 1
ATOM 2583 C CA . LYS A 1 330 ? -30.467 -17.960 8.647 1.00 94.00 330 LYS A CA 1
ATOM 2584 C C . LYS A 1 330 ? -30.937 -16.515 8.850 1.00 94.00 330 LYS A C 1
ATOM 2586 O O . LYS A 1 330 ? -32.105 -16.219 8.625 1.00 94.00 330 LYS A O 1
ATOM 2591 N N . LEU A 1 331 ? -30.039 -15.614 9.251 1.00 89.81 331 LEU A N 1
ATOM 2592 C CA . LEU A 1 331 ? -30.363 -14.193 9.405 1.00 89.81 331 LEU A CA 1
ATOM 2593 C C . LEU A 1 331 ? -30.772 -13.553 8.074 1.00 89.81 331 LEU A C 1
ATOM 2595 O O . LEU A 1 331 ? -31.670 -12.715 8.076 1.00 89.81 331 LEU A O 1
ATOM 2599 N N . ALA A 1 332 ? -30.147 -13.949 6.960 1.00 91.56 332 ALA A N 1
ATOM 2600 C CA . ALA A 1 332 ? -30.520 -13.505 5.619 1.00 91.56 332 ALA A CA 1
ATOM 2601 C C . ALA A 1 332 ? -31.932 -13.972 5.232 1.00 91.56 332 ALA A C 1
ATOM 2603 O O . ALA A 1 332 ? -32.704 -13.186 4.687 1.00 91.56 332 ALA A O 1
ATOM 2604 N N . ASP A 1 333 ? -32.286 -15.217 5.553 1.00 92.75 333 ASP A N 1
ATOM 2605 C CA . ASP A 1 333 ? -33.612 -15.794 5.290 1.00 92.75 333 ASP A CA 1
ATOM 2606 C C . ASP A 1 333 ? -34.719 -15.193 6.170 1.00 92.75 333 ASP A C 1
ATOM 2608 O O . ASP A 1 333 ? -35.889 -15.201 5.795 1.00 92.75 333 ASP A O 1
ATOM 2612 N N . GLU A 1 334 ? -34.365 -14.638 7.331 1.00 91.31 334 GLU A N 1
ATOM 2613 C CA . GLU A 1 334 ? -35.285 -13.887 8.196 1.00 91.31 334 GLU A CA 1
ATOM 2614 C C . GLU A 1 334 ? -35.557 -12.455 7.688 1.00 91.31 334 GLU A C 1
ATOM 2616 O O . GLU A 1 334 ? -36.442 -11.775 8.213 1.00 91.31 334 GLU A O 1
ATOM 2621 N N . GLN A 1 335 ? -34.811 -11.975 6.686 1.00 89.00 335 GLN A N 1
ATOM 2622 C CA . GLN A 1 335 ? -35.039 -10.673 6.058 1.00 89.00 335 GLN A CA 1
ATOM 2623 C C . GLN A 1 335 ? -35.931 -10.790 4.818 1.00 89.00 335 GLN A C 1
ATOM 2625 O O . GLN A 1 335 ? -35.887 -11.778 4.094 1.00 89.00 335 GLN A O 1
ATOM 2630 N N . ASN A 1 336 ? -36.685 -9.729 4.519 1.00 83.06 336 ASN A N 1
ATOM 2631 C CA . ASN A 1 336 ? -37.372 -9.607 3.230 1.00 83.06 336 ASN A CA 1
ATOM 2632 C C . ASN A 1 336 ? -36.354 -9.545 2.078 1.00 83.06 336 ASN A C 1
ATOM 2634 O O . ASN A 1 336 ? -35.309 -8.911 2.235 1.00 83.06 336 ASN A O 1
ATOM 2638 N N . ASP A 1 337 ? -36.714 -10.083 0.909 1.00 75.12 337 ASP A N 1
ATOM 2639 C CA . ASP A 1 337 ? -35.868 -10.101 -0.300 1.00 75.12 337 ASP A CA 1
ATOM 2640 C C . ASP A 1 337 ? -35.393 -8.701 -0.732 1.00 75.12 337 ASP A C 1
ATOM 2642 O O . ASP A 1 337 ? -34.316 -8.529 -1.285 1.00 75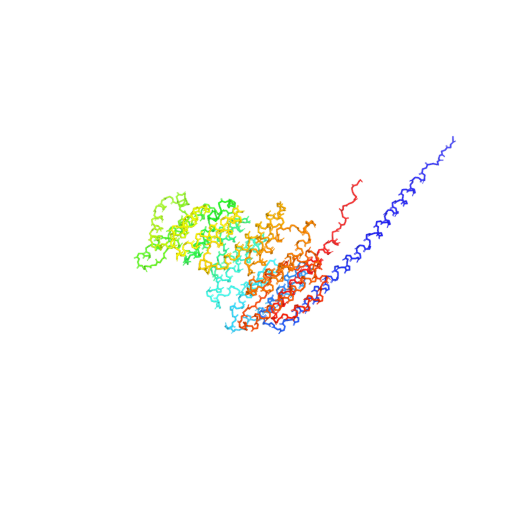.12 337 ASP A O 1
ATOM 2646 N N . GLU A 1 338 ? -36.160 -7.650 -0.424 1.00 74.75 338 GLU A N 1
ATOM 2647 C CA . GLU A 1 338 ? -35.777 -6.269 -0.745 1.00 74.75 338 GLU A CA 1
ATOM 2648 C C . GLU A 1 338 ? -34.896 -5.585 0.316 1.00 74.75 338 GLU A C 1
ATOM 2650 O O . GLU A 1 338 ? -34.551 -4.411 0.155 1.00 74.75 338 GLU A O 1
ATOM 2655 N N . SER A 1 339 ? -34.564 -6.271 1.412 1.00 78.62 339 SER A N 1
ATOM 2656 C CA . SER A 1 339 ? -33.826 -5.699 2.539 1.00 78.62 339 SER A CA 1
ATOM 2657 C C . SER A 1 339 ? -32.320 -5.642 2.258 1.00 78.62 339 SER A C 1
ATOM 2659 O O . SER A 1 339 ? -31.702 -6.693 2.103 1.00 78.62 339 SER A O 1
ATOM 2661 N N . PRO A 1 340 ? -31.664 -4.467 2.354 1.00 79.31 340 PRO A N 1
ATOM 2662 C CA . PRO A 1 340 ? -30.201 -4.364 2.256 1.00 79.31 340 PRO A CA 1
ATOM 2663 C C . PRO A 1 340 ? -29.448 -5.206 3.301 1.00 79.31 340 PRO A C 1
ATOM 2665 O O . PRO A 1 340 ? -28.268 -5.514 3.144 1.00 79.31 340 PRO A O 1
ATOM 2668 N N . LEU A 1 341 ? -30.119 -5.577 4.399 1.00 81.94 341 LEU A N 1
ATOM 2669 C CA . LEU A 1 341 ? -29.545 -6.454 5.417 1.00 81.94 341 LEU A CA 1
ATOM 2670 C C . LEU A 1 341 ? -29.398 -7.889 4.917 1.00 81.94 341 LEU A C 1
ATOM 2672 O O . LEU A 1 341 ? -28.419 -8.538 5.275 1.00 81.94 341 LEU A O 1
ATOM 2676 N N . ARG A 1 342 ? -30.321 -8.360 4.069 1.00 89.00 342 ARG A N 1
ATOM 2677 C CA . ARG A 1 342 ? -30.217 -9.671 3.427 1.00 89.00 342 ARG A CA 1
ATOM 2678 C C . ARG A 1 342 ? -28.926 -9.751 2.617 1.00 89.00 342 ARG A C 1
ATOM 2680 O O . ARG A 1 342 ? -28.096 -10.615 2.892 1.00 89.00 342 ARG A O 1
ATOM 2687 N N . THR A 1 343 ? -28.707 -8.774 1.733 1.00 89.12 343 THR A N 1
ATOM 2688 C CA . THR A 1 343 ? -27.479 -8.632 0.941 1.00 89.12 343 THR A CA 1
ATOM 2689 C C . THR A 1 343 ? -26.226 -8.645 1.825 1.00 89.12 343 THR A C 1
ATOM 2691 O O . THR A 1 343 ? -25.289 -9.405 1.578 1.00 89.12 343 THR A O 1
ATOM 2694 N N . ALA A 1 344 ? -26.212 -7.857 2.908 1.00 86.94 344 ALA A N 1
ATOM 2695 C CA . ALA A 1 344 ? -25.073 -7.790 3.826 1.00 86.94 344 ALA A CA 1
ATOM 2696 C C . ALA A 1 344 ? -24.774 -9.136 4.517 1.00 86.94 344 ALA A C 1
ATOM 2698 O O . ALA A 1 344 ? -23.606 -9.506 4.673 1.00 86.94 344 ALA A O 1
ATOM 2699 N N . TYR A 1 345 ? -25.808 -9.881 4.920 1.00 90.94 345 TYR A N 1
ATOM 2700 C CA . TYR A 1 345 ? -25.645 -11.209 5.511 1.00 90.94 345 TYR A CA 1
ATOM 2701 C C . TYR A 1 345 ? -25.136 -12.236 4.495 1.00 90.94 345 TYR A C 1
ATOM 2703 O O . TYR A 1 345 ? -24.212 -12.980 4.823 1.00 90.94 345 TYR A O 1
ATOM 2711 N N . LEU A 1 346 ? -25.657 -12.238 3.263 1.00 94.00 346 LEU A N 1
ATOM 2712 C CA . LEU A 1 346 ? -25.204 -13.134 2.191 1.00 94.00 346 LEU A CA 1
ATOM 2713 C C . LEU A 1 346 ? -23.735 -12.885 1.828 1.00 94.00 346 LEU A C 1
ATOM 2715 O O . LEU A 1 346 ? -22.947 -13.831 1.771 1.00 94.00 346 LEU A O 1
ATOM 2719 N N . TYR A 1 347 ? -23.327 -11.620 1.692 1.00 92.62 347 TYR A N 1
ATOM 2720 C CA . TYR A 1 347 ? -21.926 -11.265 1.461 1.00 92.62 347 TYR A CA 1
ATOM 2721 C C . TYR A 1 347 ? -21.011 -11.720 2.597 1.00 92.62 347 TYR A C 1
ATOM 2723 O O . TYR A 1 347 ? -19.949 -12.299 2.346 1.00 92.62 347 TYR A O 1
ATOM 2731 N N . ARG A 1 348 ? -21.414 -11.509 3.857 1.00 90.62 348 ARG A N 1
ATOM 2732 C CA . ARG A 1 348 ? -20.622 -11.965 5.005 1.00 90.62 348 ARG A CA 1
ATOM 2733 C C . ARG A 1 348 ? -20.560 -13.491 5.079 1.00 90.62 348 ARG A C 1
ATOM 2735 O O . ARG A 1 348 ? -19.494 -14.016 5.388 1.00 90.62 348 ARG A O 1
ATOM 2742 N N . ALA A 1 349 ? -21.651 -14.191 4.768 1.00 95.06 349 ALA A N 1
ATOM 2743 C CA . ALA A 1 349 ? -21.702 -15.651 4.732 1.00 95.06 349 ALA A CA 1
ATOM 2744 C C . ALA A 1 349 ? -20.768 -16.216 3.654 1.00 95.06 349 ALA A C 1
ATOM 2746 O O . ALA A 1 349 ? -19.985 -17.123 3.934 1.00 95.06 349 ALA A O 1
ATOM 2747 N N . ALA A 1 350 ? -20.791 -15.643 2.446 1.00 96.38 350 ALA A N 1
ATOM 2748 C CA . ALA A 1 350 ? -19.896 -16.023 1.358 1.00 96.38 350 ALA A CA 1
ATOM 2749 C C . ALA A 1 350 ? -18.422 -15.766 1.708 1.00 96.38 350 ALA A C 1
ATOM 2751 O O . ALA A 1 350 ? -17.576 -16.631 1.476 1.00 96.38 350 ALA A O 1
ATOM 2752 N N . LEU A 1 351 ? -18.116 -14.609 2.307 1.00 93.44 351 LEU A N 1
ATOM 2753 C CA . LEU A 1 351 ? -16.762 -14.276 2.749 1.00 93.44 351 LEU A CA 1
ATOM 2754 C C . LEU A 1 351 ? -16.277 -15.228 3.849 1.00 93.44 351 LEU A C 1
ATOM 2756 O O . LEU A 1 351 ? -15.157 -15.722 3.768 1.00 93.44 351 LEU A O 1
ATOM 2760 N N . LEU A 1 352 ? -17.116 -15.534 4.839 1.00 92.75 352 LEU A N 1
ATOM 2761 C CA . LEU A 1 352 ? -16.760 -16.464 5.909 1.00 92.75 352 LEU A CA 1
ATOM 2762 C C . LEU A 1 352 ? -16.564 -17.889 5.368 1.00 92.75 352 LEU A C 1
ATOM 2764 O O . LEU A 1 352 ? -15.575 -18.537 5.695 1.00 92.75 352 LEU A O 1
ATOM 2768 N N . ALA A 1 353 ? -17.427 -18.352 4.456 1.00 97.25 353 ALA A N 1
ATOM 2769 C CA . ALA A 1 353 ? -17.244 -19.634 3.772 1.00 97.25 353 ALA A CA 1
ATOM 2770 C C . ALA A 1 353 ? -15.928 -19.671 2.973 1.00 97.25 353 ALA A C 1
ATOM 2772 O O . ALA A 1 353 ? -15.236 -20.691 2.952 1.00 97.25 353 ALA A O 1
ATOM 2773 N N . TYR A 1 354 ? -15.554 -18.559 2.336 1.00 96.00 354 TYR A N 1
ATOM 2774 C CA . TYR A 1 354 ? -14.268 -18.410 1.659 1.00 96.00 354 TYR A CA 1
ATOM 2775 C C . TYR A 1 354 ? -13.082 -18.457 2.643 1.00 96.00 354 TYR A C 1
ATOM 2777 O O . TYR A 1 354 ? -12.120 -19.185 2.394 1.00 96.00 354 TYR A O 1
ATOM 2785 N N . GLU A 1 355 ? -13.156 -17.744 3.773 1.00 92.94 355 GLU A N 1
ATOM 2786 C CA . GLU A 1 355 ? -12.144 -17.746 4.845 1.00 92.94 355 GLU A CA 1
ATOM 2787 C C . GLU A 1 355 ? -11.959 -19.152 5.455 1.00 92.94 355 GLU A C 1
ATOM 2789 O O . GLU A 1 355 ? -10.830 -19.590 5.689 1.00 92.94 355 GLU A O 1
ATOM 2794 N N . GLU A 1 356 ? -13.050 -19.910 5.603 1.00 95.38 356 GLU A N 1
ATOM 2795 C CA . GLU A 1 356 ? -13.073 -21.321 6.022 1.00 95.38 356 GLU A CA 1
ATOM 2796 C C . GLU A 1 356 ? -12.619 -22.307 4.925 1.00 95.38 356 GLU A C 1
ATOM 2798 O O . GLU A 1 356 ? -12.612 -23.520 5.142 1.00 95.38 356 GLU A O 1
ATOM 2803 N N . LYS A 1 357 ? -12.228 -21.820 3.737 1.00 97.06 357 LYS A N 1
ATOM 2804 C CA . LYS A 1 357 ? -11.847 -22.619 2.553 1.00 97.06 357 LYS A CA 1
ATOM 2805 C C . LYS A 1 357 ? -12.966 -23.518 2.005 1.00 97.06 357 LYS A C 1
ATOM 2807 O O . LYS A 1 357 ? -12.706 -24.438 1.229 1.00 97.06 357 LYS A O 1
ATOM 2812 N N . ARG A 1 358 ? -14.228 -23.236 2.337 1.00 97.88 358 ARG A N 1
ATOM 2813 C CA . ARG A 1 358 ? -15.431 -23.885 1.784 1.00 97.88 358 ARG A CA 1
ATOM 2814 C C . ARG A 1 358 ? -15.816 -23.223 0.452 1.00 97.88 358 ARG A C 1
ATOM 2816 O O . ARG A 1 358 ? -16.928 -22.730 0.283 1.00 97.88 358 ARG A O 1
ATOM 2823 N N . PHE A 1 359 ? -14.894 -23.206 -0.516 1.00 98.12 359 PHE A N 1
ATOM 2824 C CA . PHE A 1 359 ? -15.020 -22.414 -1.753 1.00 98.12 359 PHE A CA 1
ATOM 2825 C C . PHE A 1 359 ? -16.257 -22.751 -2.596 1.00 98.12 359 PHE A C 1
ATOM 2827 O O . PHE A 1 359 ? -16.882 -21.850 -3.148 1.00 98.12 359 PHE A O 1
ATOM 2834 N N . ALA A 1 360 ? -16.647 -24.027 -2.664 1.00 98.19 360 ALA A N 1
ATOM 2835 C CA . ALA A 1 360 ? -17.868 -24.437 -3.359 1.00 98.19 360 ALA A CA 1
ATOM 2836 C C . ALA A 1 360 ? -19.130 -23.843 -2.709 1.00 98.19 360 ALA A C 1
ATOM 2838 O O . ALA A 1 360 ? -20.024 -23.394 -3.417 1.00 98.19 360 ALA A O 1
ATOM 2839 N N . LEU A 1 361 ? -19.183 -23.780 -1.373 1.00 98.31 361 LEU A N 1
ATOM 2840 C CA . LEU A 1 361 ? -20.297 -23.155 -0.661 1.00 98.31 361 LEU A CA 1
ATOM 2841 C C . LEU A 1 361 ? -20.326 -21.642 -0.893 1.00 98.31 361 LEU A C 1
ATOM 2843 O O . LEU A 1 361 ? -21.390 -21.101 -1.163 1.00 98.31 361 LEU A O 1
ATOM 2847 N N . ALA A 1 362 ? -19.169 -20.973 -0.850 1.00 98.25 362 ALA A N 1
ATOM 2848 C CA . ALA A 1 362 ? -19.086 -19.545 -1.161 1.00 98.25 362 ALA A CA 1
ATOM 2849 C C . ALA A 1 362 ? -19.644 -19.241 -2.564 1.00 98.25 362 ALA A C 1
ATOM 2851 O O . ALA A 1 362 ? -20.424 -18.308 -2.727 1.00 98.25 362 ALA A O 1
ATOM 2852 N N . ILE A 1 363 ? -19.305 -20.071 -3.558 1.00 98.38 363 ILE A N 1
ATOM 2853 C CA . ILE A 1 363 ? -19.853 -19.983 -4.919 1.00 98.38 363 ILE A CA 1
ATOM 2854 C C . ILE A 1 363 ? -21.374 -20.158 -4.926 1.00 98.38 363 ILE A C 1
ATOM 2856 O O . ILE A 1 363 ? -22.058 -19.347 -5.536 1.00 98.38 363 ILE A O 1
ATOM 2860 N N . VAL A 1 364 ? -21.904 -21.173 -4.236 1.00 98.31 364 VAL A N 1
ATOM 2861 C CA . VAL A 1 364 ? -23.354 -21.425 -4.169 1.00 98.31 364 VAL A CA 1
ATOM 2862 C C . VAL A 1 364 ? -24.105 -20.243 -3.554 1.00 98.31 364 VAL A C 1
ATOM 2864 O O . VAL A 1 364 ? -25.141 -19.856 -4.082 1.00 98.31 364 VAL A O 1
ATOM 2867 N N . ILE A 1 365 ? -23.580 -19.651 -2.476 1.00 98.06 365 ILE A N 1
ATOM 2868 C CA . ILE A 1 365 ? -24.188 -18.474 -1.835 1.00 98.06 365 ILE A CA 1
ATOM 2869 C C . ILE A 1 365 ? -24.221 -17.299 -2.820 1.00 98.06 365 ILE A C 1
ATOM 2871 O O . ILE A 1 365 ? -25.272 -16.703 -3.020 1.00 98.06 365 ILE A O 1
ATOM 2875 N N . LEU A 1 366 ? -23.090 -17.001 -3.468 1.00 97.56 366 LEU A N 1
ATOM 2876 C CA . LEU A 1 366 ? -22.958 -15.877 -4.401 1.00 97.56 366 LEU A CA 1
ATOM 2877 C C . LEU A 1 366 ? -23.796 -16.057 -5.673 1.00 97.56 366 LEU A C 1
ATOM 2879 O O . LEU A 1 366 ? -24.388 -15.093 -6.152 1.00 97.56 366 LEU A O 1
ATOM 2883 N N . ASP A 1 367 ? -23.859 -17.270 -6.222 1.00 97.19 367 ASP A N 1
ATOM 2884 C CA . ASP A 1 367 ? -24.666 -17.575 -7.410 1.00 97.19 367 ASP A CA 1
ATOM 2885 C C . ASP A 1 367 ? -26.169 -17.624 -7.087 1.00 97.19 367 ASP A C 1
ATOM 2887 O O . ASP A 1 367 ? -26.988 -17.436 -7.985 1.00 97.19 367 ASP A O 1
ATOM 2891 N N . GLY A 1 368 ? -26.527 -17.852 -5.818 1.00 95.81 368 GLY A N 1
ATOM 2892 C CA . GLY A 1 368 ? -27.901 -17.802 -5.319 1.00 95.81 368 GLY A CA 1
ATOM 2893 C C . GLY A 1 368 ? -28.442 -16.388 -5.095 1.00 95.81 368 GLY A C 1
ATOM 2894 O O . GLY A 1 368 ? -29.651 -16.246 -4.925 1.00 95.81 368 GLY A O 1
ATOM 2895 N N . MET A 1 369 ? -27.579 -15.366 -5.112 1.00 95.06 369 MET A N 1
ATOM 2896 C CA . MET A 1 369 ? -27.999 -13.965 -5.034 1.00 95.06 369 MET A CA 1
ATOM 2897 C C . MET A 1 369 ? -28.720 -13.546 -6.320 1.00 95.06 369 MET A C 1
ATOM 2899 O O . MET A 1 369 ? -28.330 -13.946 -7.426 1.00 95.06 369 MET A O 1
ATOM 2903 N N . ASP A 1 370 ? -29.747 -12.713 -6.197 1.00 93.62 370 ASP A N 1
ATOM 2904 C CA . ASP A 1 370 ? -30.415 -12.112 -7.347 1.00 93.62 370 ASP A CA 1
ATOM 2905 C C . ASP A 1 370 ? -29.596 -10.951 -7.952 1.00 93.62 370 ASP A C 1
ATOM 2907 O O . ASP A 1 370 ? -28.538 -10.559 -7.455 1.00 93.62 370 ASP A O 1
ATOM 2911 N N . GLU A 1 371 ? -30.048 -10.400 -9.082 1.00 91.25 371 GLU A N 1
ATOM 2912 C CA . GLU A 1 371 ? -29.319 -9.312 -9.744 1.00 91.25 371 GLU A CA 1
ATOM 2913 C C . GLU A 1 371 ? -29.285 -8.020 -8.920 1.00 91.25 371 GLU A C 1
ATOM 2915 O O . GLU A 1 371 ? -28.307 -7.283 -9.009 1.00 91.25 371 GLU A O 1
ATOM 2920 N N . LYS A 1 372 ? -30.306 -7.735 -8.107 1.00 89.44 372 LYS A N 1
ATOM 2921 C CA . LYS A 1 372 ? -30.353 -6.533 -7.267 1.00 89.44 372 LYS A CA 1
ATOM 2922 C C . LYS A 1 372 ? -29.358 -6.655 -6.110 1.00 89.44 372 LYS A C 1
ATOM 2924 O O . LYS A 1 372 ? -28.558 -5.747 -5.913 1.00 89.44 372 LYS A O 1
ATOM 2929 N N . GLU A 1 373 ? -29.348 -7.796 -5.427 1.00 91.25 373 GLU A N 1
ATOM 2930 C CA . GLU A 1 373 ? -28.408 -8.128 -4.351 1.00 91.25 373 GLU A CA 1
ATOM 2931 C C . GLU A 1 373 ? -26.951 -8.090 -4.849 1.00 91.25 373 GLU A C 1
ATOM 2933 O O . GLU A 1 373 ? -26.058 -7.597 -4.154 1.00 91.25 373 GLU A O 1
ATOM 2938 N N . LYS A 1 374 ? -26.693 -8.551 -6.083 1.00 91.25 374 LYS A N 1
ATOM 2939 C CA . LYS A 1 374 ? -25.377 -8.395 -6.728 1.00 91.25 374 LYS A CA 1
ATOM 2940 C C . LYS A 1 374 ? -25.050 -6.932 -6.998 1.00 91.25 374 LYS A C 1
ATOM 2942 O O . LYS A 1 374 ? -23.944 -6.506 -6.699 1.00 91.25 374 LYS A O 1
ATOM 2947 N N . HIS A 1 375 ? -25.981 -6.159 -7.561 1.00 87.94 375 HIS A N 1
ATOM 2948 C CA . HIS A 1 375 ? -25.730 -4.766 -7.950 1.00 87.94 375 HIS A CA 1
ATOM 2949 C C . HIS A 1 375 ? -25.453 -3.831 -6.768 1.00 87.94 375 HIS A C 1
ATOM 2951 O O . HIS A 1 375 ? -24.754 -2.836 -6.970 1.00 87.94 375 HIS A O 1
ATOM 2957 N N . ASP A 1 376 ? -25.936 -4.152 -5.563 1.00 81.69 376 ASP A N 1
ATOM 2958 C CA . ASP A 1 376 ? -25.624 -3.401 -4.338 1.00 81.69 376 ASP A CA 1
ATOM 2959 C C . ASP A 1 376 ? -24.102 -3.277 -4.105 1.00 81.69 376 ASP A C 1
ATOM 2961 O O . ASP A 1 376 ? -23.636 -2.231 -3.653 1.00 81.69 376 ASP A O 1
ATOM 2965 N N . ASP A 1 377 ? -23.325 -4.314 -4.454 1.00 84.62 377 ASP A N 1
ATOM 2966 C CA . ASP A 1 377 ? -21.855 -4.284 -4.464 1.00 84.62 377 ASP A CA 1
ATOM 2967 C C . ASP A 1 377 ? -21.277 -5.270 -5.496 1.00 84.62 377 ASP A C 1
ATOM 2969 O O . ASP A 1 377 ? -20.638 -6.279 -5.175 1.00 84.62 377 ASP A O 1
ATOM 2973 N N . LEU A 1 378 ? -21.523 -4.975 -6.778 1.00 89.88 378 LEU A N 1
ATOM 2974 C CA . LEU A 1 378 ? -21.140 -5.869 -7.878 1.00 89.88 378 LEU A CA 1
ATOM 2975 C C . LEU A 1 378 ? -19.630 -6.118 -7.897 1.00 89.88 378 LEU A C 1
ATOM 2977 O O . LEU A 1 378 ? -19.177 -7.212 -8.211 1.00 89.88 378 LEU A O 1
ATOM 2981 N N . GLU A 1 379 ? -18.844 -5.107 -7.537 1.00 88.69 379 GLU A N 1
ATOM 2982 C CA . GLU A 1 379 ? -17.390 -5.195 -7.468 1.00 88.69 379 GLU A CA 1
ATOM 2983 C C . GLU A 1 379 ? -16.932 -6.249 -6.462 1.00 88.69 379 GLU A C 1
ATOM 2985 O O . GLU A 1 379 ? -16.132 -7.122 -6.809 1.00 88.69 379 GLU A O 1
ATOM 2990 N N . PHE A 1 380 ? -17.474 -6.197 -5.249 1.00 89.75 380 PHE A N 1
ATOM 2991 C CA . PHE A 1 380 ? -17.152 -7.149 -4.200 1.00 89.75 380 PHE A CA 1
ATOM 2992 C C . PHE A 1 380 ? -17.634 -8.566 -4.528 1.00 89.75 380 PHE A C 1
ATOM 2994 O O . PHE A 1 380 ? -16.889 -9.532 -4.329 1.00 89.75 380 PHE A O 1
ATOM 3001 N N . TRP A 1 381 ? -18.843 -8.700 -5.090 1.00 95.19 381 TRP A N 1
ATOM 3002 C CA . TRP A 1 381 ? -19.362 -9.985 -5.564 1.00 95.19 381 TRP A CA 1
ATOM 3003 C C . TRP A 1 381 ? -18.413 -10.639 -6.569 1.00 95.19 381 TRP A C 1
ATOM 3005 O O . TRP A 1 381 ? -18.031 -11.801 -6.412 1.00 95.19 381 TRP A O 1
ATOM 3015 N N . GLU A 1 382 ? -17.994 -9.878 -7.581 1.00 94.50 382 GLU A N 1
ATOM 3016 C CA . GLU A 1 382 ? -17.112 -10.337 -8.651 1.00 94.50 382 GLU A CA 1
ATOM 3017 C C . GLU A 1 382 ? -15.759 -10.814 -8.120 1.00 94.50 382 GLU A C 1
ATOM 3019 O O . GLU A 1 382 ? -15.282 -11.885 -8.515 1.00 94.50 382 GLU A O 1
ATOM 3024 N N . ASP A 1 383 ? -15.168 -10.057 -7.194 1.00 92.94 383 ASP A N 1
ATOM 3025 C CA . ASP A 1 383 ? -13.859 -10.356 -6.619 1.00 92.94 383 ASP A CA 1
ATOM 3026 C C . ASP A 1 383 ? -13.884 -11.637 -5.768 1.00 92.94 383 ASP A C 1
ATOM 3028 O O . ASP A 1 383 ? -13.013 -12.506 -5.933 1.00 92.94 383 ASP A O 1
ATOM 3032 N N . ILE A 1 384 ? -14.892 -11.816 -4.900 1.00 95.50 384 ILE A N 1
ATOM 3033 C CA . ILE A 1 384 ? -15.026 -13.053 -4.111 1.00 95.50 384 ILE A CA 1
ATOM 3034 C C . ILE A 1 384 ? -15.351 -14.225 -5.032 1.00 95.50 384 ILE A C 1
ATOM 3036 O O . ILE A 1 384 ? -14.719 -15.281 -4.926 1.00 95.50 384 ILE A O 1
ATOM 3040 N N . ARG A 1 385 ? -16.302 -14.060 -5.957 1.00 97.12 385 ARG A N 1
ATOM 3041 C CA . ARG A 1 385 ? -16.769 -15.150 -6.818 1.00 97.12 385 ARG A CA 1
ATOM 3042 C C . ARG A 1 385 ? -15.660 -15.687 -7.718 1.00 97.12 385 ARG A C 1
ATOM 3044 O O . ARG A 1 385 ? -15.527 -16.909 -7.855 1.00 97.12 385 ARG A O 1
ATOM 3051 N N . ALA A 1 386 ? -14.856 -14.801 -8.307 1.00 96.38 386 ALA A N 1
ATOM 3052 C CA . ALA A 1 386 ? -13.703 -15.182 -9.117 1.00 96.38 386 ALA A CA 1
ATOM 3053 C C . ALA A 1 386 ? -12.601 -15.838 -8.275 1.00 96.38 386 ALA A C 1
ATOM 3055 O O . ALA A 1 386 ? -12.034 -16.855 -8.682 1.00 96.38 386 ALA A O 1
ATOM 3056 N N . SER A 1 387 ? -12.326 -15.301 -7.083 1.00 96.56 387 SER A N 1
ATOM 3057 C CA . SER A 1 387 ? -11.327 -15.864 -6.170 1.00 96.56 387 SER A CA 1
ATOM 3058 C C . SER A 1 387 ? -11.716 -17.273 -5.719 1.00 96.56 387 SER A C 1
ATOM 3060 O O . SER A 1 387 ? -10.922 -18.203 -5.861 1.00 96.56 387 SER A O 1
ATOM 3062 N N . ALA A 1 388 ? -12.953 -17.464 -5.250 1.00 97.94 388 ALA A N 1
ATOM 3063 C CA . ALA A 1 388 ? -13.474 -18.766 -4.839 1.00 97.94 388 ALA A CA 1
ATOM 3064 C C . ALA A 1 388 ? -13.408 -19.795 -5.981 1.00 97.94 388 ALA A C 1
ATOM 3066 O O . ALA A 1 388 ? -12.984 -20.927 -5.754 1.00 97.94 388 ALA A O 1
ATOM 3067 N N . ALA A 1 389 ? -13.740 -19.395 -7.216 1.00 98.31 389 ALA A N 1
ATOM 3068 C CA . ALA A 1 389 ? -13.611 -20.257 -8.393 1.00 98.31 389 ALA A CA 1
ATOM 3069 C C . ALA A 1 389 ? -12.164 -20.687 -8.655 1.00 98.31 389 ALA A C 1
ATOM 3071 O O . ALA A 1 389 ? -11.909 -21.872 -8.865 1.00 98.31 389 ALA A O 1
ATOM 3072 N N . GLY A 1 390 ? -11.213 -19.749 -8.603 1.00 97.31 390 GLY A N 1
ATOM 3073 C CA . GLY A 1 390 ? -9.793 -20.048 -8.789 1.00 97.31 390 GLY A CA 1
ATOM 3074 C C . GLY A 1 390 ? -9.255 -21.028 -7.741 1.00 97.31 390 GLY A C 1
ATOM 3075 O O . GLY A 1 390 ? -8.564 -21.988 -8.087 1.00 97.31 390 GLY A O 1
ATOM 3076 N N . PHE A 1 391 ? -9.616 -20.837 -6.467 1.00 97.69 391 PHE A N 1
ATOM 3077 C CA . PHE A 1 391 ? -9.209 -21.735 -5.382 1.00 97.69 391 PHE A CA 1
ATOM 3078 C C . PHE A 1 391 ? -9.888 -23.109 -5.445 1.00 97.69 391 PHE A C 1
ATOM 3080 O O . PHE A 1 391 ? -9.218 -24.119 -5.228 1.00 97.69 391 PHE A O 1
ATOM 3087 N N . LEU A 1 392 ? -11.182 -23.172 -5.777 1.00 98.06 392 LEU A N 1
ATOM 3088 C CA . LEU A 1 392 ? -11.889 -24.441 -5.967 1.00 98.06 392 LEU A CA 1
ATOM 3089 C C . LEU A 1 392 ? -11.292 -25.234 -7.134 1.00 98.06 392 LEU A C 1
ATOM 3091 O O . LEU A 1 392 ? -10.988 -26.416 -6.981 1.00 98.06 392 LEU A O 1
ATOM 3095 N N . ALA A 1 393 ? -11.068 -24.576 -8.275 1.00 97.38 393 ALA A N 1
ATOM 3096 C CA . ALA A 1 393 ? -10.417 -25.189 -9.426 1.00 97.38 393 ALA A CA 1
ATOM 3097 C C . ALA A 1 393 ? -9.031 -25.734 -9.049 1.00 97.38 393 ALA A C 1
ATOM 3099 O O . ALA A 1 393 ? -8.675 -26.845 -9.428 1.00 97.38 393 ALA A O 1
ATOM 3100 N N . PHE A 1 394 ? -8.259 -25.002 -8.244 1.00 96.00 394 PHE A N 1
ATOM 3101 C CA . PHE A 1 394 ? -6.951 -25.467 -7.788 1.00 96.00 394 PHE A CA 1
ATOM 3102 C C . PHE A 1 394 ? -7.033 -26.691 -6.863 1.00 96.00 394 PHE A C 1
ATOM 3104 O O . PHE A 1 394 ? -6.201 -27.591 -6.976 1.00 96.00 394 PHE A O 1
ATOM 3111 N N . GLY A 1 395 ? -8.037 -26.750 -5.982 1.00 96.00 395 GLY A N 1
ATOM 31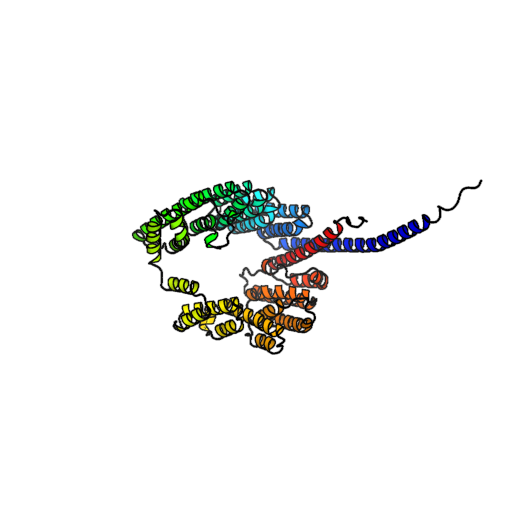12 C CA . GLY A 1 395 ? -8.315 -27.932 -5.160 1.00 96.00 395 GLY A CA 1
ATOM 3113 C C . GLY A 1 395 ? -8.572 -29.174 -6.016 1.00 96.00 395 GLY A C 1
ATOM 3114 O O . GLY A 1 395 ? -7.860 -30.166 -5.880 1.00 96.00 395 GLY A O 1
ATOM 3115 N N . LEU A 1 396 ? -9.491 -29.070 -6.980 1.00 95.88 396 LEU A N 1
ATOM 3116 C CA . LEU A 1 396 ? -9.826 -30.155 -7.915 1.00 95.88 396 LEU A CA 1
ATOM 3117 C C . LEU A 1 396 ? -8.627 -30.575 -8.776 1.00 95.88 396 LEU A C 1
ATOM 3119 O O . LEU A 1 396 ? -8.391 -31.760 -9.004 1.00 95.88 396 LEU A O 1
ATOM 3123 N N . TYR A 1 397 ? -7.820 -29.606 -9.215 1.00 93.19 397 TYR A N 1
ATOM 3124 C CA . TYR A 1 397 ? -6.577 -29.874 -9.932 1.00 93.19 397 TYR A CA 1
ATOM 3125 C C . TYR A 1 397 ? -5.601 -30.714 -9.094 1.00 93.19 397 TYR A C 1
ATOM 3127 O O . TYR A 1 397 ? -5.050 -31.691 -9.599 1.00 93.19 397 TYR A O 1
ATOM 3135 N N . LYS A 1 398 ? -5.421 -30.382 -7.808 1.00 93.06 398 LYS A N 1
ATOM 3136 C CA . LYS A 1 398 ? -4.565 -31.148 -6.886 1.00 93.06 398 LYS A CA 1
ATOM 3137 C C . LYS A 1 398 ? -5.066 -32.565 -6.627 1.00 93.06 398 LYS A C 1
ATOM 3139 O O . LYS A 1 398 ? -4.256 -33.452 -6.379 1.00 93.06 398 LYS A O 1
ATOM 3144 N N . GLU A 1 399 ? -6.374 -32.771 -6.688 1.00 94.50 399 GLU A N 1
ATOM 3145 C CA . GLU A 1 399 ? -7.015 -34.082 -6.551 1.00 94.50 399 GLU A CA 1
ATOM 3146 C C . GLU A 1 399 ? -6.934 -34.924 -7.838 1.00 94.50 399 GLU A C 1
ATOM 3148 O O . GLU A 1 399 ? -7.315 -36.092 -7.836 1.00 94.50 399 GLU A O 1
ATOM 3153 N N . GLY A 1 400 ? -6.412 -34.362 -8.936 1.00 91.94 400 GLY A N 1
ATOM 3154 C CA . GLY A 1 400 ? -6.333 -35.029 -10.237 1.00 91.94 400 GLY A CA 1
ATOM 3155 C C . GLY A 1 400 ? -7.643 -35.004 -11.030 1.00 91.94 400 GLY A C 1
ATOM 3156 O O . GLY A 1 400 ? -7.730 -35.637 -12.085 1.00 91.94 400 GLY A O 1
ATOM 3157 N N . ASP A 1 401 ? -8.657 -34.256 -10.579 1.00 94.56 401 ASP A N 1
ATOM 3158 C CA . ASP A 1 401 ? -9.915 -34.080 -11.307 1.00 94.56 401 ASP A CA 1
ATOM 3159 C C . ASP A 1 401 ? -9.746 -33.058 -12.441 1.00 94.56 401 ASP A C 1
ATOM 3161 O O . ASP A 1 401 ? -10.130 -31.886 -12.355 1.00 94.56 401 ASP A O 1
ATOM 3165 N N . HIS A 1 402 ? -9.142 -33.519 -13.540 1.00 89.06 402 HIS A N 1
ATOM 3166 C CA . HIS A 1 402 ? -8.841 -32.675 -14.693 1.00 89.06 402 HIS A CA 1
ATOM 3167 C C . HIS A 1 402 ? -10.081 -32.101 -15.395 1.00 89.06 402 HIS A C 1
ATOM 3169 O O . HIS A 1 402 ? -9.981 -31.080 -16.079 1.00 89.06 402 HIS A O 1
ATOM 3175 N N . GLN A 1 403 ? -11.236 -32.760 -15.269 1.00 93.88 403 GLN A N 1
ATOM 3176 C CA . GLN A 1 403 ? -12.488 -32.278 -15.848 1.00 93.88 403 GLN A CA 1
ATOM 3177 C C . GLN A 1 403 ? -13.149 -31.254 -14.924 1.00 93.88 403 GLN A C 1
ATOM 3179 O O . GLN A 1 403 ? -13.597 -30.210 -15.400 1.00 93.88 403 GLN A O 1
ATOM 3184 N N . GLY A 1 404 ? -13.150 -31.511 -13.615 1.00 95.75 404 GLY A N 1
ATOM 3185 C CA . GLY A 1 404 ? -13.761 -30.650 -12.611 1.00 95.75 404 GLY A CA 1
ATOM 3186 C C . GLY A 1 404 ? -13.153 -29.256 -12.566 1.00 95.75 404 GLY A C 1
ATOM 3187 O O . GLY A 1 404 ? -13.892 -28.275 -12.654 1.00 95.75 404 GLY A O 1
ATOM 3188 N N . TRP A 1 405 ? -11.822 -29.126 -12.506 1.00 95.19 405 TRP A N 1
ATOM 3189 C CA . TRP A 1 405 ? -11.218 -27.787 -12.432 1.00 95.19 405 TRP A CA 1
ATOM 3190 C C . TRP A 1 405 ? -11.481 -26.957 -13.696 1.00 95.19 405 TRP A C 1
ATOM 3192 O O . TRP A 1 405 ? -11.763 -25.762 -13.599 1.00 95.19 405 TRP A O 1
ATOM 3202 N N . ARG A 1 406 ? -11.454 -27.585 -14.882 1.00 94.62 406 ARG A N 1
ATOM 3203 C CA . ARG A 1 406 ? -11.785 -26.911 -16.149 1.00 94.62 406 ARG A CA 1
ATOM 3204 C C . ARG A 1 406 ? -13.227 -26.446 -16.153 1.00 94.62 406 ARG A C 1
ATOM 3206 O O . ARG A 1 406 ? -13.489 -25.306 -16.526 1.00 94.62 406 ARG A O 1
ATOM 3213 N N . LYS A 1 407 ? -14.138 -27.311 -15.704 1.00 96.44 407 LYS A N 1
ATOM 3214 C CA . LYS A 1 407 ? -15.558 -26.995 -15.603 1.00 96.44 407 LYS A CA 1
ATOM 3215 C C . LYS A 1 407 ? -15.794 -25.796 -14.684 1.00 96.44 407 LYS A C 1
ATOM 3217 O O . LYS A 1 407 ? -16.440 -24.850 -15.107 1.00 96.44 407 LYS A O 1
ATOM 3222 N N . VAL A 1 408 ? -15.192 -25.766 -13.492 1.00 97.75 408 VAL A N 1
ATOM 3223 C CA . VAL A 1 408 ? -15.315 -24.626 -12.560 1.00 97.75 408 VAL A CA 1
ATOM 3224 C C . VAL A 1 408 ? -14.876 -23.305 -13.206 1.00 97.75 408 VAL A C 1
ATOM 3226 O O . VAL A 1 408 ? -15.559 -22.288 -13.073 1.00 97.75 408 VAL A O 1
ATOM 3229 N N . LEU A 1 409 ? -13.756 -23.301 -13.937 1.00 96.19 409 LEU A N 1
ATOM 3230 C CA . LEU A 1 409 ? -13.289 -22.096 -14.632 1.00 96.19 409 LEU A CA 1
ATOM 3231 C C . LEU A 1 409 ? -14.185 -21.717 -15.822 1.00 96.19 409 LEU A C 1
ATOM 3233 O O . LEU A 1 409 ? -14.400 -20.533 -16.067 1.00 96.19 409 LEU A O 1
ATOM 3237 N N . GLN A 1 410 ? -14.728 -22.687 -16.557 1.00 95.19 410 GLN A N 1
ATOM 3238 C CA . GLN A 1 410 ? -15.633 -22.435 -17.686 1.00 95.19 410 GLN A CA 1
ATOM 3239 C C . GLN A 1 410 ? -16.995 -21.896 -17.230 1.00 95.19 410 GLN A C 1
ATOM 3241 O O . GLN A 1 410 ? -17.478 -20.917 -17.809 1.00 95.19 410 GLN A O 1
ATOM 3246 N N . ASP A 1 411 ? -17.546 -22.476 -16.161 1.00 96.44 411 ASP A N 1
ATOM 3247 C CA . ASP A 1 411 ? -18.813 -22.094 -15.527 1.00 96.44 411 ASP A CA 1
ATOM 3248 C C . ASP A 1 411 ? -18.713 -20.730 -14.818 1.00 96.44 411 ASP A C 1
ATOM 3250 O O . ASP A 1 411 ? -19.723 -20.110 -14.495 1.00 96.44 411 ASP A O 1
ATOM 3254 N N . THR A 1 412 ? -17.496 -20.218 -14.601 1.00 96.69 412 THR A N 1
ATOM 3255 C CA . THR A 1 412 ? -17.302 -18.854 -14.099 1.00 96.69 412 THR A CA 1
ATOM 3256 C C . THR A 1 412 ? -17.806 -17.834 -15.136 1.00 96.69 412 THR A C 1
ATOM 3258 O O . THR A 1 412 ? -17.416 -17.926 -16.311 1.00 96.69 412 THR A O 1
ATOM 3261 N N . PRO A 1 413 ? -18.623 -16.834 -14.731 1.00 94.44 413 PRO A N 1
ATOM 3262 C CA . PRO A 1 413 ? -19.177 -15.839 -15.645 1.00 94.44 413 PRO A CA 1
ATOM 3263 C C . PRO A 1 413 ? -18.106 -15.150 -16.492 1.00 94.44 413 PRO A C 1
ATOM 3265 O O . PRO A 1 413 ? -17.052 -14.754 -15.991 1.00 94.44 413 PRO A O 1
ATOM 3268 N N . SER A 1 414 ? -18.391 -14.975 -17.786 1.00 92.94 414 SER A N 1
ATOM 3269 C CA . SER A 1 414 ? -17.419 -14.478 -18.772 1.00 92.94 414 SER A CA 1
ATOM 3270 C C . SER A 1 414 ? -16.697 -13.183 -18.363 1.00 92.94 414 SER A C 1
ATOM 3272 O O . SER A 1 414 ? -15.477 -13.137 -18.531 1.00 92.94 414 SER A O 1
ATOM 3274 N N . PRO A 1 415 ? -17.367 -12.159 -17.785 1.00 90.88 415 PRO A N 1
ATOM 3275 C CA . PRO A 1 415 ? -16.697 -10.913 -17.401 1.00 90.88 415 PRO A CA 1
ATOM 3276 C C . PRO A 1 415 ? -15.609 -11.084 -16.332 1.00 90.88 415 PRO A C 1
ATOM 3278 O O . PRO A 1 415 ? -14.659 -10.299 -16.316 1.00 90.88 415 PRO A O 1
ATOM 3281 N N . ILE A 1 416 ? -15.732 -12.105 -15.472 1.00 93.38 416 ILE A N 1
ATOM 3282 C CA . ILE A 1 416 ? -14.826 -12.358 -14.340 1.00 93.38 416 ILE A CA 1
ATOM 3283 C C . ILE A 1 416 ? -13.976 -13.625 -14.481 1.00 93.38 416 ILE A C 1
ATOM 3285 O O . ILE A 1 416 ? -13.051 -13.852 -13.699 1.00 93.38 416 ILE A O 1
ATOM 3289 N N . ARG A 1 417 ? -14.232 -14.437 -15.511 1.00 94.50 417 ARG A N 1
ATOM 3290 C CA . ARG A 1 417 ? -13.459 -15.642 -15.832 1.00 94.50 417 ARG A CA 1
ATOM 3291 C C . ARG A 1 417 ? -11.940 -15.411 -15.893 1.00 94.50 417 ARG A C 1
ATOM 3293 O O . ARG A 1 417 ? -11.228 -16.233 -15.313 1.00 94.50 417 ARG A O 1
ATOM 3300 N N . PRO A 1 418 ? -11.409 -14.327 -16.503 1.00 93.69 418 PRO A N 1
ATOM 3301 C CA . PRO A 1 418 ? -9.963 -14.087 -16.513 1.00 93.69 418 PRO A CA 1
ATOM 3302 C C . PRO A 1 418 ? -9.362 -13.981 -15.105 1.00 93.69 418 PRO A C 1
ATOM 3304 O O . PRO A 1 418 ? -8.240 -14.430 -14.873 1.00 93.69 418 PRO A O 1
ATOM 3307 N N . PHE A 1 419 ? -10.110 -13.420 -14.149 1.00 93.69 419 PHE A N 1
ATOM 3308 C CA . PHE A 1 419 ? -9.662 -13.260 -12.765 1.00 93.69 419 PHE A CA 1
ATOM 3309 C C . PHE A 1 419 ? -9.624 -14.604 -12.033 1.00 93.69 419 PHE A C 1
ATOM 3311 O O . PHE A 1 419 ? -8.663 -14.880 -11.316 1.00 93.69 419 PHE A O 1
ATOM 3318 N N . ALA A 1 420 ? -10.606 -15.479 -12.278 1.00 95.62 420 ALA A N 1
ATOM 3319 C CA . ALA A 1 420 ? -10.600 -16.846 -11.757 1.00 95.62 420 ALA A CA 1
ATOM 3320 C C . ALA A 1 420 ? -9.458 -17.685 -12.351 1.00 95.62 420 ALA A C 1
ATOM 3322 O O . ALA A 1 420 ? -8.764 -18.387 -11.616 1.00 95.62 420 ALA A O 1
ATOM 3323 N N . GLN A 1 421 ? -9.211 -17.569 -13.662 1.00 94.81 421 GLN A N 1
ATOM 3324 C CA . GLN A 1 421 ? -8.085 -18.222 -14.342 1.00 94.81 421 GLN A CA 1
ATOM 3325 C C . GLN A 1 421 ? -6.739 -17.755 -13.770 1.00 94.81 421 GLN A C 1
ATOM 3327 O O . GLN A 1 421 ? -5.884 -18.580 -13.445 1.00 94.81 421 GLN A O 1
ATOM 3332 N N . TYR A 1 422 ? -6.568 -16.444 -13.571 1.00 92.25 422 TYR A N 1
ATOM 3333 C CA . TYR A 1 422 ? -5.401 -15.893 -12.881 1.00 92.25 422 TYR A CA 1
ATOM 3334 C C . TYR A 1 422 ? -5.269 -16.446 -11.452 1.00 92.25 422 TYR A C 1
ATOM 3336 O O . TYR A 1 422 ? -4.189 -16.892 -11.056 1.00 92.25 422 TYR A O 1
ATOM 3344 N N . GLY A 1 423 ? -6.368 -16.443 -10.690 1.00 92.38 423 GLY A N 1
ATOM 3345 C CA . GLY A 1 423 ? -6.431 -16.962 -9.326 1.00 92.38 423 GLY A CA 1
ATOM 3346 C C . GLY A 1 423 ? -5.994 -18.421 -9.238 1.00 92.38 423 GLY A C 1
ATOM 3347 O O . GLY A 1 423 ? -5.200 -18.745 -8.362 1.00 92.38 423 GLY A O 1
ATOM 3348 N N . PHE A 1 424 ? -6.437 -19.257 -10.181 1.00 94.31 424 PHE A N 1
ATOM 3349 C CA . PHE A 1 424 ? -6.026 -20.653 -10.332 1.00 94.31 424 PHE A CA 1
ATOM 3350 C C . PHE A 1 424 ? -4.521 -20.792 -10.601 1.00 94.31 424 PHE A C 1
ATOM 3352 O O . PHE A 1 424 ? -3.821 -21.465 -9.845 1.00 94.31 424 PHE A O 1
ATOM 3359 N N . ILE A 1 425 ? -4.002 -20.122 -11.639 1.00 91.31 425 ILE A N 1
ATOM 3360 C CA . ILE A 1 425 ? -2.591 -20.246 -12.046 1.00 91.31 425 ILE A CA 1
ATOM 3361 C C . ILE A 1 425 ? -1.651 -19.808 -10.925 1.00 91.31 425 ILE A C 1
ATOM 3363 O O . ILE A 1 425 ? -0.639 -20.461 -10.685 1.00 91.31 425 ILE A O 1
ATOM 3367 N N . LYS A 1 426 ? -1.991 -18.727 -10.213 1.00 89.81 426 LYS A N 1
ATOM 3368 C CA . LYS A 1 426 ? -1.176 -18.190 -9.115 1.00 89.81 426 LYS A CA 1
ATOM 3369 C C . LYS A 1 426 ? -0.915 -19.221 -8.007 1.00 89.81 426 LYS A C 1
ATOM 3371 O O . LYS A 1 426 ? 0.081 -19.098 -7.300 1.00 89.81 426 LYS A O 1
ATOM 3376 N N . GLN A 1 427 ? -1.795 -20.208 -7.831 1.00 90.50 427 GLN A N 1
ATOM 3377 C CA . GLN A 1 427 ? -1.629 -21.238 -6.804 1.00 90.50 427 GLN A CA 1
ATOM 3378 C C . GLN A 1 427 ? -0.673 -22.365 -7.213 1.00 90.50 427 GLN A C 1
ATOM 3380 O O . GLN A 1 427 ? -0.216 -23.114 -6.347 1.00 90.50 427 GLN A O 1
ATOM 3385 N N . ILE A 1 428 ? -0.381 -22.521 -8.507 1.00 87.56 428 ILE A N 1
ATOM 3386 C CA . ILE A 1 428 ? 0.480 -23.596 -9.001 1.00 87.56 428 ILE A CA 1
ATOM 3387 C C . ILE A 1 428 ? 1.947 -23.143 -8.906 1.00 87.56 428 ILE A C 1
ATOM 3389 O O . ILE A 1 428 ? 2.297 -22.125 -9.510 1.00 87.56 428 ILE A O 1
ATOM 3393 N N . PRO A 1 429 ? 2.820 -23.876 -8.183 1.00 86.50 429 PRO A N 1
ATOM 3394 C CA . PRO A 1 429 ? 4.246 -23.558 -8.110 1.00 86.50 429 PRO A CA 1
ATOM 3395 C C . PRO A 1 429 ? 4.881 -23.506 -9.500 1.00 86.50 429 PRO A C 1
ATOM 3397 O O . PRO A 1 429 ? 4.579 -24.350 -10.346 1.00 86.50 429 PRO A O 1
ATOM 3400 N N . ILE A 1 430 ? 5.780 -22.546 -9.739 1.00 82.12 430 ILE A N 1
ATOM 3401 C CA . ILE A 1 430 ? 6.425 -22.359 -11.050 1.00 82.12 430 ILE A CA 1
ATOM 3402 C C . ILE A 1 430 ? 7.203 -23.629 -11.446 1.00 82.12 430 ILE A C 1
ATOM 3404 O O . ILE A 1 430 ? 7.185 -24.038 -12.608 1.00 82.12 430 ILE A O 1
ATOM 3408 N N . GLU A 1 431 ? 7.759 -24.323 -10.460 1.00 82.69 431 GLU A N 1
ATOM 3409 C CA . GLU A 1 431 ? 8.622 -25.493 -10.587 1.00 82.69 431 GLU A CA 1
ATOM 3410 C C . GLU A 1 431 ? 7.877 -26.794 -10.942 1.00 82.69 431 GLU A C 1
ATOM 3412 O O . GLU A 1 431 ? 8.518 -27.802 -11.238 1.00 82.69 431 GLU A O 1
ATOM 3417 N N . ASP A 1 432 ? 6.538 -26.815 -10.931 1.00 82.56 432 ASP A N 1
ATOM 3418 C CA . ASP A 1 432 ? 5.754 -28.027 -11.213 1.00 82.56 432 ASP A CA 1
ATOM 3419 C C . ASP A 1 432 ? 5.729 -28.380 -12.713 1.00 82.56 432 ASP A C 1
ATOM 3421 O O . ASP A 1 432 ? 4.777 -28.098 -13.439 1.00 82.56 432 ASP A O 1
ATOM 3425 N N . ILE A 1 433 ? 6.782 -29.025 -13.210 1.00 72.69 433 ILE A N 1
ATOM 3426 C CA . ILE A 1 433 ? 6.949 -29.350 -14.639 1.00 72.69 433 ILE A CA 1
ATOM 3427 C C . ILE A 1 433 ? 5.749 -30.128 -15.212 1.00 72.69 433 ILE A C 1
ATOM 3429 O O . ILE A 1 433 ? 5.383 -29.924 -16.371 1.00 72.69 433 ILE A O 1
ATOM 3433 N N . SER A 1 434 ? 5.096 -30.971 -14.402 1.00 76.81 434 SER A N 1
ATOM 3434 C CA . SER A 1 434 ? 3.967 -31.808 -14.836 1.00 76.81 434 SER A CA 1
ATOM 3435 C C . SER A 1 434 ? 2.763 -30.997 -15.332 1.00 76.81 434 SER A C 1
ATOM 3437 O O . SER A 1 434 ? 1.977 -31.473 -16.150 1.00 76.81 434 SER A O 1
ATOM 3439 N N . SER A 1 435 ? 2.666 -29.740 -14.899 1.00 78.88 435 SER A N 1
ATOM 3440 C CA . SER A 1 435 ? 1.557 -28.837 -15.187 1.00 78.88 435 SER A CA 1
ATOM 3441 C C . SER A 1 435 ? 1.889 -27.751 -16.203 1.00 78.88 435 SER A C 1
ATOM 3443 O O . SER A 1 435 ? 1.043 -26.902 -16.486 1.00 78.88 435 SER A O 1
ATOM 3445 N N . TYR A 1 436 ? 3.104 -27.754 -16.764 1.00 82.62 436 TYR A N 1
ATOM 3446 C CA . TYR A 1 436 ? 3.593 -26.680 -17.631 1.00 82.62 436 TYR A CA 1
ATOM 3447 C C . TYR A 1 436 ? 2.659 -26.412 -18.822 1.00 82.62 436 TYR A C 1
ATOM 3449 O O . TYR A 1 436 ? 2.250 -25.275 -19.036 1.00 82.62 436 TYR A O 1
ATOM 3457 N N . SER A 1 437 ? 2.243 -27.451 -19.558 1.00 84.88 437 SER A N 1
ATOM 3458 C CA . SER A 1 437 ? 1.373 -27.291 -20.735 1.00 84.88 437 SER A CA 1
ATOM 3459 C C . SER A 1 437 ? 0.009 -26.686 -20.387 1.00 84.88 437 SER A C 1
ATOM 3461 O O . SER A 1 437 ? -0.424 -25.738 -21.039 1.00 84.88 437 SER A O 1
ATOM 3463 N N . SER A 1 438 ? -0.633 -27.181 -19.324 1.00 82.94 438 SER A N 1
ATOM 3464 C CA . SER A 1 438 ? -1.925 -26.666 -18.853 1.00 82.94 438 SER A CA 1
ATOM 3465 C C . SER A 1 438 ? -1.801 -25.233 -18.335 1.00 82.94 438 SER A C 1
ATOM 3467 O O . SER A 1 438 ? -2.676 -24.412 -18.583 1.00 82.94 438 SER A O 1
ATOM 3469 N N . ARG A 1 439 ? -0.696 -24.888 -17.665 1.00 83.69 439 ARG A N 1
ATOM 3470 C CA . ARG A 1 439 ? -0.435 -23.514 -17.215 1.00 83.69 439 ARG A CA 1
ATOM 3471 C C . ARG A 1 439 ? -0.276 -22.546 -18.377 1.00 83.69 439 ARG A C 1
ATOM 3473 O O . ARG A 1 439 ? -0.887 -21.484 -18.353 1.00 83.69 439 ARG A O 1
ATOM 3480 N N . VAL A 1 440 ? 0.510 -22.912 -19.387 1.00 88.75 440 VAL A N 1
ATOM 3481 C CA . VAL A 1 440 ? 0.725 -22.090 -20.589 1.00 88.75 440 VAL A CA 1
ATOM 3482 C C . VAL A 1 440 ? -0.596 -21.847 -21.324 1.00 88.75 440 VAL A C 1
ATOM 3484 O O . VAL A 1 440 ? -0.878 -20.715 -21.713 1.00 88.75 440 VAL A O 1
ATOM 3487 N N . GLU A 1 441 ? -1.420 -22.886 -21.485 1.00 89.81 441 GLU A N 1
ATOM 3488 C CA . GLU A 1 441 ? -2.751 -22.784 -22.097 1.00 89.81 441 GLU A CA 1
ATOM 3489 C C . GLU A 1 441 ? -3.640 -21.791 -21.334 1.00 89.81 441 GLU A C 1
ATOM 3491 O O . GLU A 1 441 ? -4.113 -20.812 -21.910 1.00 89.81 441 GLU A O 1
ATOM 3496 N N . ILE A 1 442 ? -3.787 -21.970 -20.018 1.00 88.75 442 ILE A N 1
ATOM 3497 C CA . ILE A 1 442 ? -4.647 -21.106 -19.198 1.00 88.75 442 ILE A CA 1
ATOM 3498 C C . ILE A 1 442 ? -4.089 -19.681 -19.125 1.0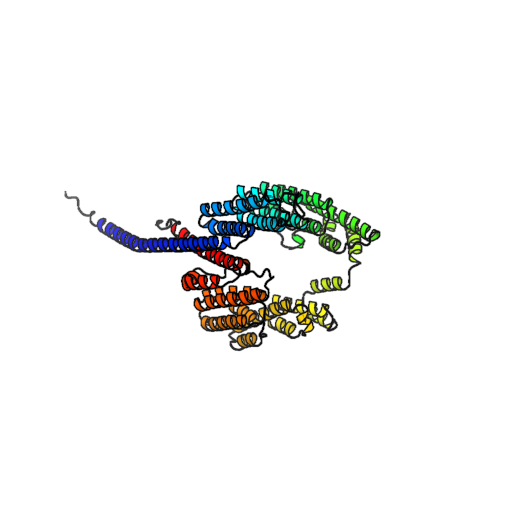0 88.75 442 ILE A C 1
ATOM 3500 O O . ILE A 1 442 ? -4.867 -18.734 -19.072 1.00 88.75 442 ILE A O 1
ATOM 3504 N N . LEU A 1 443 ? -2.764 -19.493 -19.134 1.00 89.69 443 LEU A N 1
ATOM 3505 C CA . LEU A 1 443 ? -2.143 -18.163 -19.136 1.00 89.69 443 LEU A CA 1
ATOM 3506 C C . LEU A 1 443 ? -2.501 -17.392 -20.408 1.00 89.69 443 LEU A C 1
ATOM 3508 O O . LEU A 1 443 ? -2.856 -16.213 -20.337 1.00 89.69 443 LEU A O 1
ATOM 3512 N N . ARG A 1 444 ? -2.449 -18.066 -21.561 1.00 92.12 444 ARG A N 1
ATOM 3513 C CA . ARG A 1 444 ? -2.850 -17.491 -22.851 1.00 92.12 444 ARG A CA 1
ATOM 3514 C C . ARG A 1 444 ? -4.342 -17.202 -22.898 1.00 92.12 444 ARG A C 1
ATOM 3516 O O . ARG A 1 444 ? -4.732 -16.121 -23.335 1.00 92.12 444 ARG A O 1
ATOM 3523 N N . ASP A 1 445 ? -5.164 -18.114 -22.389 1.00 90.56 445 ASP A N 1
ATOM 3524 C CA . ASP A 1 445 ? -6.608 -17.905 -22.298 1.00 90.56 445 ASP A CA 1
ATOM 3525 C C . ASP A 1 445 ? -6.956 -16.740 -21.370 1.00 90.56 445 ASP A C 1
ATOM 3527 O O . ASP A 1 445 ? -7.775 -15.899 -21.731 1.00 90.56 445 ASP A O 1
ATOM 3531 N N . ALA A 1 446 ? -6.310 -16.641 -20.206 1.00 91.75 446 ALA A N 1
ATOM 3532 C CA . ALA A 1 446 ? -6.505 -15.544 -19.265 1.00 91.75 446 ALA A CA 1
ATOM 3533 C C . ALA A 1 446 ? -6.116 -14.203 -19.895 1.00 91.75 446 ALA A C 1
ATOM 3535 O O . ALA A 1 446 ? -6.887 -13.249 -19.815 1.00 91.75 446 ALA A O 1
ATOM 3536 N N . SER A 1 447 ? -4.962 -14.140 -20.569 1.00 91.06 447 SER A N 1
ATOM 3537 C CA . SER A 1 447 ? -4.520 -12.961 -21.322 1.00 91.06 447 SER A CA 1
ATOM 3538 C C . SER A 1 447 ? -5.560 -12.551 -22.372 1.00 91.06 447 SER A C 1
ATOM 3540 O O . SER A 1 447 ? -6.079 -11.434 -22.318 1.00 91.06 447 SER A O 1
ATOM 3542 N N . LYS A 1 448 ? -5.956 -13.476 -23.253 1.00 91.25 448 LYS A N 1
ATOM 3543 C CA . LYS A 1 448 ? -6.931 -13.227 -24.322 1.00 91.25 448 LYS A CA 1
ATOM 3544 C C . LYS A 1 448 ? -8.302 -12.814 -23.784 1.00 91.25 448 LYS A C 1
ATOM 3546 O O . LYS A 1 448 ? -8.914 -11.874 -24.290 1.00 91.25 448 LYS A O 1
ATOM 3551 N N . ASN A 1 449 ? -8.804 -13.502 -22.762 1.00 89.88 449 ASN A N 1
ATOM 3552 C CA . ASN A 1 449 ? -10.109 -13.205 -22.178 1.00 89.88 449 ASN A CA 1
ATOM 3553 C C . ASN A 1 449 ? -10.096 -11.868 -21.426 1.00 89.88 449 ASN A C 1
ATOM 3555 O O . ASN A 1 449 ? -11.109 -11.176 -21.414 1.00 89.88 449 ASN A O 1
ATOM 3559 N N . LEU A 1 450 ? -8.965 -11.472 -20.831 1.00 89.94 450 LEU A N 1
ATOM 3560 C CA . LEU A 1 450 ? -8.839 -10.174 -20.169 1.00 89.94 450 LEU A CA 1
ATOM 3561 C C . LEU A 1 450 ? -8.859 -9.022 -21.185 1.00 89.94 450 LEU A C 1
ATOM 3563 O O . LEU A 1 450 ? -9.502 -8.005 -20.934 1.00 89.94 450 LEU A O 1
ATOM 3567 N N . VAL A 1 451 ? -8.244 -9.194 -22.360 1.00 87.81 451 VAL A N 1
ATOM 3568 C CA . VAL A 1 451 ? -8.361 -8.231 -23.474 1.00 87.81 451 VAL A CA 1
ATOM 3569 C C . VAL A 1 451 ? -9.820 -8.037 -23.883 1.00 87.81 451 VAL A C 1
ATOM 3571 O O . VAL A 1 451 ? -10.280 -6.901 -23.976 1.00 87.81 451 VAL A O 1
ATOM 3574 N N . ASN A 1 452 ? -10.560 -9.137 -24.026 1.00 86.31 452 ASN A N 1
ATOM 3575 C CA . ASN A 1 452 ? -11.962 -9.126 -24.451 1.00 86.31 452 ASN A CA 1
ATOM 3576 C C . ASN A 1 452 ? -12.963 -8.790 -23.331 1.00 86.31 452 ASN A C 1
ATOM 3578 O O . ASN A 1 452 ? -14.158 -8.694 -23.595 1.00 86.31 452 ASN A O 1
ATOM 3582 N N . SER A 1 453 ? -12.513 -8.651 -22.082 1.00 86.31 453 SER A N 1
ATOM 3583 C CA . SER A 1 453 ? -13.399 -8.343 -20.960 1.00 86.31 453 SER A CA 1
ATOM 3584 C C . SER A 1 453 ? -13.911 -6.903 -21.053 1.00 86.31 453 SER A C 1
ATOM 3586 O O . SER A 1 453 ? -13.125 -5.963 -21.198 1.00 86.31 453 SER A O 1
ATOM 3588 N N . GLU A 1 454 ? -15.223 -6.727 -20.892 1.00 88.00 454 GLU A N 1
ATOM 3589 C CA . GLU A 1 454 ? -15.918 -5.428 -20.893 1.00 88.00 454 GLU A CA 1
ATOM 3590 C C . GLU A 1 454 ? -15.611 -4.571 -19.650 1.00 88.00 454 GLU A C 1
ATOM 3592 O O . GLU A 1 454 ? -16.065 -3.434 -19.535 1.00 88.00 454 GLU A O 1
ATOM 3597 N N . LYS A 1 455 ? -14.825 -5.095 -18.700 1.00 88.44 455 LYS A N 1
ATOM 3598 C CA . LYS A 1 455 ? -14.392 -4.350 -17.514 1.00 88.44 455 LYS A CA 1
ATOM 3599 C C . LYS A 1 455 ? -13.503 -3.167 -17.897 1.00 88.44 455 LYS A C 1
ATOM 3601 O O . LYS A 1 455 ? -12.739 -3.237 -18.861 1.00 88.44 455 LYS A O 1
ATOM 3606 N N . SER A 1 456 ? -13.565 -2.096 -17.104 1.00 87.44 456 SER A N 1
ATOM 3607 C CA . SER A 1 456 ? -12.730 -0.906 -17.303 1.00 87.44 456 SER A CA 1
ATOM 3608 C C . SER A 1 456 ? -11.236 -1.231 -17.217 1.00 87.44 456 SER A C 1
ATOM 3610 O O . SER A 1 456 ? -10.826 -2.190 -16.552 1.00 87.44 456 SER A O 1
ATOM 3612 N N . TYR A 1 457 ? -10.392 -0.398 -17.833 1.00 88.81 457 TYR A N 1
ATOM 3613 C CA . TYR A 1 457 ? -8.936 -0.505 -17.725 1.00 88.81 457 TYR A CA 1
ATOM 3614 C C . TYR A 1 457 ? -8.490 -0.547 -16.264 1.00 88.81 457 TYR A C 1
ATOM 3616 O O . TYR A 1 457 ? -7.667 -1.384 -15.896 1.00 88.81 457 TYR A O 1
ATOM 3624 N N . SER A 1 458 ? -9.056 0.319 -15.414 1.00 86.38 458 SER A N 1
ATOM 3625 C CA . SER A 1 458 ? -8.694 0.393 -13.994 1.00 86.38 458 SER A CA 1
ATOM 3626 C C . SER A 1 458 ? -8.821 -0.963 -13.296 1.00 86.38 458 SER A C 1
ATOM 3628 O O . SER A 1 458 ? -7.899 -1.356 -12.582 1.00 86.38 458 SER A O 1
ATOM 3630 N N . ARG A 1 459 ? -9.888 -1.721 -13.581 1.00 84.88 459 ARG A N 1
ATOM 3631 C CA . ARG A 1 459 ? -10.119 -3.055 -13.008 1.00 84.88 459 ARG A CA 1
ATOM 3632 C C . ARG A 1 459 ? -9.192 -4.120 -13.589 1.00 84.88 459 ARG A C 1
ATOM 3634 O O . ARG A 1 459 ? -8.741 -5.002 -12.867 1.00 84.88 459 ARG A O 1
ATOM 3641 N N . LYS A 1 460 ? -8.867 -4.033 -14.881 1.00 90.19 460 LYS A N 1
ATOM 3642 C CA . LYS A 1 460 ? -8.039 -5.033 -15.578 1.00 90.19 460 LYS A CA 1
ATOM 3643 C C . LYS A 1 460 ? -6.536 -4.837 -15.375 1.00 90.19 460 LYS A C 1
ATOM 3645 O O . LYS A 1 460 ? -5.791 -5.815 -15.358 1.00 90.19 460 LYS A O 1
ATOM 3650 N N . SER A 1 461 ? -6.092 -3.593 -15.191 1.00 89.62 461 SER A N 1
ATOM 3651 C CA . SER A 1 461 ? -4.675 -3.203 -15.211 1.00 89.62 461 SER A CA 1
ATOM 3652 C C . SER A 1 461 ? -3.805 -4.018 -14.251 1.00 89.62 461 SER A C 1
ATOM 3654 O O . SER A 1 461 ? -2.793 -4.576 -14.672 1.00 89.62 461 SER A O 1
ATOM 3656 N N . GLY A 1 462 ? -4.229 -4.187 -12.996 1.00 88.75 462 GLY A N 1
ATOM 3657 C CA . GLY A 1 462 ? -3.482 -4.984 -12.019 1.00 88.75 462 GLY A CA 1
ATOM 3658 C C . GLY A 1 462 ? -3.334 -6.454 -12.399 1.00 88.75 462 GLY A C 1
ATOM 3659 O O . GLY A 1 462 ? -2.285 -7.045 -12.151 1.00 88.75 462 GLY A O 1
ATOM 3660 N N . TYR A 1 463 ? -4.337 -7.043 -13.048 1.00 89.88 463 TYR A N 1
ATOM 3661 C CA . TYR A 1 463 ? -4.264 -8.426 -13.513 1.00 89.88 463 TYR A CA 1
ATOM 3662 C C . TYR A 1 463 ? -3.356 -8.568 -14.734 1.00 89.88 463 TYR A C 1
ATOM 3664 O O . TYR A 1 463 ? -2.548 -9.493 -14.768 1.00 89.88 463 TYR A O 1
ATOM 3672 N N . TRP A 1 464 ? -3.411 -7.636 -15.690 1.00 92.75 464 TRP A N 1
ATOM 3673 C CA . TRP A 1 464 ? -2.511 -7.650 -16.845 1.00 92.75 464 TRP A CA 1
ATOM 3674 C C . TRP A 1 464 ? -1.039 -7.579 -16.436 1.00 92.75 464 TRP A C 1
ATOM 3676 O O . TRP A 1 464 ? -0.238 -8.398 -16.880 1.00 92.75 464 TRP A O 1
ATOM 3686 N N . PHE A 1 465 ? -0.681 -6.654 -15.544 1.00 93.50 465 PHE A N 1
ATOM 3687 C CA . PHE A 1 465 ? 0.698 -6.522 -15.068 1.00 93.50 465 PHE A CA 1
ATOM 3688 C C . PHE A 1 465 ? 1.178 -7.776 -14.318 1.00 93.50 465 PHE A C 1
ATOM 3690 O O . PHE A 1 465 ? 2.289 -8.260 -14.539 1.00 93.50 465 PHE A O 1
ATOM 3697 N N . ARG A 1 466 ? 0.302 -8.410 -13.530 1.00 91.88 466 ARG A N 1
ATOM 3698 C CA . ARG A 1 466 ? 0.599 -9.707 -12.902 1.00 91.88 466 ARG A CA 1
ATOM 3699 C C . ARG A 1 466 ? 0.740 -10.847 -13.921 1.00 91.88 466 ARG A C 1
ATOM 3701 O O . ARG A 1 466 ? 1.540 -11.752 -13.688 1.00 91.88 466 ARG A O 1
ATOM 3708 N N . LEU A 1 467 ? 0.002 -10.818 -15.034 1.00 92.56 467 LEU A N 1
ATOM 3709 C CA . LEU A 1 467 ? 0.143 -11.794 -16.121 1.00 92.56 467 LEU A CA 1
ATOM 3710 C C . LEU A 1 467 ? 1.484 -11.654 -16.847 1.00 92.56 467 LEU A C 1
ATOM 3712 O O . LEU A 1 467 ? 2.091 -12.681 -17.130 1.00 92.56 467 LEU A O 1
ATOM 3716 N N . ILE A 1 468 ? 1.990 -10.433 -17.074 1.00 94.88 468 ILE A N 1
ATOM 3717 C CA . ILE A 1 468 ? 3.336 -10.212 -17.647 1.00 94.88 468 ILE A CA 1
ATOM 3718 C C . ILE A 1 468 ? 4.386 -10.981 -16.837 1.00 94.88 468 ILE A C 1
ATOM 3720 O O . ILE A 1 468 ? 5.172 -11.739 -17.407 1.00 94.88 468 ILE A O 1
ATOM 3724 N N . LYS A 1 469 ? 4.346 -10.854 -15.505 1.00 93.06 469 LYS A N 1
ATOM 3725 C CA . LYS A 1 469 ? 5.257 -11.568 -14.602 1.00 93.06 469 LYS A CA 1
ATOM 3726 C C . LYS A 1 469 ? 5.141 -13.084 -14.736 1.00 93.06 469 LYS A C 1
ATOM 3728 O O . LYS A 1 469 ? 6.154 -13.774 -14.815 1.00 93.06 469 LYS A O 1
ATOM 3733 N N . LEU A 1 470 ? 3.915 -13.611 -14.735 1.00 91.19 470 LEU A N 1
ATOM 3734 C CA . LEU A 1 470 ? 3.680 -15.054 -14.821 1.00 91.19 470 LEU A CA 1
ATOM 3735 C C . LEU A 1 470 ? 4.113 -15.625 -16.175 1.00 91.19 470 LEU A C 1
ATOM 3737 O O . LEU A 1 470 ? 4.711 -16.697 -16.208 1.00 91.19 470 LEU A O 1
ATOM 3741 N N . LEU A 1 471 ? 3.854 -14.912 -17.271 1.00 93.44 471 LEU A N 1
ATOM 3742 C CA . LEU A 1 471 ? 4.301 -15.288 -18.612 1.00 93.44 471 LEU A CA 1
ATOM 3743 C C . LEU A 1 471 ? 5.832 -15.290 -18.692 1.00 93.44 471 LEU A C 1
ATOM 3745 O O . LEU A 1 471 ? 6.420 -16.274 -19.138 1.00 93.44 471 LEU A O 1
ATOM 3749 N N . ALA A 1 472 ? 6.486 -14.245 -18.178 1.00 93.25 472 ALA A N 1
ATOM 3750 C CA . ALA A 1 472 ? 7.944 -14.170 -18.109 1.00 93.25 472 ALA A CA 1
ATOM 3751 C C . ALA A 1 472 ? 8.554 -15.306 -17.271 1.00 93.25 472 ALA A C 1
ATOM 3753 O O . ALA A 1 472 ? 9.562 -15.880 -17.670 1.00 93.25 472 ALA A O 1
ATOM 3754 N N . ALA A 1 473 ? 7.920 -15.682 -16.156 1.00 90.81 473 ALA A N 1
ATOM 3755 C CA . ALA A 1 473 ? 8.360 -16.800 -15.319 1.00 90.81 473 ALA A CA 1
ATOM 3756 C C . ALA A 1 473 ? 8.288 -18.172 -16.020 1.00 90.81 473 ALA A C 1
ATOM 3758 O O . ALA A 1 473 ? 8.931 -19.114 -15.569 1.00 90.81 473 ALA A O 1
ATOM 3759 N N . HIS A 1 474 ? 7.527 -18.287 -17.114 1.00 89.75 474 HIS A N 1
ATOM 3760 C CA . HIS A 1 474 ? 7.447 -19.486 -17.959 1.00 89.75 474 HIS A CA 1
ATOM 3761 C C . HIS A 1 474 ? 8.205 -19.322 -19.287 1.00 89.75 474 HIS A C 1
ATOM 3763 O O . HIS A 1 474 ? 7.963 -20.085 -20.223 1.00 89.75 474 HIS A O 1
ATOM 3769 N N . GLU A 1 475 ? 9.088 -18.320 -19.377 1.00 92.44 475 GLU A N 1
ATOM 3770 C CA . GLU A 1 475 ? 9.882 -17.975 -20.566 1.00 92.44 475 GLU A CA 1
ATOM 3771 C C . GLU A 1 475 ? 9.040 -17.583 -21.796 1.00 92.44 475 GLU A C 1
ATOM 3773 O O . GLU A 1 475 ? 9.529 -17.525 -22.925 1.00 92.44 475 GLU A O 1
ATOM 3778 N N . LEU A 1 476 ? 7.766 -17.234 -21.590 1.00 93.75 476 LEU A N 1
ATOM 3779 C CA . LEU A 1 476 ? 6.852 -16.759 -22.630 1.00 93.75 476 LEU A CA 1
ATOM 3780 C C . LEU A 1 476 ? 7.041 -15.254 -22.863 1.00 93.75 476 LEU A C 1
ATOM 3782 O O . LEU A 1 476 ? 6.101 -14.465 -22.766 1.00 93.75 476 LEU A O 1
ATOM 3786 N N . TYR A 1 477 ? 8.277 -14.831 -23.140 1.00 95.50 477 TYR A N 1
ATOM 3787 C CA . TYR A 1 477 ? 8.630 -13.410 -23.215 1.00 95.50 477 TYR A CA 1
ATOM 3788 C C . TYR A 1 477 ? 7.883 -12.665 -24.330 1.00 95.50 477 TYR A C 1
ATOM 3790 O O . TYR A 1 477 ? 7.498 -11.514 -24.141 1.00 95.50 477 TYR A O 1
ATOM 3798 N N . GLY A 1 478 ? 7.629 -13.329 -25.465 1.00 96.00 478 GLY A N 1
ATOM 3799 C CA . GLY A 1 478 ? 6.825 -12.769 -26.556 1.00 96.00 478 GLY A CA 1
ATOM 3800 C C . GLY A 1 478 ? 5.388 -12.474 -26.120 1.00 96.00 478 GLY A C 1
ATOM 3801 O O . GLY A 1 478 ? 4.938 -11.339 -26.265 1.00 96.00 478 GLY A O 1
ATOM 3802 N N . ASP A 1 479 ? 4.728 -13.458 -25.500 1.00 95.38 479 ASP A N 1
ATOM 3803 C CA . ASP A 1 479 ? 3.362 -13.330 -24.974 1.00 95.38 479 ASP A CA 1
ATOM 3804 C C . ASP A 1 479 ? 3.299 -12.240 -23.882 1.00 95.38 479 ASP A C 1
ATOM 3806 O O . ASP A 1 479 ? 2.355 -11.454 -23.829 1.00 95.38 479 ASP A O 1
ATOM 3810 N N . ALA A 1 480 ? 4.332 -12.132 -23.035 1.00 95.81 480 ALA A N 1
ATOM 3811 C CA . ALA A 1 480 ? 4.434 -11.082 -22.019 1.00 95.81 480 ALA A CA 1
ATOM 3812 C C . ALA A 1 480 ? 4.529 -9.671 -22.636 1.00 95.81 480 ALA A C 1
ATOM 3814 O O . ALA A 1 480 ? 3.868 -8.742 -22.166 1.00 95.81 480 ALA A O 1
ATOM 3815 N N . SER A 1 481 ? 5.318 -9.497 -23.704 1.00 96.12 481 SER A N 1
ATOM 3816 C CA . SER A 1 481 ? 5.370 -8.235 -24.453 1.00 96.12 481 SER A CA 1
ATOM 3817 C C . SER A 1 481 ? 4.049 -7.924 -25.158 1.00 96.12 481 SER A C 1
ATOM 3819 O O . SER A 1 481 ? 3.650 -6.763 -25.194 1.00 96.12 481 SER A O 1
ATOM 3821 N N . ASP A 1 482 ? 3.349 -8.929 -25.686 1.00 96.19 482 ASP A N 1
ATOM 3822 C CA . ASP A 1 482 ? 2.028 -8.732 -26.292 1.00 96.19 482 ASP A CA 1
ATOM 3823 C C . ASP A 1 482 ? 0.988 -8.273 -25.268 1.00 96.19 482 ASP A C 1
ATOM 3825 O O . ASP A 1 482 ? 0.283 -7.297 -25.521 1.00 96.19 482 ASP A O 1
ATOM 3829 N N . VAL A 1 483 ? 0.995 -8.833 -24.054 1.00 95.44 483 VAL A N 1
ATOM 3830 C CA . VAL A 1 483 ? 0.157 -8.318 -22.960 1.00 95.44 483 VAL A CA 1
ATOM 3831 C C . VAL A 1 483 ? 0.468 -6.851 -22.656 1.00 95.44 483 VAL A C 1
ATOM 3833 O O . VAL A 1 483 ? -0.458 -6.061 -22.489 1.00 95.44 483 VAL A O 1
ATOM 3836 N N . LEU A 1 484 ? 1.740 -6.432 -22.624 1.00 96.38 484 LEU A N 1
ATOM 3837 C CA . LEU A 1 484 ? 2.077 -5.014 -22.418 1.00 96.38 484 LEU A CA 1
ATOM 3838 C C . LEU A 1 484 ? 1.537 -4.119 -23.548 1.00 96.38 484 LEU A C 1
ATOM 3840 O O . LEU A 1 484 ? 1.105 -2.991 -23.297 1.00 96.38 484 LEU A O 1
ATOM 3844 N N . LYS A 1 485 ? 1.533 -4.612 -24.788 1.00 96.94 485 LYS A N 1
ATOM 3845 C CA . LYS A 1 485 ? 0.958 -3.900 -25.935 1.00 96.94 485 LYS A CA 1
ATOM 3846 C C . LYS A 1 485 ? -0.561 -3.767 -25.814 1.00 96.94 485 LYS A C 1
ATOM 3848 O O . LYS A 1 485 ? -1.104 -2.701 -26.120 1.00 96.94 485 LYS A O 1
ATOM 3853 N N . ASP A 1 486 ? -1.232 -4.803 -25.328 1.00 94.75 486 ASP A N 1
ATOM 3854 C CA . ASP A 1 486 ? -2.670 -4.773 -25.067 1.00 94.75 486 ASP A CA 1
ATOM 3855 C C . ASP A 1 486 ? -3.015 -3.781 -23.949 1.00 94.75 486 ASP A C 1
ATOM 3857 O O . ASP A 1 486 ? -3.951 -2.994 -24.100 1.00 94.75 486 ASP A O 1
ATOM 3861 N N . ILE A 1 487 ? -2.205 -3.729 -22.881 1.00 94.50 487 ILE A N 1
ATOM 3862 C CA . ILE A 1 487 ? -2.306 -2.702 -21.831 1.00 94.50 487 ILE A CA 1
ATOM 3863 C C . ILE A 1 487 ? -2.200 -1.306 -22.449 1.00 94.50 487 ILE A C 1
ATOM 3865 O O . ILE A 1 487 ? -3.058 -0.465 -22.193 1.00 94.50 487 ILE A O 1
ATOM 3869 N N . ALA A 1 488 ? -1.168 -1.048 -23.261 1.00 95.38 488 ALA A N 1
ATOM 3870 C CA . ALA A 1 488 ? -0.957 0.261 -23.880 1.00 95.38 488 ALA A CA 1
ATOM 3871 C C . ALA A 1 488 ? -2.138 0.668 -24.777 1.00 95.38 488 ALA A C 1
ATOM 3873 O O . ALA A 1 488 ? -2.596 1.810 -24.725 1.00 95.38 488 ALA A O 1
ATOM 3874 N N . THR A 1 489 ? -2.666 -0.279 -25.556 1.00 95.19 489 THR A N 1
ATOM 3875 C CA . THR A 1 489 ? -3.821 -0.066 -26.438 1.00 95.19 489 THR A CA 1
ATOM 3876 C C . THR A 1 489 ? -5.079 0.251 -25.631 1.00 95.19 489 THR A C 1
ATOM 3878 O O . THR A 1 489 ? -5.718 1.275 -25.864 1.00 95.19 489 THR A O 1
ATOM 3881 N N . ALA A 1 490 ? -5.409 -0.576 -24.635 1.00 92.69 490 ALA A N 1
ATOM 3882 C CA . ALA A 1 490 ? -6.581 -0.371 -23.791 1.00 92.69 490 ALA A CA 1
ATOM 3883 C C . ALA A 1 490 ? -6.495 0.930 -22.980 1.00 92.69 490 ALA A C 1
ATOM 3885 O O . ALA A 1 490 ? -7.480 1.659 -22.879 1.00 92.69 490 ALA A O 1
ATOM 3886 N N . PHE A 1 491 ? -5.311 1.249 -22.448 1.00 93.75 491 PHE A N 1
ATOM 3887 C CA . PHE A 1 491 ? -5.059 2.504 -21.746 1.00 93.75 491 PHE A CA 1
ATOM 3888 C C . PHE A 1 491 ? -5.300 3.712 -22.654 1.00 93.75 491 PHE A C 1
ATOM 3890 O O . PHE A 1 491 ? -5.981 4.653 -22.256 1.00 93.75 491 PHE A O 1
ATOM 3897 N N . ASN A 1 492 ? -4.757 3.695 -23.874 1.00 94.56 492 ASN A N 1
ATOM 3898 C CA . ASN A 1 492 ? -4.920 4.794 -24.822 1.00 94.56 492 ASN A CA 1
ATOM 3899 C C . ASN A 1 492 ? -6.378 4.983 -25.247 1.00 94.56 492 ASN A C 1
ATOM 3901 O O . ASN A 1 492 ? -6.823 6.125 -25.342 1.00 94.56 492 ASN A O 1
ATOM 3905 N N . ASN A 1 493 ? -7.114 3.889 -25.462 1.00 92.38 493 ASN A N 1
ATOM 3906 C CA . ASN A 1 493 ? -8.537 3.949 -25.789 1.00 92.38 493 ASN A CA 1
ATOM 3907 C C . ASN A 1 493 ? -9.329 4.610 -24.651 1.00 92.38 493 ASN A C 1
ATOM 3909 O O . ASN A 1 493 ? -10.044 5.581 -24.886 1.00 92.38 493 ASN A O 1
ATOM 3913 N N . GLU A 1 494 ? -9.131 4.170 -23.403 1.00 91.31 494 GLU A N 1
ATOM 3914 C CA . GLU A 1 494 ? -9.842 4.758 -22.261 1.00 91.31 494 GLU A CA 1
ATOM 3915 C C . GLU A 1 494 ? -9.411 6.211 -21.991 1.00 91.31 494 GLU A C 1
ATOM 3917 O O . GLU A 1 494 ? -10.239 7.054 -21.646 1.00 91.31 494 GLU A O 1
ATOM 3922 N N . ALA A 1 495 ? -8.132 6.544 -22.192 1.00 89.81 495 ALA A N 1
ATOM 3923 C CA . ALA A 1 495 ? -7.638 7.915 -22.077 1.00 89.81 495 ALA A CA 1
ATOM 3924 C C . ALA A 1 495 ? -8.241 8.849 -23.141 1.00 89.81 495 ALA A C 1
ATOM 3926 O O . ALA A 1 495 ? -8.471 10.025 -22.851 1.00 89.81 495 ALA A O 1
ATOM 3927 N N . ALA A 1 496 ? -8.499 8.343 -24.352 1.00 90.44 496 ALA A N 1
ATOM 3928 C CA . ALA A 1 496 ? -9.148 9.094 -25.423 1.00 90.44 496 ALA A CA 1
ATOM 3929 C C . ALA A 1 496 ? -10.641 9.321 -25.140 1.00 90.44 496 ALA A C 1
ATOM 3931 O O . ALA A 1 496 ? -11.138 10.428 -25.339 1.00 90.44 496 ALA A O 1
ATOM 3932 N N . GLU A 1 497 ? -11.341 8.308 -24.623 1.00 89.56 497 GLU A N 1
ATOM 3933 C CA . GLU A 1 497 ? -12.752 8.415 -24.222 1.00 89.56 497 GLU A CA 1
ATOM 3934 C C . GLU A 1 497 ? -12.944 9.341 -23.014 1.00 89.56 497 GLU A C 1
ATOM 3936 O O . GLU A 1 497 ? -13.923 10.082 -22.928 1.00 89.56 497 GLU A O 1
ATOM 3941 N N . LYS A 1 498 ? -11.987 9.334 -22.080 1.00 86.00 498 LYS A N 1
ATOM 3942 C CA . LYS A 1 498 ? -12.024 10.122 -20.846 1.00 86.00 498 LYS A CA 1
ATOM 3943 C C . LYS A 1 498 ? -10.962 11.219 -20.868 1.00 86.00 498 LYS A C 1
ATOM 3945 O O . LYS A 1 498 ? -10.089 11.250 -19.996 1.00 86.00 498 LYS A O 1
ATOM 3950 N N . SER A 1 499 ? -11.051 12.145 -21.824 1.00 69.06 499 SER A N 1
ATOM 3951 C CA . SER A 1 499 ? -10.050 13.206 -22.049 1.00 69.06 499 SER A CA 1
ATOM 3952 C C . SER A 1 499 ? -9.702 14.032 -20.797 1.00 69.06 499 SER A C 1
ATOM 3954 O O . SER A 1 499 ? -8.566 14.478 -20.656 1.00 69.06 499 SER A O 1
ATOM 3956 N N . ASN A 1 500 ? -10.648 14.178 -19.858 1.00 63.31 500 ASN A N 1
ATOM 3957 C CA . ASN A 1 500 ? -10.475 14.911 -18.594 1.00 63.31 500 ASN A CA 1
ATOM 3958 C C . ASN A 1 500 ? -10.134 14.017 -17.387 1.00 63.31 500 ASN A C 1
ATOM 3960 O O . ASN A 1 500 ? -10.131 14.489 -16.253 1.00 63.31 500 ASN A O 1
ATOM 3964 N N . SER A 1 501 ? -9.886 12.721 -17.588 1.00 70.12 501 SER A N 1
ATOM 3965 C CA . SER A 1 501 ? -9.535 11.822 -16.488 1.00 70.12 501 SER A CA 1
ATOM 3966 C C . SER A 1 501 ? -8.054 11.916 -16.115 1.00 70.12 501 SER A C 1
ATOM 3968 O O . SER A 1 501 ? -7.162 11.926 -16.974 1.00 70.12 501 SER A O 1
ATOM 3970 N N . ASN A 1 502 ? -7.794 11.861 -14.806 1.00 75.50 502 ASN A N 1
ATOM 3971 C CA . ASN A 1 502 ? -6.475 11.618 -14.210 1.00 75.50 502 ASN A CA 1
ATOM 3972 C C . ASN A 1 502 ? -6.053 10.142 -14.361 1.00 75.50 502 ASN A C 1
ATOM 3974 O O . ASN A 1 502 ? -5.463 9.557 -13.457 1.00 75.50 502 ASN A O 1
ATOM 3978 N N . LEU A 1 503 ? -6.424 9.506 -15.480 1.00 84.12 503 LEU A N 1
ATOM 3979 C CA . LEU A 1 503 ? -6.076 8.123 -15.760 1.00 84.12 503 LEU A CA 1
ATOM 3980 C C . LEU A 1 503 ? -4.561 8.018 -15.950 1.00 84.12 503 LEU A C 1
ATOM 3982 O O . LEU A 1 503 ? -3.992 8.595 -16.881 1.00 84.12 503 LEU A O 1
ATOM 3986 N N . GLU A 1 504 ? -3.927 7.260 -15.062 1.00 86.06 504 GLU A N 1
ATOM 3987 C CA . GLU A 1 504 ? -2.493 7.002 -15.064 1.00 86.06 504 GLU A CA 1
ATOM 3988 C C . GLU A 1 504 ? -2.214 5.543 -14.719 1.00 86.06 504 GLU A C 1
ATOM 3990 O O . GLU A 1 504 ? -2.883 4.937 -13.879 1.00 86.06 504 GLU A O 1
ATOM 3995 N N . ILE A 1 505 ? -1.182 4.977 -15.341 1.00 87.19 505 ILE A N 1
ATOM 3996 C CA . ILE A 1 505 ? -0.656 3.680 -14.933 1.00 87.19 505 ILE A CA 1
ATOM 3997 C C . ILE A 1 505 ? 0.211 3.894 -13.690 1.00 87.19 505 ILE A C 1
ATOM 3999 O O . ILE A 1 505 ? 1.334 4.383 -13.789 1.00 87.19 505 ILE A O 1
ATOM 4003 N N . SER A 1 506 ? -0.327 3.580 -12.511 1.00 82.94 506 SER A N 1
ATOM 4004 C CA . SER A 1 506 ? 0.358 3.780 -11.228 1.00 82.94 506 SER A CA 1
ATOM 4005 C C . SER A 1 506 ? 1.516 2.799 -11.034 1.00 82.94 506 SER A C 1
ATOM 4007 O O . SER A 1 506 ? 1.350 1.595 -11.230 1.00 82.94 506 SER A O 1
ATOM 4009 N N . GLY A 1 507 ? 2.664 3.289 -10.552 1.00 78.19 507 GLY A N 1
ATOM 4010 C CA . GLY A 1 507 ? 3.819 2.444 -10.220 1.00 78.19 507 GLY A CA 1
ATOM 4011 C C . GLY A 1 507 ? 3.500 1.341 -9.202 1.00 78.19 507 GLY A C 1
ATOM 4012 O O . GLY A 1 507 ? 4.042 0.247 -9.299 1.00 78.19 507 GLY A O 1
ATOM 4013 N N . ALA A 1 508 ? 2.542 1.560 -8.292 1.00 77.50 508 ALA A N 1
ATOM 4014 C CA . ALA A 1 508 ? 2.117 0.537 -7.329 1.00 77.50 508 ALA A CA 1
ATOM 4015 C C . ALA A 1 508 ? 1.482 -0.699 -7.994 1.00 77.50 508 ALA A C 1
ATOM 4017 O O . ALA A 1 508 ? 1.572 -1.800 -7.459 1.00 77.50 508 ALA A O 1
ATOM 4018 N N . ILE A 1 509 ? 0.844 -0.520 -9.155 1.00 79.50 509 ILE A N 1
ATOM 4019 C CA . ILE A 1 509 ? 0.221 -1.607 -9.924 1.00 79.50 509 ILE A CA 1
ATOM 4020 C C . ILE A 1 509 ? 1.284 -2.384 -10.713 1.00 79.50 509 ILE A C 1
ATOM 4022 O O . ILE A 1 509 ? 1.160 -3.593 -10.891 1.00 79.50 509 ILE A O 1
ATOM 4026 N N . ILE A 1 510 ? 2.317 -1.679 -11.180 1.00 87.62 510 ILE A N 1
ATOM 4027 C CA . ILE A 1 510 ? 3.357 -2.211 -12.066 1.00 87.62 510 ILE A CA 1
ATOM 4028 C C . ILE A 1 510 ? 4.509 -2.852 -11.280 1.00 87.62 510 ILE A C 1
ATOM 4030 O O . ILE A 1 510 ? 5.204 -3.712 -11.824 1.00 87.62 510 ILE A O 1
ATOM 4034 N N . SER A 1 511 ? 4.706 -2.469 -10.014 1.00 84.00 511 SER A N 1
ATOM 4035 C CA . SER A 1 511 ? 5.773 -2.990 -9.153 1.00 84.00 511 SER A CA 1
ATOM 4036 C C . SER A 1 511 ? 5.883 -4.513 -9.254 1.00 84.00 511 SER A C 1
ATOM 4038 O O . SER A 1 511 ? 4.889 -5.235 -9.171 1.00 84.00 511 SER A O 1
ATOM 4040 N N . ASP A 1 512 ? 7.108 -4.999 -9.452 1.00 85.31 512 ASP A N 1
ATOM 4041 C CA . ASP A 1 512 ? 7.459 -6.421 -9.569 1.00 85.31 512 ASP A CA 1
ATOM 4042 C C . ASP A 1 512 ? 6.869 -7.178 -10.774 1.00 85.31 512 ASP A C 1
ATOM 4044 O O . ASP A 1 512 ? 6.881 -8.416 -10.771 1.00 85.31 512 ASP A O 1
ATOM 4048 N N . SER A 1 513 ? 6.350 -6.474 -11.786 1.00 91.19 513 SER A N 1
ATOM 4049 C CA . SER A 1 513 ? 5.761 -7.095 -12.988 1.00 91.19 513 SER A CA 1
ATOM 4050 C C . SER A 1 513 ? 6.791 -7.500 -14.039 1.00 91.19 513 SER A C 1
ATOM 4052 O O . SER A 1 513 ? 6.532 -8.383 -14.853 1.00 91.19 513 SER A O 1
ATOM 4054 N N . PHE A 1 514 ? 7.960 -6.862 -14.022 1.00 94.38 514 PHE A N 1
ATOM 4055 C CA . PHE A 1 514 ? 9.031 -7.090 -14.985 1.00 94.38 514 PHE A CA 1
ATOM 4056 C C . PHE A 1 514 ? 10.200 -7.827 -14.336 1.00 94.38 514 PHE A C 1
ATOM 4058 O O . PHE A 1 514 ? 10.486 -7.642 -13.154 1.00 94.38 514 PHE A O 1
ATOM 4065 N N . THR A 1 515 ? 10.884 -8.660 -15.120 1.00 94.62 515 THR A N 1
ATOM 4066 C CA . THR A 1 515 ? 12.065 -9.410 -14.679 1.00 94.62 515 THR A CA 1
ATOM 4067 C C . THR A 1 515 ? 13.286 -9.035 -15.518 1.00 94.62 515 THR A C 1
ATOM 4069 O O . THR A 1 515 ? 13.129 -8.594 -16.665 1.00 94.62 515 THR A O 1
ATOM 4072 N N . PRO A 1 516 ? 14.512 -9.213 -14.993 1.00 94.75 516 PRO A N 1
ATOM 4073 C CA . PRO A 1 516 ? 15.724 -9.011 -15.780 1.00 94.75 516 PRO A CA 1
ATOM 4074 C C . PRO A 1 516 ? 15.745 -9.872 -17.048 1.00 94.75 516 PRO A C 1
ATOM 4076 O O . PRO A 1 516 ? 16.197 -9.419 -18.093 1.00 94.75 516 PRO A O 1
ATOM 4079 N N . GLU A 1 517 ? 15.226 -11.096 -16.987 1.00 94.94 517 GLU A N 1
ATOM 4080 C CA . GLU A 1 517 ? 15.198 -12.029 -18.113 1.00 94.94 517 GLU A CA 1
ATOM 4081 C C . GLU A 1 517 ? 14.277 -11.527 -19.231 1.00 94.94 517 GLU A C 1
ATOM 4083 O O . GLU A 1 517 ? 14.682 -11.512 -20.393 1.00 94.94 517 GLU A O 1
ATOM 4088 N N . LEU A 1 518 ? 13.087 -11.022 -18.878 1.00 95.25 518 LEU A N 1
ATOM 4089 C CA . LEU A 1 518 ? 12.165 -10.407 -19.832 1.00 95.25 518 LEU A CA 1
ATOM 4090 C C . LEU A 1 518 ? 12.786 -9.167 -20.486 1.00 95.25 518 LEU A C 1
ATOM 4092 O O . LEU A 1 518 ? 12.754 -9.046 -21.711 1.00 95.25 518 LEU A O 1
ATOM 4096 N N . LEU A 1 519 ? 13.385 -8.272 -19.691 1.00 94.06 519 LEU A N 1
ATOM 4097 C CA . LEU A 1 519 ? 14.071 -7.091 -20.223 1.00 94.06 519 LEU A CA 1
ATOM 4098 C C . LEU A 1 519 ? 15.229 -7.479 -21.140 1.00 94.06 519 LEU A C 1
ATOM 4100 O O . LEU A 1 519 ? 15.403 -6.881 -22.191 1.00 94.06 519 LEU A O 1
ATOM 4104 N N . ASN A 1 520 ? 16.001 -8.506 -20.788 1.00 92.75 520 ASN A N 1
ATOM 4105 C CA . ASN A 1 520 ? 17.107 -8.956 -21.620 1.00 92.75 520 ASN A CA 1
ATOM 4106 C C . ASN A 1 520 ? 16.635 -9.583 -22.941 1.00 92.75 520 ASN A C 1
ATOM 4108 O O . ASN A 1 520 ? 17.293 -9.413 -23.963 1.00 92.75 520 ASN A O 1
ATOM 4112 N N . ALA A 1 521 ? 15.513 -10.307 -22.919 1.00 93.38 521 ALA A N 1
ATOM 4113 C CA . ALA A 1 521 ? 14.978 -11.004 -24.082 1.00 93.38 521 ALA A CA 1
ATOM 4114 C C . ALA A 1 521 ? 14.190 -10.095 -25.038 1.00 93.38 521 ALA A C 1
ATOM 4116 O O . ALA A 1 521 ? 14.127 -10.395 -26.229 1.00 93.38 521 ALA A O 1
ATOM 4117 N N . GLN A 1 522 ? 13.543 -9.035 -24.537 1.00 94.81 522 GLN A N 1
ATOM 4118 C CA . GLN A 1 522 ? 12.594 -8.209 -25.301 1.00 94.81 522 GLN A CA 1
ATOM 4119 C C . GLN A 1 522 ? 12.850 -6.695 -25.180 1.00 94.81 522 GLN A C 1
ATOM 4121 O O . GLN A 1 522 ? 11.946 -5.913 -25.458 1.00 94.81 522 GLN A O 1
ATOM 4126 N N . ASP A 1 523 ? 14.065 -6.283 -24.802 1.00 89.31 523 ASP A N 1
ATOM 4127 C CA . ASP A 1 523 ? 14.480 -4.892 -24.543 1.00 89.31 523 ASP A CA 1
ATOM 4128 C C . ASP A 1 523 ? 13.860 -3.881 -25.531 1.00 89.31 523 ASP A C 1
ATOM 4130 O O . ASP A 1 523 ? 12.949 -3.123 -25.188 1.00 89.31 523 ASP A O 1
ATOM 4134 N N . SER A 1 524 ? 14.253 -3.953 -26.809 1.00 91.19 524 SER A N 1
ATOM 4135 C CA . SER A 1 524 ? 13.804 -3.021 -27.853 1.00 91.19 524 SER A CA 1
ATOM 4136 C C . SER A 1 524 ? 12.282 -2.986 -28.009 1.00 91.19 524 SER A C 1
ATOM 4138 O O . SER A 1 524 ? 11.697 -1.908 -28.085 1.00 91.19 524 SER A O 1
ATOM 4140 N N . ARG A 1 525 ? 11.625 -4.152 -27.988 1.00 95.12 525 ARG A N 1
ATOM 4141 C CA . ARG A 1 525 ? 10.169 -4.263 -28.154 1.00 95.12 525 ARG A CA 1
ATOM 4142 C C . ARG A 1 525 ? 9.419 -3.641 -26.978 1.00 95.12 525 ARG A C 1
ATOM 4144 O O . ARG A 1 525 ? 8.414 -2.968 -27.184 1.00 95.12 525 ARG A O 1
ATOM 4151 N N . LEU A 1 526 ? 9.890 -3.850 -25.749 1.00 94.00 526 LEU A N 1
ATOM 4152 C CA . LEU A 1 526 ? 9.267 -3.279 -24.555 1.00 94.00 526 LEU A CA 1
ATOM 4153 C C . LEU A 1 526 ? 9.362 -1.749 -24.567 1.00 94.00 526 LEU A C 1
ATOM 4155 O O . LEU A 1 526 ? 8.354 -1.084 -24.329 1.00 94.00 526 LEU A O 1
ATOM 4159 N N . PHE A 1 527 ? 10.522 -1.185 -24.918 1.00 93.31 527 PHE A N 1
ATOM 4160 C CA . PHE A 1 527 ? 10.680 0.268 -25.052 1.00 93.31 527 PHE A CA 1
ATOM 4161 C C . PHE A 1 527 ? 9.827 0.857 -26.180 1.00 93.31 527 PHE A C 1
ATOM 4163 O O . PHE A 1 527 ? 9.216 1.912 -25.996 1.00 93.31 527 PHE A O 1
ATOM 4170 N N . GLU A 1 528 ? 9.724 0.175 -27.322 1.00 95.06 528 GLU A N 1
ATOM 4171 C CA . GLU A 1 528 ? 8.811 0.566 -28.401 1.00 95.06 528 GLU A CA 1
ATOM 4172 C C . GLU A 1 528 ? 7.357 0.611 -27.923 1.00 95.06 528 GLU A C 1
ATOM 4174 O O . GLU A 1 528 ? 6.675 1.607 -28.154 1.00 95.06 528 GLU A O 1
ATOM 4179 N N . ILE A 1 529 ? 6.895 -0.415 -27.199 1.00 96.81 529 ILE A N 1
ATOM 4180 C CA . ILE A 1 529 ? 5.530 -0.459 -26.657 1.00 96.81 529 ILE A CA 1
ATOM 4181 C C . ILE A 1 529 ? 5.294 0.668 -25.649 1.00 96.81 529 ILE A C 1
ATOM 4183 O O . ILE A 1 529 ? 4.259 1.332 -25.711 1.00 96.81 529 ILE A O 1
ATOM 4187 N N . VAL A 1 530 ? 6.240 0.928 -24.741 1.00 95.25 530 VAL A N 1
ATOM 4188 C CA . VAL A 1 530 ? 6.115 2.034 -23.777 1.00 95.25 530 VAL A CA 1
ATOM 4189 C C . VAL A 1 530 ? 5.984 3.372 -24.502 1.00 95.25 530 VAL A C 1
ATOM 4191 O O . VAL A 1 530 ? 5.161 4.198 -24.109 1.00 95.25 530 VAL A O 1
ATOM 4194 N N . ASN A 1 531 ? 6.706 3.577 -25.604 1.00 94.12 531 ASN A N 1
ATOM 4195 C CA . ASN A 1 531 ? 6.589 4.793 -26.409 1.00 94.12 531 ASN A CA 1
ATOM 4196 C C . ASN A 1 531 ? 5.210 4.965 -27.077 1.00 94.12 531 ASN A C 1
ATOM 4198 O O . ASN A 1 531 ? 4.847 6.096 -27.402 1.00 94.12 531 ASN A O 1
ATOM 4202 N N . LEU A 1 532 ? 4.417 3.895 -27.233 1.00 95.62 532 LEU A N 1
ATOM 4203 C CA . LEU A 1 532 ? 3.039 3.976 -27.738 1.00 95.62 532 LEU A CA 1
ATOM 4204 C C . LEU A 1 532 ? 2.049 4.533 -26.706 1.00 95.62 532 LEU A C 1
ATOM 4206 O O . LEU A 1 532 ? 0.956 4.956 -27.080 1.00 95.62 532 LEU A O 1
ATOM 4210 N N . ILE A 1 533 ? 2.382 4.537 -25.414 1.00 95.50 533 ILE A N 1
ATOM 4211 C CA . ILE A 1 533 ? 1.480 5.024 -24.363 1.00 95.50 533 ILE A CA 1
ATOM 4212 C C . ILE A 1 533 ? 1.370 6.547 -24.464 1.00 95.50 533 ILE A C 1
ATOM 4214 O O . ILE A 1 533 ? 2.364 7.265 -24.361 1.00 95.50 533 ILE A O 1
ATOM 4218 N N . SER A 1 534 ? 0.152 7.055 -24.634 1.00 93.00 534 SER A N 1
ATOM 4219 C CA . SER A 1 534 ? -0.133 8.467 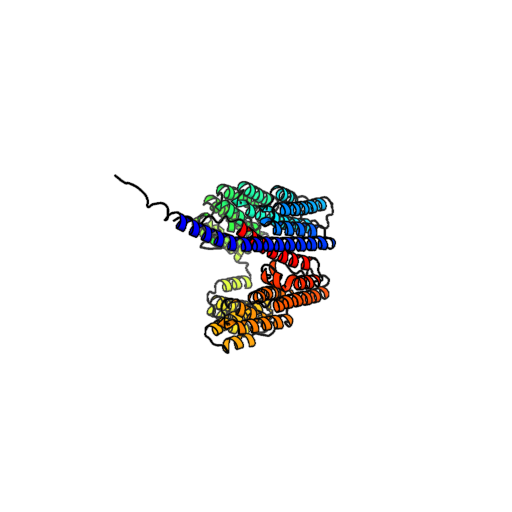-24.928 1.00 93.00 534 SER A CA 1
ATOM 4220 C C . SER A 1 534 ? 0.278 9.421 -23.798 1.00 93.00 534 SER A C 1
ATOM 4222 O O . SER A 1 534 ? 0.881 10.469 -24.053 1.00 93.00 534 SER A O 1
ATOM 4224 N N . LYS A 1 535 ? 0.015 9.057 -22.536 1.00 91.81 535 LYS A N 1
ATOM 4225 C CA . LYS A 1 535 ? 0.254 9.920 -21.365 1.00 91.81 535 LYS A CA 1
ATOM 4226 C C . LYS A 1 535 ? 1.723 9.869 -20.896 1.00 91.81 535 LYS A C 1
ATOM 4228 O O . LYS A 1 535 ? 2.186 8.796 -20.498 1.00 91.81 535 LYS A O 1
ATOM 4233 N N . PRO A 1 536 ? 2.447 11.010 -20.837 1.00 92.38 536 PRO A N 1
ATOM 4234 C CA . PRO A 1 536 ? 3.851 11.050 -20.412 1.00 92.38 536 PRO A CA 1
ATOM 4235 C C . PRO A 1 536 ? 4.115 10.439 -19.032 1.00 92.38 536 PRO A C 1
ATOM 4237 O O . PRO A 1 536 ? 5.029 9.630 -18.892 1.00 92.38 536 PRO A O 1
ATOM 4240 N N . ARG A 1 537 ? 3.285 10.751 -18.025 1.00 90.81 537 ARG A N 1
ATOM 4241 C CA . ARG A 1 537 ? 3.462 10.227 -16.660 1.00 90.81 537 ARG A CA 1
ATOM 4242 C C . ARG A 1 537 ? 3.360 8.699 -16.596 1.00 90.81 537 ARG A C 1
ATOM 4244 O O . ARG A 1 537 ? 4.115 8.064 -15.871 1.00 90.81 537 ARG A O 1
ATOM 4251 N N . SER A 1 538 ? 2.505 8.093 -17.421 1.00 93.19 538 SER A N 1
ATOM 4252 C CA . SER A 1 538 ? 2.383 6.630 -17.500 1.00 93.19 538 SER A CA 1
ATOM 4253 C C . SER A 1 538 ? 3.602 5.974 -18.158 1.00 93.19 538 SER A C 1
ATOM 4255 O O . SER A 1 538 ? 4.062 4.941 -17.674 1.00 93.19 538 SER A O 1
ATOM 4257 N N . ARG A 1 539 ? 4.183 6.600 -19.197 1.00 94.56 539 ARG A N 1
ATOM 4258 C CA . ARG A 1 539 ? 5.472 6.161 -19.770 1.00 94.56 539 ARG A CA 1
ATOM 4259 C C . ARG A 1 539 ? 6.592 6.211 -18.736 1.00 94.56 539 ARG A C 1
ATOM 4261 O O . ARG A 1 539 ? 7.359 5.262 -18.611 1.00 94.56 539 ARG A O 1
ATOM 4268 N N . ILE A 1 540 ? 6.663 7.310 -17.984 1.00 94.62 540 ILE A N 1
ATOM 4269 C CA . ILE A 1 540 ? 7.650 7.505 -16.918 1.00 94.62 540 ILE A CA 1
ATOM 4270 C C . ILE A 1 540 ? 7.525 6.423 -15.848 1.00 94.62 540 ILE A C 1
ATOM 4272 O O . ILE A 1 540 ? 8.534 5.818 -15.503 1.00 94.62 540 ILE A O 1
ATOM 4276 N N . ASN A 1 541 ? 6.312 6.131 -15.374 1.00 94.06 541 ASN A N 1
ATOM 4277 C CA . ASN A 1 541 ? 6.103 5.117 -14.342 1.00 94.06 541 ASN A CA 1
ATOM 4278 C C . ASN A 1 541 ? 6.588 3.728 -14.792 1.00 94.06 541 ASN A C 1
ATOM 4280 O O . ASN A 1 541 ? 7.260 3.050 -14.022 1.00 94.06 541 ASN A O 1
ATOM 4284 N N . ILE A 1 542 ? 6.330 3.319 -16.042 1.00 95.31 542 ILE A N 1
ATOM 4285 C CA . ILE A 1 542 ? 6.832 2.031 -16.555 1.00 95.31 542 ILE A CA 1
ATOM 4286 C C . ILE A 1 542 ? 8.357 2.051 -16.718 1.00 95.31 542 ILE A C 1
ATOM 4288 O O . ILE A 1 542 ? 9.029 1.111 -16.300 1.00 95.31 542 ILE A O 1
ATOM 4292 N N . ASN A 1 543 ? 8.921 3.128 -17.268 1.00 96.00 543 ASN A N 1
ATOM 4293 C CA . ASN A 1 543 ? 10.371 3.251 -17.433 1.00 96.00 543 ASN A CA 1
ATOM 4294 C C . ASN A 1 543 ? 11.122 3.302 -16.090 1.00 96.00 543 ASN A C 1
ATOM 4296 O O . ASN A 1 543 ? 12.236 2.793 -16.001 1.00 96.00 543 ASN A O 1
ATOM 4300 N N . LEU A 1 544 ? 10.526 3.866 -15.035 1.00 95.94 544 LEU A N 1
ATOM 4301 C CA . LEU A 1 544 ? 11.073 3.802 -13.677 1.00 95.94 544 LEU A CA 1
ATOM 4302 C C . LEU A 1 544 ? 11.095 2.364 -13.145 1.00 95.94 544 LEU A C 1
ATOM 4304 O O . LEU A 1 544 ? 12.075 1.964 -12.524 1.00 95.94 544 LEU A O 1
ATOM 4308 N N . GLU A 1 545 ? 10.066 1.562 -13.420 1.00 95.38 545 GLU A N 1
ATOM 4309 C CA . GLU A 1 545 ? 10.080 0.139 -13.059 1.00 95.38 545 GLU A CA 1
ATOM 4310 C C . GLU A 1 545 ? 11.125 -0.646 -13.866 1.00 95.38 545 GLU A C 1
ATOM 4312 O O . GLU A 1 545 ? 11.850 -1.462 -13.295 1.00 95.38 545 GLU A O 1
ATOM 4317 N N . PHE A 1 546 ? 11.304 -0.349 -15.160 1.00 96.38 546 PHE A N 1
ATOM 4318 C CA . PHE A 1 546 ? 12.415 -0.909 -15.942 1.00 96.38 546 PHE A CA 1
ATOM 4319 C C . PHE A 1 546 ? 13.774 -0.540 -15.341 1.00 96.38 546 PHE A C 1
ATOM 4321 O O . PHE A 1 546 ? 14.625 -1.414 -15.171 1.00 96.38 546 PHE A O 1
ATOM 4328 N N . LEU A 1 547 ? 13.965 0.729 -14.961 1.00 97.00 547 LEU A N 1
ATOM 4329 C CA . LEU A 1 547 ? 15.188 1.196 -14.312 1.00 97.00 547 LEU A CA 1
ATOM 4330 C C . LEU A 1 547 ? 15.463 0.426 -13.015 1.00 97.00 547 LEU A C 1
ATOM 4332 O O . LEU A 1 547 ? 16.579 -0.049 -12.821 1.00 97.00 547 LEU A O 1
ATOM 4336 N N . LYS A 1 548 ? 14.455 0.248 -12.153 1.00 96.12 548 LYS A N 1
ATOM 4337 C CA . LYS A 1 548 ? 14.596 -0.512 -10.901 1.00 96.12 548 LYS A CA 1
ATOM 4338 C C . LYS A 1 548 ? 15.031 -1.955 -11.150 1.00 96.12 548 LYS A C 1
ATOM 4340 O O . LYS A 1 548 ? 15.951 -2.422 -10.485 1.00 96.12 548 LYS A O 1
ATOM 4345 N N . VAL A 1 549 ? 14.425 -2.649 -12.116 1.00 95.50 549 VAL A N 1
ATOM 4346 C CA . VAL A 1 549 ? 14.787 -4.039 -12.455 1.00 95.50 549 VAL A CA 1
ATOM 4347 C C . VAL A 1 549 ? 16.229 -4.131 -12.967 1.00 95.50 549 VAL A C 1
ATOM 4349 O O . VAL A 1 549 ? 16.986 -5.014 -12.558 1.00 95.50 549 VAL A O 1
ATOM 4352 N N . VAL A 1 550 ? 16.633 -3.195 -13.828 1.00 96.44 550 VAL A N 1
ATOM 4353 C CA . VAL A 1 550 ? 17.998 -3.112 -14.366 1.00 96.44 550 VAL A CA 1
ATOM 4354 C C . VAL A 1 550 ? 19.014 -2.840 -13.252 1.00 96.44 550 VAL A C 1
ATOM 4356 O O . VAL A 1 550 ? 20.036 -3.525 -13.184 1.00 96.44 550 VAL A O 1
ATOM 4359 N N . LEU A 1 551 ? 18.729 -1.892 -12.355 1.00 96.44 551 LEU A N 1
ATOM 4360 C CA . LEU A 1 551 ? 19.603 -1.549 -11.230 1.00 96.44 551 LEU A CA 1
ATOM 4361 C C . LEU A 1 551 ? 19.717 -2.692 -10.216 1.00 96.44 551 LEU A C 1
ATOM 4363 O O . LEU A 1 551 ? 20.824 -3.010 -9.796 1.00 96.44 551 LEU A O 1
ATOM 4367 N N . GLN A 1 552 ? 18.622 -3.388 -9.898 1.00 94.88 552 GLN A N 1
ATOM 4368 C CA . GLN A 1 552 ? 18.661 -4.582 -9.044 1.00 94.88 552 GLN A CA 1
ATOM 4369 C C . GLN A 1 552 ? 19.543 -5.688 -9.640 1.00 94.88 552 GLN A C 1
ATOM 4371 O O . GLN A 1 552 ? 20.308 -6.337 -8.922 1.00 94.88 552 GLN A O 1
ATOM 4376 N N . LYS A 1 553 ? 19.466 -5.909 -10.961 1.00 94.81 553 LYS A N 1
ATOM 4377 C CA . LYS A 1 553 ? 20.322 -6.886 -11.645 1.00 94.81 553 LYS A CA 1
ATOM 4378 C C . LYS A 1 553 ? 21.790 -6.458 -11.632 1.00 94.81 553 LYS A C 1
ATOM 4380 O O . LYS A 1 553 ? 22.651 -7.300 -11.380 1.00 94.81 553 LYS A O 1
ATOM 4385 N N . TYR A 1 554 ? 22.066 -5.176 -11.871 1.00 95.06 554 TYR A N 1
ATOM 4386 C CA . TYR A 1 554 ? 23.407 -4.601 -11.765 1.00 95.06 554 TYR A CA 1
ATOM 4387 C C . TYR A 1 554 ? 23.987 -4.769 -10.354 1.00 95.06 554 TYR A C 1
ATOM 4389 O O . TYR A 1 554 ? 25.096 -5.277 -10.214 1.00 95.06 554 TYR A O 1
ATOM 4397 N N . GLU A 1 555 ? 23.227 -4.418 -9.314 1.00 92.69 555 GLU A N 1
ATOM 4398 C CA . GLU A 1 555 ? 23.631 -4.565 -7.911 1.00 92.69 555 GLU A CA 1
ATOM 4399 C C . GLU A 1 555 ? 23.994 -6.009 -7.579 1.00 92.69 555 GLU A C 1
ATOM 4401 O O . GLU A 1 555 ? 25.054 -6.250 -7.006 1.00 92.69 555 GLU A O 1
ATOM 4406 N N . LYS A 1 556 ? 23.160 -6.973 -7.988 1.00 92.38 556 LYS A N 1
ATOM 4407 C CA . LYS A 1 556 ? 23.427 -8.398 -7.763 1.00 92.38 556 LYS A CA 1
ATOM 4408 C C . LYS A 1 556 ? 24.756 -8.831 -8.390 1.00 92.38 556 LYS A C 1
ATOM 4410 O O . LYS A 1 556 ? 25.591 -9.403 -7.701 1.00 92.38 556 LYS A O 1
ATOM 4415 N N . LEU A 1 557 ? 24.979 -8.491 -9.663 1.00 90.38 557 LEU A N 1
ATOM 4416 C CA . LEU A 1 557 ? 26.223 -8.825 -10.370 1.00 90.38 557 LEU A CA 1
ATOM 4417 C C . LEU A 1 557 ? 27.454 -8.128 -9.765 1.00 90.38 557 LEU A C 1
ATOM 4419 O O . LEU A 1 557 ? 28.550 -8.681 -9.795 1.00 90.38 557 LEU A O 1
ATOM 4423 N N . ASN A 1 558 ? 27.285 -6.921 -9.220 1.00 85.69 558 ASN A N 1
ATOM 4424 C CA . ASN A 1 558 ? 28.371 -6.157 -8.611 1.00 85.69 558 ASN A CA 1
ATOM 4425 C C . ASN A 1 558 ? 28.718 -6.647 -7.190 1.00 85.69 558 ASN A C 1
ATOM 4427 O O . ASN A 1 558 ? 29.886 -6.635 -6.805 1.00 85.69 558 ASN A O 1
ATOM 4431 N N . ILE A 1 559 ? 27.730 -7.114 -6.415 1.00 83.06 559 ILE A N 1
ATOM 4432 C CA . ILE A 1 559 ? 27.952 -7.737 -5.098 1.00 83.06 559 ILE A CA 1
ATOM 4433 C C . ILE A 1 559 ? 28.716 -9.051 -5.259 1.00 83.06 559 ILE A C 1
ATOM 4435 O O . ILE A 1 559 ? 29.728 -9.228 -4.579 1.00 83.06 559 ILE A O 1
ATOM 4439 N N . ASP A 1 560 ? 28.294 -9.899 -6.205 1.00 75.00 560 ASP A N 1
ATOM 4440 C CA . ASP A 1 560 ? 28.939 -11.183 -6.523 1.00 75.00 560 ASP A CA 1
ATOM 4441 C C . ASP A 1 560 ? 30.428 -11.011 -6.903 1.00 75.00 560 ASP A C 1
ATOM 4443 O O . ASP A 1 560 ? 31.230 -11.928 -6.741 1.00 75.00 560 ASP A O 1
ATOM 4447 N N . PHE A 1 561 ? 30.821 -9.820 -7.368 1.00 66.12 561 PHE A N 1
ATOM 4448 C CA . PHE A 1 561 ? 32.216 -9.460 -7.632 1.00 66.12 561 PHE A CA 1
ATOM 4449 C C . PHE A 1 561 ? 32.980 -8.973 -6.385 1.00 66.12 561 PHE A C 1
ATOM 4451 O O . PHE A 1 561 ? 34.195 -9.147 -6.289 1.00 66.12 561 PHE A O 1
ATOM 4458 N N . SER A 1 562 ? 32.292 -8.331 -5.438 1.00 64.69 562 SER A N 1
ATOM 4459 C CA . SER A 1 562 ? 32.906 -7.669 -4.279 1.00 64.69 562 SER A CA 1
ATOM 4460 C C . SER A 1 562 ? 33.154 -8.577 -3.069 1.00 64.69 562 SER A C 1
ATOM 4462 O O . SER A 1 562 ? 33.936 -8.197 -2.196 1.00 64.69 562 SER A O 1
ATOM 4464 N N . GLU A 1 563 ? 32.538 -9.764 -2.999 1.00 59.41 563 GLU A N 1
ATOM 4465 C CA . GLU A 1 563 ? 32.846 -10.743 -1.951 1.00 59.41 563 GLU A CA 1
ATOM 4466 C C . GLU A 1 563 ? 34.226 -11.383 -2.204 1.00 59.41 563 GLU A C 1
ATOM 4468 O O . GLU A 1 563 ? 34.405 -12.124 -3.175 1.00 59.41 563 GLU A O 1
ATOM 4473 N N . PRO A 1 564 ? 35.244 -11.140 -1.351 1.00 52.59 564 PRO A N 1
ATOM 4474 C CA . PRO A 1 564 ? 36.511 -11.838 -1.484 1.00 52.59 564 PRO A CA 1
ATOM 4475 C C . PRO A 1 564 ? 36.277 -13.326 -1.221 1.00 52.59 564 PRO A C 1
ATOM 4477 O O . PRO A 1 564 ? 35.699 -13.687 -0.192 1.00 52.59 564 PRO A O 1
ATOM 4480 N N . ILE A 1 565 ? 36.789 -14.182 -2.113 1.00 54.94 565 ILE A N 1
ATOM 4481 C CA . ILE A 1 565 ? 36.887 -15.640 -1.944 1.00 54.94 565 ILE A CA 1
ATOM 4482 C C . ILE A 1 565 ? 37.727 -15.916 -0.686 1.00 54.94 565 ILE A C 1
ATOM 4484 O O . ILE A 1 565 ? 38.932 -16.147 -0.739 1.00 54.94 565 ILE A O 1
ATOM 4488 N N . SER A 1 566 ? 37.104 -15.824 0.481 1.00 53.31 566 SER A N 1
ATOM 4489 C CA . SER A 1 566 ? 37.736 -15.955 1.791 1.00 53.31 566 SER A CA 1
ATOM 4490 C C . SER A 1 566 ? 37.174 -17.164 2.535 1.00 53.31 566 SER A C 1
ATOM 4492 O O . SER A 1 566 ? 36.924 -17.125 3.730 1.00 53.31 566 SER A O 1
ATOM 4494 N N . ALA A 1 567 ? 37.003 -18.286 1.833 1.00 51.12 567 ALA A N 1
ATOM 4495 C CA . ALA A 1 567 ? 36.766 -19.586 2.454 1.00 51.12 567 ALA A CA 1
ATOM 4496 C C . ALA A 1 567 ? 37.212 -20.719 1.520 1.00 51.12 567 ALA A C 1
ATOM 4498 O O . ALA A 1 567 ? 36.491 -21.128 0.619 1.00 51.12 567 ALA A O 1
ATOM 4499 N N . GLY A 1 568 ? 38.427 -21.224 1.740 1.00 46.78 568 GLY A N 1
ATOM 4500 C CA . GLY A 1 568 ? 38.936 -22.380 0.998 1.00 46.78 568 GLY A CA 1
ATOM 4501 C C . GLY A 1 568 ? 40.259 -22.974 1.478 1.00 46.78 568 GLY A C 1
ATOM 4502 O O . GLY A 1 568 ? 40.623 -24.035 0.999 1.00 46.78 568 GLY A O 1
ATOM 4503 N N . ASN A 1 569 ? 40.959 -22.356 2.438 1.00 42.47 569 ASN A N 1
ATOM 4504 C CA . ASN A 1 569 ? 42.143 -22.945 3.075 1.00 42.47 569 ASN A CA 1
ATOM 4505 C C . ASN A 1 569 ? 41.974 -22.971 4.601 1.00 42.47 569 ASN A C 1
ATOM 4507 O O . ASN A 1 569 ? 42.536 -22.159 5.333 1.00 42.47 569 ASN A O 1
ATOM 4511 N N . ARG A 1 570 ? 41.181 -23.930 5.078 1.00 48.22 570 ARG A N 1
ATOM 4512 C CA . ARG A 1 570 ? 41.394 -24.567 6.381 1.00 48.22 570 ARG A CA 1
ATOM 4513 C C . ARG A 1 570 ? 41.383 -26.075 6.153 1.00 48.22 570 ARG A C 1
ATOM 4515 O O . ARG A 1 570 ? 40.332 -26.704 6.205 1.00 48.22 570 ARG A O 1
ATOM 4522 N N . SER A 1 571 ? 42.563 -26.607 5.861 1.00 43.34 571 SER A N 1
ATOM 4523 C CA . SER A 1 571 ? 42.929 -28.010 6.054 1.00 43.34 571 SER A CA 1
ATOM 4524 C C . SER A 1 571 ? 44.225 -28.044 6.839 1.00 43.34 571 SER A C 1
ATOM 4526 O O . SER A 1 571 ? 45.171 -27.378 6.351 1.00 43.34 571 SER A O 1
#

Secondary structure (DSSP, 8-state):
------SSHHHHHHHHHHHHHHHHHHHHHHHHHHHHHHHHHHHHHHHHHHHHHHHHHGGGS-HHHHHHHHHHHHHHHTTT-HHHHHHHHHHHHHHHHHHHHS--STTHHHHHHHHHHHHHHHTTT-HHHHHHHHHHHT-TTS--HHHHHHHHHHHHHHHHHHTTT-HHHHHHHHHHHHHH---TTHHHHHHHHHHH-HHHHHHHHHHHHHHHHHS--HHHHHHHHHHH-GGGT-TT--GGGSPPHHHHHHHHHHHHHHHHHHHHHHHHH----HHHHHHHHTTHHHHHHH-HHHHHHHHHHHHHHHTT--HHHHHHHHHHH--SHHHHHHHHHTS-TT-HHHHHHHHHHHHHHHHTT-HHHHHHHHHTS-HHHHHHTHHHHHHHHHHHHHHHHHHHHHTT-HHHHHHHHHHS-TTTHHHHHHHHHHTS-TT-GGGHHHHHHHHHHHHHHHHT--S-HHHHHHHHHHHHHHHHHTT-HHHHHHHHHHHHHHHHHHHHHTTT------HHHHTT---HHHHHHHHHHHHHHHHH-S-HHHHHHHHHHHHHHHHHHHHHHHHHHHS----S---

Foldseek 3Di:
DDDDDPDDPVVVVVVVVVVVVVVVVCVVVVVVLVVLVVVLVVLVVVLVVLVVVLVVLLVVDDLLVSLLLLLLNLLLCCLVDVVSSVVSLVSSLVSLVVVVPPPDLPCLLVSLVSLLSSLLSCLLRDPVSNVSSLVSLLPQPRDDLVSLQVSLQSLQSSLVSCCQPCVVVSLVSLLSSLVSHQHLCSLVNLLSSLVRPVVSSLVSLVSLLVSCLVPPDLSSLNSNLCNQPVCLVPVPPDPSSHHDLVSNLSSLVSLLVVLLVVLVCCVPPVDQCQSSLVSNVSCLVVCCVNVVVSSVVSVVSSCSNNVPDDPVVVLVVVLVVDDALVSLCVVLVVDDLPDLSNLVSLLSSLVVCVVVLVLVVSLVSLVPRDPVSCVVPVPSSLLSNLLSLLSVLLVCVVVVVPVVSVCSLVVRDLLNSLSNLLNNLVPDDLPPPVCLVVSVVSLLVSLVSLLVHPDALVVSLLVLLQSLQVCVSSVVLVVSLVSLLSSLVRQVVVCVVCVPDPDADALVSNAPSDAPSSCVVQVVSNLVSLVSRPDSRNSSSVSSNVSSNSSVVSSVSVVVSPDPPPDDDDD